Protein AF-A0A2E3HZZ7-F1 (afdb_monomer_lite)

pLDDT: mean 94.86, std 5.04, range [42.5, 98.88]

Foldseek 3Di:
DDDQQWDDPDVQWTWHDALWTWIWGAAQAWIEIEFQACLPCVVRCVVRIDPHAYEYEYQAFQCRRHNSQVVVVVVVYAYEYAPLRQCLAAPVVVVVVPDDPPPDQFQAVSVSGDPHHRPHRYYDYAQDWDADRNWTKGWHQQQALFNRGIKIWTQDPNFTEIEHEQLAQWQQHGPDQSNLRGGHQDRQSLLLSLLSLVRVVVSVGQWYHYRHHDIDRPSNRSSVSNNVSSCVVCVVRPPPVVSNDAADLQQWDDPDPQKIWGNFQQWIWMWGADPVRAIEIAFAFAGNNNHDFRPDDDSSRDDHDDTNQSNCCVPPVDRAHAEYEYFFAARRRHVCQVVRCNNHVHAYEYALQQLCCQQPVLFDDAPRGDDDRHDHNYHDYAQDWDDDPNKTWHWHQFFFQASGGIWIWIADPNFIEIEPEQQWDWDDPVLADPPPRTAIAGNHDLRRDHAQLRLVVVLVVCVVSVGQWYHYGRGDIDGDDPVNSVRSVVNNVVVNVCQVVVDQPDLAGQALHSSRFQKEWTSQEAEAQFFDKAKTKMKGWGSGQAKKKKWKWKDFPPQKDWDIDIDIDGGGDIDMDMTTIGDDHPDADWQGKIFMWMDIRNRTPGGRYIGGYGYNDDDD

Radius of gyration: 27.33 Å; chains: 1; bounding box: 54×89×65 Å

Sequence (620 aa):
MGLSNWQKVCDGVFLFQDSCCVYAIQGPEGTVLINAGTGLVTDHLDEVAQNGSLTVLLTHHFRDHTDGAIRLRNAGAKILGPYWEQEYLIDPDQHFRERQIWNSYDNRWDRFAPVRPIPVSDWMMDYEKREIAGLEWTVIPTPGCTNGASSYVVNLNGLHLAFVGELICGPGRTSRLAPLQYNYNDFTGAVNLWRSCYRLMETKLDMLLPSLGQPIDCPEQAIQLLRENLKLIGGISPGFVEQLDDPDDDDIEEILPHLYRSKYSSAETTFVISDSGKVMAIDYGYNVSAYQSPGKQHLSNRRPFLHGIKGLRKKLGINQIDTVLVSHFHDDHVNGIPMLQRVFGTEVWAGEHFSDVLENPTRYDRPCLWHEPISVSRRLPNEDVTYWENIPIQLYPMSGHTRFSTLICFEVDGKRVVHTGDQIFFSTSSGLPFDKDAKSFTNHVYKNGLDLGCYKQTLKFLRAFQPDWVLTGHTKPYQTSSEWYQVIEKGANAFDEVHLRLMSLGDDDVHFGAESQGGKLKPYRLHLLTEEEVEFEGWILNPFSVPKKAVIKLIGPDDWKSQVSEIELKAREQKEIRISIMPPNDTCCRRQPIGLDLTVGGRPFGQVAEALVSIGVPKF

Secondary structure (DSSP, 8-state):
-PPPSEEEEETTEEEEESSSEEEEEEETTEEEEE--TTSGGGGGGGGTPPSSEEEEE-SS--HHHHTTHHHHHHTTPEEEEEGGGHHHHH-HHHHHHHS--SS--B--GGGGS-SS---EEEEEPTT-EEEETTEEEEEEE--SSSSS-EEEEEEETTEEEEEEETS-SBTTB-S-SGGG--BTT--HHHHHHHHHHHHHHTT--SEEEESSS--BS-HHHHHHHHHHHHGGGGGTSTTSGGG--PPPS--EEEEETTEEEESSBSS--EEEEPTTS-EEEE----BTTT----SS--GGG------SHHHHHHHH------EEE-SB-BHHHHTTHHHHHHHH--EEEEETTTHHHHH-GGG---TTB-SS----SEEEPSSSEEEETTEEEEEEEE-SS-SSEEEEEEEETTEEEEE-TTS-EEE-SSS-TT-TT-EEE----GGG---TTHHHHHHHHHHHH--SEEE-SSS--EE--HHHHHHHHHHHHHHHHHHHHHS--STTS---TTTT--EEEESSEEEESS---EEEEEEEE--SSS-EEEEEEEE--TTSEE--EEEEE-TT-EEEEEEEEEPPTT--EEEEEEEEEEEETTEEEEEEEEEEEEESS---

Structure (mmCIF, N/CA/C/O backbone):
data_AF-A0A2E3HZZ7-F1
#
_entry.id   AF-A0A2E3HZZ7-F1
#
loop_
_atom_site.group_PDB
_atom_site.id
_atom_site.type_symbol
_atom_site.label_atom_id
_atom_site.label_alt_id
_atom_site.label_comp_id
_atom_site.label_asym_id
_atom_site.label_entity_id
_atom_site.label_seq_id
_atom_site.pdbx_PDB_ins_code
_atom_site.Cartn_x
_atom_site.Cartn_y
_atom_site.Cartn_z
_atom_site.occupancy
_atom_site.B_iso_or_equiv
_atom_site.auth_seq_id
_atom_site.auth_comp_id
_atom_site.auth_asym_id
_atom_site.auth_atom_id
_atom_site.pdbx_PDB_model_num
ATOM 1 N N . MET A 1 1 ? -6.128 -54.031 9.648 1.00 42.50 1 MET A N 1
ATOM 2 C CA . MET A 1 1 ? -6.514 -52.607 9.654 1.00 42.50 1 MET A CA 1
ATOM 3 C C . MET A 1 1 ? -5.275 -51.846 10.073 1.00 42.50 1 MET A C 1
ATOM 5 O O . MET A 1 1 ? -4.823 -52.059 11.191 1.00 42.50 1 MET A O 1
ATOM 9 N N . GLY A 1 2 ? -4.635 -51.134 9.143 1.00 51.59 2 GLY A N 1
ATOM 10 C CA . GLY A 1 2 ? -3.479 -50.299 9.478 1.00 51.59 2 GLY A CA 1
ATOM 11 C C . GLY A 1 2 ? -3.907 -49.175 10.418 1.00 51.59 2 GLY A C 1
ATOM 12 O O . GLY A 1 2 ? -5.065 -48.761 10.383 1.00 51.59 2 GLY A O 1
ATOM 13 N N . LEU A 1 3 ? -3.003 -48.728 11.284 1.00 65.12 3 LEU A N 1
ATOM 14 C CA . LEU A 1 3 ? -3.200 -47.490 12.036 1.00 65.12 3 LEU A CA 1
ATOM 15 C C . LEU A 1 3 ? -3.288 -46.346 11.013 1.00 65.12 3 LEU A C 1
ATOM 17 O O . LEU A 1 3 ? -2.418 -46.255 10.149 1.00 65.12 3 LEU A O 1
ATOM 21 N N . SER A 1 4 ? -4.349 -45.536 11.072 1.00 80.12 4 SER A N 1
ATOM 22 C CA . SER A 1 4 ? -4.455 -44.328 10.243 1.00 80.12 4 SER A CA 1
ATOM 23 C C . SER 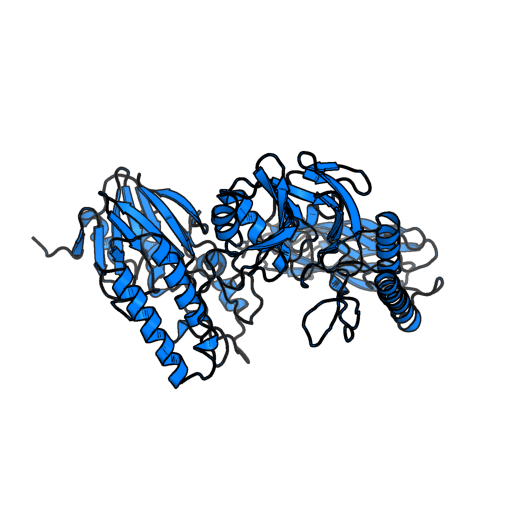A 1 4 ? -3.334 -43.362 10.624 1.00 80.12 4 SER A C 1
ATOM 25 O O . SER A 1 4 ? -3.028 -43.212 11.810 1.00 80.12 4 SER A O 1
ATOM 27 N N . ASN A 1 5 ? -2.718 -42.719 9.631 1.00 91.69 5 ASN A N 1
ATOM 28 C CA . ASN A 1 5 ? -1.702 -41.687 9.879 1.00 91.69 5 ASN A CA 1
ATOM 29 C C . ASN A 1 5 ? -2.334 -40.348 10.294 1.00 91.69 5 ASN A C 1
ATOM 31 O O . ASN A 1 5 ? -1.628 -39.425 10.701 1.00 91.69 5 ASN A O 1
ATOM 35 N N . TRP A 1 6 ? -3.663 -40.259 10.218 1.00 96.75 6 TRP A N 1
ATOM 36 C CA . TRP A 1 6 ? -4.446 -39.122 10.661 1.00 96.75 6 TRP A CA 1
ATOM 37 C C . TRP A 1 6 ? -4.943 -39.319 12.090 1.00 96.75 6 TRP A C 1
ATOM 39 O O . TRP A 1 6 ? -5.660 -40.268 12.414 1.00 96.75 6 TRP A O 1
ATOM 49 N N . GLN A 1 7 ? -4.620 -38.363 12.950 1.00 96.81 7 GLN A N 1
ATOM 50 C CA . GLN A 1 7 ? -5.195 -38.252 14.279 1.00 96.81 7 GLN A CA 1
ATOM 51 C C . GLN A 1 7 ? -6.469 -37.411 14.210 1.00 96.81 7 GLN A C 1
ATOM 53 O O . GLN A 1 7 ? -6.435 -36.247 13.816 1.00 96.81 7 GLN A O 1
ATOM 58 N N . LYS A 1 8 ? -7.604 -37.966 14.639 1.00 96.88 8 LYS A N 1
ATOM 59 C CA . LYS A 1 8 ? -8.829 -37.176 14.807 1.00 96.88 8 LYS A CA 1
ATOM 60 C C . LYS A 1 8 ? -8.639 -36.163 15.942 1.00 96.88 8 LYS A C 1
ATOM 62 O O . LYS A 1 8 ? -8.292 -36.560 17.054 1.00 96.88 8 LYS A O 1
ATOM 67 N N . VAL A 1 9 ? -8.878 -34.883 15.659 1.00 97.31 9 VAL A N 1
ATOM 68 C CA . VAL A 1 9 ? -8.823 -33.789 16.645 1.00 97.31 9 VAL A CA 1
ATOM 69 C C . VAL A 1 9 ? -10.216 -33.546 17.221 1.00 97.31 9 VAL A C 1
ATOM 71 O O . VAL A 1 9 ? -10.422 -33.642 18.426 1.00 97.31 9 VAL A O 1
ATOM 74 N N . CYS A 1 10 ? -11.193 -33.322 16.345 1.00 96.06 10 CYS A N 1
ATOM 75 C CA . CYS A 1 10 ? -12.616 -33.265 16.668 1.00 96.06 10 CYS A CA 1
ATOM 76 C C . CYS A 1 10 ? -13.435 -33.752 15.458 1.00 96.06 10 CYS A C 1
ATOM 78 O O . CYS A 1 10 ? -12.879 -34.248 14.474 1.00 96.06 10 CYS A O 1
ATOM 80 N N . ASP A 1 11 ? -14.763 -33.702 15.533 1.00 95.31 11 ASP A N 1
ATOM 81 C CA . ASP A 1 11 ? -15.616 -34.150 14.430 1.00 95.31 11 ASP A CA 1
ATOM 82 C C . ASP A 1 11 ? -15.393 -33.299 13.170 1.00 95.31 11 ASP A C 1
ATOM 84 O O . ASP A 1 11 ? -15.629 -32.093 13.172 1.00 95.31 11 ASP A O 1
ATOM 88 N N . GLY A 1 12 ? -14.938 -33.951 12.094 1.00 96.12 12 GLY A N 1
ATOM 89 C CA . GLY A 1 12 ? -14.624 -33.311 10.814 1.00 96.12 12 GLY A CA 1
ATOM 90 C C . GLY A 1 12 ? -13.219 -32.708 10.717 1.00 96.12 12 GLY A C 1
ATOM 91 O O . GLY A 1 12 ? -12.890 -32.174 9.661 1.00 96.12 12 GLY A O 1
ATOM 92 N N . VAL A 1 13 ? -12.384 -32.812 11.762 1.00 98.19 13 VAL A N 1
ATOM 93 C CA . VAL A 1 13 ? -11.014 -32.267 11.775 1.00 98.19 13 VAL A CA 1
ATOM 94 C C . VAL A 1 13 ? -9.990 -33.339 12.119 1.00 98.19 13 VAL A C 1
ATOM 96 O O . VAL A 1 13 ? -10.062 -33.998 13.161 1.00 98.19 13 VAL A O 1
ATOM 99 N N . PHE A 1 14 ? -8.988 -33.466 11.257 1.00 98.38 14 PHE A N 1
ATOM 100 C CA . PHE A 1 14 ? -7.932 -34.464 11.355 1.00 98.38 14 PHE A CA 1
ATOM 101 C C . PHE A 1 14 ? -6.563 -33.795 11.271 1.00 98.38 14 PHE A C 1
ATOM 103 O O . PHE A 1 14 ? -6.393 -32.810 10.561 1.00 98.38 14 PHE A O 1
ATOM 110 N N . LEU A 1 15 ? -5.587 -34.340 11.986 1.00 98.31 15 LEU A N 1
ATOM 111 C CA . LEU A 1 15 ? -4.205 -33.881 12.037 1.00 98.31 15 LEU A CA 1
ATOM 112 C C . LEU A 1 15 ? -3.284 -34.952 11.451 1.00 98.31 15 LEU A C 1
ATOM 114 O O . LEU A 1 15 ? -3.323 -36.104 11.876 1.00 98.31 15 LEU A O 1
ATOM 118 N N . PHE A 1 16 ? -2.424 -34.547 10.526 1.00 98.19 16 PHE A N 1
ATOM 119 C CA . PHE A 1 16 ? -1.317 -35.332 10.002 1.00 98.19 16 PHE A CA 1
ATOM 120 C C . PHE A 1 16 ? 0.006 -34.695 10.440 1.00 98.19 16 PHE A C 1
ATOM 122 O O . PHE A 1 16 ? 0.233 -33.499 10.230 1.00 98.19 16 PHE A O 1
ATOM 129 N N . GLN A 1 17 ? 0.886 -35.488 11.052 1.00 97.00 17 GLN A N 1
ATOM 130 C CA . GLN A 1 17 ? 2.201 -35.025 11.490 1.00 97.00 17 GLN A CA 1
ATOM 131 C C . GLN A 1 17 ? 3.230 -35.192 10.361 1.00 97.00 17 GLN A C 1
ATOM 133 O O . GLN A 1 17 ? 3.634 -36.307 10.043 1.00 97.00 17 GLN A O 1
ATOM 138 N N . ASP A 1 18 ? 3.679 -34.075 9.791 1.00 97.06 18 ASP A N 1
ATOM 139 C CA . ASP A 1 18 ? 4.752 -33.987 8.789 1.00 97.06 18 ASP A CA 1
ATOM 140 C C . ASP A 1 18 ? 5.869 -33.058 9.333 1.00 97.06 18 ASP A C 1
ATOM 142 O O . ASP A 1 18 ? 5.996 -32.877 10.552 1.00 97.06 18 ASP A O 1
ATOM 146 N N . SER A 1 19 ? 6.661 -32.422 8.460 1.00 97.69 19 SER A N 1
ATOM 147 C CA . SER A 1 19 ? 7.554 -31.297 8.791 1.00 97.69 19 SER A CA 1
ATOM 148 C C . SER A 1 19 ? 6.839 -30.156 9.520 1.00 97.69 19 SER A C 1
ATOM 150 O O . SER A 1 19 ? 7.467 -29.419 10.279 1.00 97.69 19 SER A O 1
ATOM 152 N N . CYS A 1 20 ? 5.526 -30.046 9.320 1.00 98.19 20 CYS A N 1
ATOM 153 C CA . CYS A 1 20 ? 4.598 -29.273 10.128 1.00 98.19 20 CYS A CA 1
ATOM 154 C C . CYS A 1 20 ? 3.301 -30.076 10.350 1.00 98.19 20 CYS A C 1
ATOM 156 O O . CYS A 1 20 ? 3.095 -31.143 9.768 1.00 98.19 20 CYS A O 1
ATOM 158 N N . CYS A 1 21 ? 2.424 -29.574 11.212 1.00 98.44 21 CYS A N 1
ATOM 159 C CA . CYS A 1 21 ? 1.065 -30.075 11.367 1.00 98.44 21 CYS A CA 1
ATOM 160 C C . CYS A 1 21 ? 0.248 -29.682 10.132 1.00 98.44 21 CYS A C 1
ATOM 162 O O . CYS A 1 21 ? 0.054 -28.489 9.868 1.00 98.44 21 CYS A O 1
ATOM 164 N N . VAL A 1 22 ? -0.241 -30.686 9.405 1.00 98.69 22 VAL A N 1
ATOM 165 C CA . VAL A 1 22 ? -1.200 -30.513 8.313 1.00 98.69 22 VAL A CA 1
ATOM 166 C C . VAL A 1 22 ? -2.571 -30.922 8.826 1.00 98.69 22 VAL A C 1
ATOM 168 O O . VAL A 1 22 ? -2.754 -32.049 9.282 1.00 98.69 22 VAL A O 1
ATOM 171 N N . TYR A 1 23 ? -3.537 -30.012 8.765 1.00 98.81 23 TYR A N 1
ATOM 172 C CA . TYR A 1 23 ? -4.907 -30.307 9.186 1.00 98.81 23 TYR A CA 1
ATOM 173 C C . TYR A 1 23 ? -5.788 -30.571 7.978 1.00 98.81 23 TYR A C 1
ATOM 175 O O . TYR A 1 23 ? -5.671 -29.839 7.005 1.00 98.81 23 TYR A O 1
ATOM 183 N N . ALA A 1 24 ? -6.687 -31.549 8.055 1.00 98.56 24 ALA A N 1
ATOM 184 C CA . ALA A 1 24 ? -7.772 -31.751 7.102 1.00 98.56 24 ALA A CA 1
ATOM 185 C C . ALA A 1 24 ? -9.112 -31.420 7.757 1.00 98.56 24 ALA A C 1
ATOM 187 O O . ALA A 1 24 ? -9.418 -31.918 8.840 1.00 98.56 24 ALA A O 1
ATOM 188 N N . ILE A 1 25 ? -9.899 -30.587 7.082 1.00 98.44 25 ILE A N 1
ATOM 189 C CA . ILE A 1 25 ? -11.205 -30.108 7.514 1.00 98.44 25 ILE A CA 1
ATOM 190 C C . ILE A 1 25 ? -12.223 -30.551 6.475 1.00 98.44 25 ILE A C 1
ATOM 192 O O . ILE A 1 25 ? -12.147 -30.157 5.310 1.00 98.44 25 ILE A O 1
ATOM 196 N N . GLN A 1 26 ? -13.168 -31.377 6.899 1.00 97.88 26 GLN A N 1
ATOM 197 C CA . GLN A 1 26 ? -14.233 -31.891 6.050 1.00 97.88 26 GLN A CA 1
ATOM 198 C C . GLN A 1 26 ? -15.415 -30.921 6.047 1.00 97.88 26 GLN A C 1
ATOM 200 O O . GLN A 1 26 ? -16.053 -30.708 7.078 1.00 97.88 26 GLN A O 1
ATOM 205 N N . GLY A 1 27 ? -15.688 -30.333 4.885 1.00 96.31 27 GLY A N 1
ATOM 206 C CA . GLY A 1 27 ? -16.847 -29.483 4.644 1.00 96.31 27 GLY A CA 1
ATOM 207 C C . GLY A 1 27 ? -17.888 -30.183 3.761 1.00 96.31 27 GLY A C 1
ATOM 208 O O . GLY A 1 27 ? -17.582 -31.198 3.137 1.00 96.31 27 GLY A O 1
ATOM 209 N N . PRO A 1 28 ? -19.118 -29.652 3.666 1.00 95.56 28 PRO A N 1
ATOM 210 C CA . PRO A 1 28 ? -20.186 -30.267 2.874 1.00 95.56 28 PRO A CA 1
ATOM 211 C C . PRO A 1 28 ? -19.863 -30.446 1.381 1.00 95.56 28 PRO A C 1
ATOM 213 O O . PRO A 1 28 ? -20.431 -31.325 0.737 1.00 95.56 28 PRO A O 1
ATOM 216 N N . GLU A 1 29 ? -18.970 -29.619 0.829 1.00 96.69 29 GLU A N 1
ATOM 217 C CA . GLU A 1 29 ? -18.644 -29.593 -0.607 1.00 96.69 29 GLU A CA 1
ATOM 218 C C . GLU A 1 29 ? -17.188 -29.987 -0.914 1.00 96.69 29 GLU A C 1
ATOM 220 O O . GLU A 1 29 ? -16.677 -29.767 -2.023 1.00 96.69 29 GLU A O 1
ATOM 225 N N . GLY A 1 30 ? -16.474 -30.542 0.068 1.00 97.44 30 GLY A N 1
ATOM 226 C CA . GLY A 1 30 ? -15.099 -30.986 -0.123 1.00 97.44 30 GLY A CA 1
ATOM 227 C C . GLY A 1 30 ? -14.250 -30.984 1.141 1.00 97.44 30 GLY A C 1
ATOM 228 O O . GLY A 1 30 ? -14.728 -31.110 2.264 1.00 97.44 30 GLY A O 1
ATOM 229 N N . THR A 1 31 ? -12.941 -30.869 0.961 1.00 98.44 31 THR A N 1
ATOM 230 C CA . THR A 1 31 ? -11.956 -30.904 2.042 1.00 98.44 31 THR A CA 1
ATOM 231 C C . THR A 1 31 ? -10.978 -29.746 1.913 1.00 98.44 31 THR A C 1
ATOM 233 O O . THR A 1 31 ? -10.444 -29.466 0.837 1.00 98.44 31 THR A O 1
ATOM 236 N N . VAL A 1 32 ? -10.726 -29.081 3.037 1.00 98.69 32 VAL A N 1
ATOM 237 C CA . VAL A 1 32 ? -9.705 -28.043 3.159 1.00 98.69 32 VAL A CA 1
ATOM 238 C C . VAL A 1 32 ? -8.525 -28.606 3.938 1.00 98.69 32 VAL A C 1
ATOM 240 O O . VAL A 1 32 ? -8.702 -29.133 5.031 1.00 98.69 32 VAL A O 1
ATOM 243 N N . LEU A 1 33 ? -7.323 -28.492 3.385 1.00 98.81 33 LEU A N 1
ATOM 244 C CA . LEU A 1 33 ? -6.075 -28.747 4.084 1.00 98.81 33 LEU A CA 1
ATOM 245 C C . LEU A 1 33 ? -5.460 -27.430 4.554 1.00 98.81 33 LEU A C 1
ATOM 247 O O . LEU A 1 33 ? -5.482 -26.447 3.816 1.00 98.81 33 LEU A O 1
ATOM 251 N N . ILE A 1 34 ? -4.861 -27.410 5.742 1.00 98.81 34 ILE A N 1
ATOM 252 C CA . ILE A 1 34 ? -4.084 -26.262 6.223 1.00 98.81 34 ILE A CA 1
ATOM 253 C C . ILE A 1 34 ? -2.603 -26.613 6.230 1.00 98.81 34 ILE A C 1
ATOM 255 O O . ILE A 1 34 ? -2.188 -27.540 6.924 1.00 98.81 34 ILE A O 1
ATOM 259 N N . ASN A 1 35 ? -1.821 -25.814 5.500 1.00 98.69 35 ASN A N 1
ATOM 260 C CA . ASN A 1 35 ? -0.436 -26.075 5.108 1.00 98.69 35 ASN A CA 1
ATOM 261 C C . ASN A 1 35 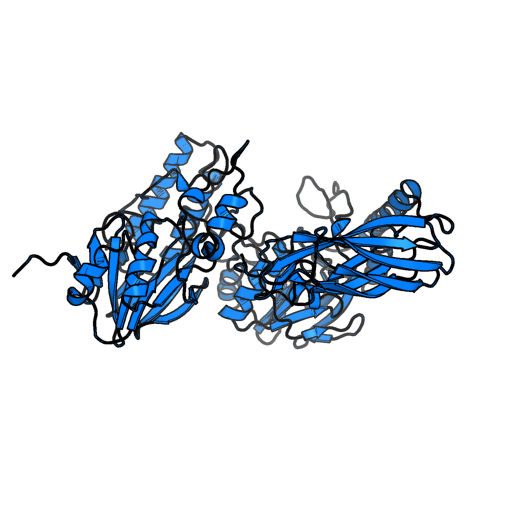? -0.284 -27.368 4.285 1.00 98.69 35 ASN A C 1
ATOM 263 O O . ASN A 1 35 ? -1.249 -28.075 4.002 1.00 98.69 35 ASN A O 1
ATOM 267 N N . ALA A 1 36 ? 0.940 -27.646 3.845 1.00 98.31 36 ALA A N 1
ATOM 268 C CA . ALA A 1 36 ? 1.250 -28.769 2.966 1.00 98.31 36 ALA A CA 1
ATOM 269 C C . ALA A 1 36 ? 2.376 -29.681 3.479 1.00 98.31 36 ALA A C 1
ATOM 271 O O . ALA A 1 36 ? 2.540 -30.779 2.948 1.00 98.31 36 ALA A O 1
ATOM 272 N N . GLY A 1 37 ? 3.151 -29.241 4.477 1.00 97.94 37 GLY A N 1
ATOM 273 C CA . GLY A 1 37 ? 4.312 -29.984 4.972 1.00 97.94 37 GLY A CA 1
ATOM 274 C C . GLY A 1 37 ? 5.304 -30.306 3.849 1.00 97.94 37 GLY A C 1
ATOM 275 O O . GLY A 1 37 ? 5.520 -29.492 2.946 1.00 97.94 37 GLY A O 1
ATOM 276 N N . THR A 1 38 ? 5.847 -31.525 3.860 1.00 97.31 38 THR A N 1
ATOM 277 C CA . THR A 1 38 ? 6.655 -32.071 2.754 1.00 97.31 38 THR A CA 1
ATOM 278 C C . THR A 1 38 ? 5.797 -32.624 1.611 1.00 97.31 38 THR A C 1
ATOM 280 O O . THR A 1 38 ? 6.308 -32.974 0.547 1.00 97.31 38 THR A O 1
ATOM 283 N N . GLY A 1 39 ? 4.478 -32.706 1.806 1.00 97.06 39 GLY A N 1
ATOM 284 C CA . GLY A 1 39 ? 3.533 -33.299 0.864 1.00 97.06 39 GLY A CA 1
ATOM 285 C C . GLY A 1 39 ? 3.339 -34.799 1.062 1.00 97.06 39 GLY A C 1
ATOM 286 O O . GLY A 1 39 ? 2.674 -35.423 0.228 1.00 97.06 39 GLY A O 1
ATOM 287 N N . LEU A 1 40 ? 3.873 -35.389 2.140 1.00 97.06 40 LEU A N 1
ATOM 288 C CA . LEU A 1 40 ? 3.647 -36.796 2.501 1.00 97.06 40 LEU A CA 1
ATOM 289 C C . LEU A 1 40 ? 2.152 -37.103 2.652 1.00 97.06 40 LEU A C 1
ATOM 291 O O . LEU A 1 40 ? 1.686 -38.161 2.245 1.00 97.06 40 LEU A O 1
ATOM 295 N N . VAL A 1 41 ? 1.388 -36.118 3.125 1.00 96.62 41 VAL A N 1
ATOM 296 C CA . VAL A 1 41 ? -0.074 -36.160 3.243 1.00 96.62 41 VAL A CA 1
ATOM 297 C C . VAL A 1 41 ? -0.792 -36.607 1.957 1.00 96.62 41 VAL A C 1
ATOM 299 O O . VAL A 1 41 ? -1.862 -37.205 2.030 1.00 96.62 41 VAL A O 1
ATOM 302 N N . THR A 1 42 ? -0.192 -36.376 0.781 1.00 97.00 42 THR A N 1
ATOM 303 C CA . THR A 1 42 ? -0.758 -36.775 -0.521 1.00 97.00 42 THR A CA 1
ATOM 304 C C . THR A 1 42 ? -0.976 -38.290 -0.616 1.00 97.00 42 THR A C 1
ATOM 306 O O . THR A 1 42 ? -1.930 -38.726 -1.251 1.00 97.00 42 THR A O 1
ATOM 309 N N . ASP A 1 43 ? -0.133 -39.090 0.045 1.00 96.38 43 ASP A N 1
ATOM 310 C CA . ASP A 1 43 ? -0.226 -40.560 0.057 1.00 96.38 43 ASP A CA 1
ATOM 311 C C . ASP A 1 43 ? -1.356 -41.090 0.955 1.00 96.38 43 ASP A C 1
ATOM 313 O O . ASP A 1 43 ? -1.667 -42.279 0.935 1.00 96.38 43 ASP A O 1
ATOM 317 N N . HIS A 1 44 ? -1.971 -40.202 1.738 1.00 96.38 44 HIS A N 1
ATOM 318 C CA . HIS A 1 44 ? -2.961 -40.523 2.763 1.00 96.38 44 HIS A CA 1
ATOM 319 C C . HIS A 1 44 ? -4.261 -39.727 2.592 1.00 96.38 44 HIS A C 1
ATOM 321 O O . HIS A 1 44 ? -5.064 -39.660 3.524 1.00 96.38 44 HIS A O 1
ATOM 327 N N . LEU A 1 45 ? -4.483 -39.102 1.428 1.00 95.31 45 LEU A N 1
ATOM 328 C CA . LEU A 1 45 ? -5.682 -38.291 1.185 1.00 95.31 45 LEU A CA 1
ATOM 329 C C . LEU A 1 45 ? -6.958 -39.127 1.233 1.00 95.31 45 LEU A C 1
ATOM 331 O O . LEU A 1 45 ? -7.931 -38.670 1.819 1.00 95.31 45 LEU A O 1
ATOM 335 N N . ASP A 1 46 ? -6.941 -40.355 0.712 1.00 93.81 46 ASP A N 1
ATOM 336 C CA . ASP A 1 46 ? -8.112 -41.247 0.688 1.00 93.81 46 ASP A CA 1
ATOM 337 C C . ASP A 1 46 ? -8.666 -41.569 2.092 1.00 93.81 46 ASP A C 1
ATOM 339 O O . ASP A 1 46 ? -9.801 -42.023 2.224 1.00 93.81 46 ASP A O 1
ATOM 343 N N . GLU A 1 47 ? -7.885 -41.333 3.153 1.00 94.12 47 GLU A N 1
ATOM 344 C CA . GLU A 1 47 ? -8.311 -41.538 4.541 1.00 94.12 47 GLU A CA 1
ATOM 345 C C . GLU A 1 47 ? -9.223 -40.410 5.065 1.00 94.12 47 GLU A C 1
ATOM 347 O O . GLU A 1 47 ? -10.011 -40.646 5.983 1.00 94.12 47 GLU A O 1
ATOM 352 N N . VAL A 1 48 ? -9.125 -39.192 4.513 1.00 93.81 48 VAL A N 1
ATOM 353 C CA . VAL A 1 48 ? -9.817 -37.992 5.037 1.00 93.81 48 VAL A CA 1
ATOM 354 C C . VAL A 1 48 ? -10.491 -37.124 3.976 1.00 93.81 48 VAL A C 1
ATOM 356 O O . VAL A 1 48 ? -11.375 -36.340 4.319 1.00 93.81 48 VAL A O 1
ATOM 359 N N . ALA A 1 49 ? -10.101 -37.224 2.710 1.00 89.94 49 ALA A N 1
ATOM 360 C CA . ALA A 1 49 ? -10.683 -36.437 1.638 1.00 89.94 49 ALA A CA 1
ATOM 361 C C . ALA A 1 49 ? -12.102 -36.934 1.343 1.00 89.94 49 ALA A C 1
ATOM 363 O O . ALA A 1 49 ? -12.338 -38.120 1.115 1.00 89.94 49 ALA A O 1
ATOM 364 N N . GLN A 1 50 ? -13.058 -36.011 1.349 1.00 87.50 50 GLN A N 1
ATOM 365 C CA . GLN A 1 50 ? -14.419 -36.282 0.900 1.00 87.50 50 GLN A CA 1
ATOM 366 C C . GLN A 1 50 ? -14.548 -36.023 -0.605 1.00 87.50 50 GLN A C 1
ATOM 368 O O . GLN A 1 50 ? -13.751 -35.295 -1.197 1.00 87.50 50 GLN A O 1
ATOM 373 N N . ASN A 1 51 ? -15.579 -36.601 -1.228 1.00 85.75 51 ASN A N 1
ATOM 374 C CA . ASN A 1 51 ? -15.926 -36.266 -2.609 1.00 85.75 51 ASN A CA 1
ATOM 375 C C . ASN A 1 51 ? -16.178 -34.756 -2.728 1.00 85.75 51 ASN A C 1
ATOM 377 O O . ASN A 1 51 ? -16.922 -34.196 -1.927 1.00 85.75 51 ASN A O 1
ATOM 381 N N . GLY A 1 52 ? -15.609 -34.118 -3.750 1.00 92.62 52 GLY A N 1
ATOM 382 C CA . GLY A 1 52 ? -15.793 -32.691 -3.996 1.00 92.62 52 GLY A CA 1
ATOM 383 C C . GLY A 1 52 ? -14.473 -31.962 -4.198 1.00 92.62 52 GLY A C 1
ATOM 384 O O . GLY A 1 52 ? -13.530 -32.498 -4.782 1.00 92.62 52 GLY A O 1
ATOM 385 N N . SER A 1 53 ? -14.434 -30.709 -3.755 1.00 96.31 53 SER A N 1
ATOM 386 C CA . SER A 1 53 ? -13.255 -29.856 -3.888 1.00 96.31 53 SER A CA 1
ATOM 387 C C . SER A 1 53 ? -12.142 -30.251 -2.911 1.00 96.31 53 SER A C 1
ATOM 389 O O . SER A 1 53 ? -12.403 -30.617 -1.771 1.00 96.31 53 SER A O 1
ATOM 391 N N . LEU A 1 54 ? -10.884 -30.131 -3.339 1.00 98.19 54 LEU A N 1
ATOM 392 C CA . LEU A 1 54 ? -9.721 -30.187 -2.453 1.00 98.19 54 LEU A CA 1
ATOM 393 C C . LEU A 1 54 ? -9.023 -28.829 -2.503 1.00 98.19 54 LEU A C 1
ATOM 395 O O . LEU A 1 54 ? -8.594 -28.391 -3.571 1.00 98.19 54 LEU A O 1
ATOM 399 N N . THR A 1 55 ? -8.919 -28.151 -1.366 1.00 98.69 55 THR A N 1
ATOM 400 C CA . THR A 1 55 ? -8.271 -26.833 -1.268 1.00 98.69 55 THR A CA 1
ATOM 401 C C . THR A 1 55 ? -7.196 -26.861 -0.194 1.00 98.69 55 THR A C 1
ATOM 403 O O . THR A 1 55 ? -7.405 -27.449 0.854 1.00 98.69 55 THR A O 1
ATOM 406 N N . VAL A 1 56 ? -6.052 -26.223 -0.426 1.00 98.81 56 VAL A N 1
ATOM 407 C CA . VAL A 1 56 ? -4.985 -26.041 0.567 1.00 98.81 56 VAL A CA 1
ATOM 408 C C . VAL A 1 56 ? -4.911 -24.563 0.923 1.00 98.81 56 VAL A C 1
ATOM 410 O O . VAL A 1 56 ? -4.753 -23.744 0.022 1.00 98.81 56 VAL A O 1
ATOM 413 N N . LEU A 1 57 ? -4.977 -24.217 2.208 1.00 98.81 57 LEU A N 1
ATOM 414 C CA . LEU A 1 57 ? -4.685 -22.872 2.708 1.00 98.81 57 LEU A CA 1
ATOM 415 C C . LEU A 1 57 ? -3.296 -22.860 3.340 1.00 98.81 57 LEU A C 1
ATOM 417 O O . LEU A 1 57 ? -3.044 -23.546 4.331 1.00 98.81 57 LEU A O 1
ATOM 421 N N . LEU A 1 58 ? -2.382 -22.071 2.787 1.00 98.81 58 LEU A N 1
ATOM 422 C CA . LEU A 1 58 ? -1.064 -21.851 3.379 1.00 98.81 58 LEU A CA 1
ATOM 423 C C . LEU A 1 58 ? -1.157 -20.740 4.423 1.00 98.81 58 LEU A C 1
ATOM 425 O O . LEU A 1 58 ? -1.829 -19.740 4.198 1.00 98.81 58 LEU A O 1
ATOM 429 N N . THR A 1 59 ? -0.493 -20.888 5.566 1.00 98.50 59 THR A N 1
ATOM 430 C CA . THR A 1 59 ? -0.519 -19.858 6.627 1.00 98.50 59 THR A CA 1
ATOM 431 C C . THR A 1 59 ? 0.566 -18.791 6.466 1.00 98.50 59 THR A C 1
ATOM 433 O O . THR A 1 59 ? 0.371 -17.650 6.875 1.00 98.50 59 THR A O 1
ATOM 436 N N . HIS A 1 60 ? 1.705 -19.158 5.877 1.00 98.12 60 HIS A N 1
ATOM 437 C CA . HIS A 1 60 ? 2.873 -18.302 5.644 1.00 98.12 60 HIS A CA 1
ATOM 438 C C . HIS A 1 60 ? 3.822 -18.965 4.622 1.00 98.12 60 HIS A C 1
ATOM 440 O O . HIS A 1 60 ? 3.556 -20.080 4.167 1.00 98.12 60 HIS A O 1
ATOM 446 N N . HIS A 1 61 ? 4.919 -18.299 4.243 1.00 97.56 61 HIS A N 1
ATOM 447 C CA . HIS A 1 61 ? 5.793 -18.763 3.152 1.00 97.56 61 HIS A CA 1
ATOM 448 C C . HIS A 1 61 ? 6.825 -19.839 3.520 1.00 97.56 61 HIS A C 1
ATOM 450 O O . HIS A 1 61 ? 7.526 -20.318 2.632 1.00 97.56 61 HIS A O 1
ATOM 456 N N . PHE A 1 62 ? 6.998 -20.209 4.789 1.00 98.12 62 PHE A N 1
ATOM 457 C CA . PHE A 1 62 ? 8.090 -21.111 5.164 1.00 98.12 62 PHE A CA 1
ATOM 458 C C . PHE A 1 62 ? 8.030 -22.439 4.398 1.00 98.12 62 PHE A C 1
ATOM 460 O O . PHE A 1 62 ? 6.985 -23.083 4.293 1.00 98.12 62 PHE A O 1
ATOM 467 N N . ARG A 1 63 ? 9.160 -22.849 3.813 1.00 97.31 63 ARG A N 1
ATOM 468 C CA . ARG A 1 63 ? 9.214 -23.994 2.893 1.00 97.31 63 ARG A CA 1
ATOM 469 C C . ARG A 1 63 ? 8.864 -25.325 3.552 1.00 97.31 63 ARG A C 1
ATOM 471 O O . ARG A 1 63 ? 8.282 -26.180 2.906 1.00 97.31 63 ARG A O 1
ATOM 478 N N . ASP A 1 64 ? 9.143 -25.490 4.841 1.00 96.88 64 ASP A N 1
ATOM 479 C CA . ASP A 1 64 ? 8.730 -26.670 5.614 1.00 96.88 64 ASP A CA 1
ATOM 480 C C . ASP A 1 64 ? 7.210 -26.745 5.849 1.00 96.88 64 ASP A C 1
ATOM 482 O O . ASP A 1 64 ? 6.718 -27.775 6.303 1.00 96.88 64 ASP A O 1
ATOM 486 N N . HIS A 1 65 ? 6.469 -25.685 5.518 1.00 98.06 65 HIS A N 1
ATOM 487 C CA . HIS A 1 65 ? 5.010 -25.655 5.502 1.00 98.06 65 HIS A CA 1
ATOM 488 C C . HIS A 1 65 ? 4.424 -25.720 4.090 1.00 98.06 65 HIS A C 1
ATOM 490 O O . HIS A 1 65 ? 3.245 -26.050 3.952 1.00 98.06 65 HIS A O 1
ATOM 496 N N . THR A 1 66 ? 5.200 -25.388 3.055 1.00 98.06 66 THR A N 1
ATOM 497 C CA . THR A 1 66 ? 4.681 -25.110 1.706 1.00 98.06 66 THR A CA 1
ATOM 498 C C . THR A 1 66 ? 5.231 -26.022 0.605 1.00 98.06 66 THR A C 1
ATOM 500 O O . THR A 1 66 ? 4.581 -26.124 -0.432 1.00 98.06 66 THR A O 1
ATOM 503 N N . ASP A 1 67 ? 6.352 -26.730 0.800 1.00 96.06 67 ASP A N 1
ATOM 504 C CA . ASP A 1 67 ? 7.003 -27.552 -0.246 1.00 96.06 67 ASP A CA 1
ATOM 505 C C . ASP A 1 67 ? 6.060 -28.632 -0.815 1.00 96.06 67 ASP A C 1
ATOM 507 O O . ASP A 1 67 ? 5.983 -28.845 -2.028 1.00 96.06 67 ASP A O 1
ATOM 511 N N . GLY A 1 68 ? 5.226 -29.229 0.042 1.00 97.88 68 GLY A N 1
ATOM 512 C CA . GLY A 1 68 ? 4.208 -30.202 -0.355 1.00 97.88 68 GLY A CA 1
ATOM 513 C C . GLY A 1 68 ? 3.102 -29.671 -1.275 1.00 97.88 68 GLY A C 1
ATOM 514 O O . GLY A 1 68 ? 2.380 -30.465 -1.884 1.00 97.88 68 GLY A O 1
ATOM 515 N N . ALA A 1 69 ? 2.949 -28.349 -1.416 1.00 98.00 69 ALA A N 1
ATOM 516 C CA . ALA A 1 69 ? 1.850 -27.741 -2.167 1.00 98.00 69 ALA A CA 1
ATOM 517 C C . ALA A 1 69 ? 1.902 -28.085 -3.663 1.00 98.00 69 ALA A C 1
ATOM 519 O O . ALA A 1 69 ? 0.857 -28.228 -4.295 1.00 98.00 69 ALA A O 1
ATOM 520 N N . ILE A 1 70 ? 3.098 -28.289 -4.228 1.00 97.19 70 ILE A N 1
ATOM 521 C CA . ILE A 1 70 ? 3.267 -28.736 -5.621 1.00 97.19 70 ILE A CA 1
ATOM 522 C C . ILE A 1 70 ? 2.662 -30.133 -5.807 1.00 97.19 70 ILE A C 1
ATOM 524 O O . ILE A 1 70 ? 1.940 -30.389 -6.771 1.00 97.19 70 ILE A O 1
ATOM 528 N N . ARG A 1 71 ? 2.926 -31.043 -4.864 1.00 97.50 71 ARG A N 1
ATOM 529 C CA . ARG A 1 71 ? 2.436 -32.422 -4.920 1.00 97.50 71 ARG A CA 1
ATOM 530 C C . ARG A 1 71 ? 0.917 -32.478 -4.747 1.00 97.50 71 ARG A C 1
ATOM 532 O O . ARG A 1 71 ? 0.245 -33.150 -5.523 1.00 97.50 71 ARG A O 1
ATOM 539 N N . LEU A 1 72 ? 0.383 -31.690 -3.815 1.00 98.06 72 LEU A N 1
ATOM 540 C CA . LEU A 1 72 ? -1.058 -31.534 -3.609 1.00 98.06 72 LEU A CA 1
ATOM 541 C C . LEU A 1 72 ? -1.755 -30.913 -4.824 1.00 98.06 72 LEU A C 1
ATOM 543 O O . LEU A 1 72 ? -2.831 -31.364 -5.211 1.00 98.06 72 LEU A O 1
ATOM 547 N N . ARG A 1 73 ? -1.128 -29.934 -5.487 1.00 97.81 73 ARG A N 1
ATOM 548 C CA . ARG A 1 73 ? -1.644 -29.377 -6.743 1.00 97.81 73 ARG A CA 1
ATOM 549 C C . ARG A 1 73 ? -1.736 -30.440 -7.836 1.00 97.81 73 ARG A C 1
ATOM 551 O O . ARG A 1 73 ? -2.757 -30.515 -8.514 1.00 97.81 73 ARG A O 1
ATOM 558 N N . ASN A 1 74 ? -0.710 -31.279 -7.980 1.00 97.00 74 ASN A N 1
ATOM 559 C CA . ASN A 1 74 ? -0.714 -32.393 -8.935 1.00 97.00 74 ASN A CA 1
ATOM 560 C C . ASN A 1 74 ? -1.772 -33.457 -8.597 1.00 97.00 74 ASN A C 1
ATOM 562 O O . ASN A 1 74 ? -2.265 -34.128 -9.500 1.00 97.00 74 ASN A O 1
ATOM 566 N N . ALA A 1 75 ? -2.156 -33.573 -7.324 1.00 95.62 75 ALA A N 1
ATOM 567 C CA . ALA A 1 75 ? -3.274 -34.394 -6.863 1.00 95.62 75 ALA A CA 1
ATOM 568 C C . ALA A 1 75 ? -4.652 -33.712 -7.019 1.00 95.62 75 ALA A C 1
ATOM 570 O O . ALA A 1 75 ? -5.657 -34.243 -6.559 1.00 95.62 75 ALA A O 1
ATOM 571 N N . GLY A 1 76 ? -4.721 -32.545 -7.672 1.00 95.75 76 GLY A N 1
ATOM 572 C CA . GLY A 1 76 ? -5.970 -31.845 -7.984 1.00 95.75 76 GLY A CA 1
ATOM 573 C C . GLY A 1 76 ? -6.359 -30.732 -7.009 1.00 95.75 76 GLY A C 1
ATOM 574 O O . GLY A 1 76 ? -7.397 -30.101 -7.209 1.00 95.75 76 GLY A O 1
ATOM 575 N N . ALA A 1 77 ? -5.547 -30.434 -5.989 1.00 98.00 77 ALA A N 1
ATOM 576 C CA . ALA A 1 77 ? -5.875 -29.383 -5.030 1.00 98.00 77 ALA A CA 1
ATOM 577 C C . ALA A 1 77 ? -5.804 -27.970 -5.644 1.00 98.00 77 ALA A C 1
ATOM 579 O O . ALA A 1 77 ? -4.924 -27.664 -6.457 1.00 98.00 77 ALA A O 1
ATOM 580 N N . LYS A 1 78 ? -6.685 -27.062 -5.215 1.00 98.38 78 LYS A N 1
ATOM 581 C CA . LYS A 1 78 ? -6.511 -25.608 -5.380 1.00 98.38 78 LYS A CA 1
ATOM 582 C C . LYS A 1 78 ? -5.628 -25.096 -4.240 1.00 98.38 78 LYS A C 1
ATOM 584 O O . LYS A 1 78 ? -5.922 -25.374 -3.085 1.00 98.38 78 LYS A O 1
ATOM 589 N N . ILE A 1 79 ? -4.562 -24.355 -4.537 1.00 98.62 79 ILE A N 1
ATOM 590 C CA . ILE A 1 79 ? -3.666 -23.816 -3.499 1.00 98.62 79 ILE A CA 1
ATOM 591 C C . ILE A 1 79 ? -3.991 -22.343 -3.280 1.00 98.62 79 ILE A C 1
ATOM 593 O O . ILE A 1 79 ? -3.917 -21.566 -4.228 1.00 98.62 79 ILE A O 1
ATOM 597 N N . LEU A 1 80 ? -4.332 -21.955 -2.056 1.00 98.69 80 LEU A N 1
ATOM 598 C CA . LEU A 1 80 ? -4.530 -20.565 -1.656 1.00 98.69 80 LEU A CA 1
ATOM 599 C C . LEU A 1 80 ? -3.419 -20.148 -0.693 1.00 98.69 80 LEU A C 1
ATOM 601 O O . LEU A 1 80 ? -3.092 -20.875 0.247 1.00 98.69 80 LEU A O 1
ATOM 605 N N . GLY A 1 81 ? -2.828 -18.982 -0.935 1.00 97.88 81 GLY A N 1
ATOM 606 C CA . GLY A 1 81 ? -1.788 -18.403 -0.084 1.00 97.88 81 GLY A CA 1
ATOM 607 C C . GLY A 1 81 ? -2.238 -17.078 0.526 1.00 97.88 81 GLY A C 1
ATOM 608 O O . GLY A 1 81 ? -3.131 -16.435 -0.022 1.00 97.88 81 GLY A O 1
ATOM 609 N N . PRO A 1 82 ? -1.627 -16.626 1.627 1.00 97.50 82 PRO A N 1
ATOM 610 C CA . PRO A 1 82 ? -1.897 -15.300 2.164 1.00 97.50 82 PRO A CA 1
ATOM 611 C C . PRO A 1 82 ? -1.295 -14.244 1.224 1.00 97.50 82 PRO A C 1
ATOM 613 O O . PRO A 1 82 ? -0.138 -14.351 0.811 1.00 97.50 82 PRO A O 1
ATOM 616 N N . TYR A 1 83 ? -2.077 -13.221 0.874 1.00 95.69 83 TYR A N 1
ATOM 617 C CA . TYR A 1 83 ? -1.704 -12.211 -0.128 1.00 95.69 83 TYR A CA 1
ATOM 618 C C . TYR A 1 83 ? -0.359 -11.528 0.163 1.00 95.69 83 TYR A C 1
ATOM 620 O O . TYR A 1 83 ? 0.455 -11.298 -0.732 1.00 95.69 83 TYR A O 1
ATOM 628 N N . TRP A 1 84 ? -0.082 -11.257 1.439 1.00 95.06 84 TRP A N 1
ATOM 629 C CA . TRP A 1 84 ? 1.138 -10.579 1.883 1.00 95.06 84 TRP A CA 1
ATOM 630 C C . TRP A 1 84 ? 2.400 -11.453 1.864 1.00 95.06 84 TRP A C 1
ATOM 632 O O . TRP A 1 84 ? 3.477 -10.969 2.201 1.00 95.06 84 TRP A O 1
ATOM 642 N N . GLU A 1 85 ? 2.290 -12.715 1.440 1.00 95.44 85 GLU A N 1
ATOM 643 C CA . GLU A 1 85 ? 3.428 -13.609 1.183 1.00 95.44 85 GLU A CA 1
ATOM 644 C C . GLU A 1 85 ? 3.679 -13.837 -0.313 1.00 95.44 85 GLU A C 1
ATOM 646 O O . GLU A 1 85 ? 4.525 -14.658 -0.671 1.00 95.44 85 GLU A O 1
ATOM 651 N N . GLN A 1 86 ? 2.942 -13.147 -1.193 1.00 93.75 86 GLN A N 1
ATOM 652 C CA . GLN A 1 86 ? 2.911 -13.468 -2.619 1.00 93.75 86 GLN A CA 1
ATOM 653 C C . GLN A 1 86 ? 4.296 -13.522 -3.259 1.00 93.75 86 GLN A C 1
ATOM 655 O O . GLN A 1 86 ? 4.630 -14.523 -3.881 1.00 93.75 86 GLN A O 1
ATOM 660 N N . GLU A 1 87 ? 5.133 -12.514 -3.023 1.00 90.31 87 GLU A N 1
ATOM 661 C CA . GLU A 1 87 ? 6.487 -12.426 -3.576 1.00 90.31 87 GLU A CA 1
ATOM 662 C C . GLU A 1 87 ? 7.311 -13.693 -3.304 1.00 90.31 87 GLU A C 1
ATOM 664 O O . GLU A 1 87 ? 7.911 -14.252 -4.219 1.00 90.31 87 GLU A O 1
ATOM 669 N N . TYR A 1 88 ? 7.278 -14.194 -2.067 1.00 94.62 88 TYR A N 1
ATOM 670 C CA . TYR A 1 88 ? 8.030 -15.385 -1.677 1.00 94.62 88 TYR A CA 1
ATOM 671 C C . TYR A 1 88 ? 7.454 -16.665 -2.286 1.00 94.62 88 TYR A C 1
ATOM 673 O O . TYR A 1 88 ? 8.190 -17.620 -2.527 1.00 94.62 88 TYR A O 1
ATOM 681 N N . LEU A 1 89 ? 6.138 -16.709 -2.505 1.00 95.69 89 LEU A N 1
ATOM 682 C CA . LEU A 1 89 ? 5.445 -17.899 -2.985 1.00 95.69 89 LEU A CA 1
ATOM 683 C C . LEU A 1 89 ? 5.520 -18.049 -4.508 1.00 95.69 89 LEU A C 1
ATOM 685 O O . LEU A 1 89 ? 5.728 -19.167 -4.973 1.00 95.69 89 LEU A O 1
ATOM 689 N N . ILE A 1 90 ? 5.353 -16.976 -5.289 1.00 93.62 90 ILE A N 1
ATOM 690 C CA . ILE A 1 90 ? 5.236 -17.079 -6.758 1.00 93.62 90 ILE A CA 1
ATOM 691 C C . ILE A 1 90 ? 6.511 -16.732 -7.524 1.00 93.62 90 ILE A C 1
ATOM 693 O O . ILE A 1 90 ? 6.662 -17.216 -8.645 1.00 93.62 90 ILE A O 1
ATOM 697 N N . ASP A 1 91 ? 7.432 -15.954 -6.947 1.00 91.56 91 ASP A N 1
ATOM 698 C CA . ASP A 1 91 ? 8.715 -15.638 -7.589 1.00 91.56 91 ASP A CA 1
ATOM 699 C C . ASP A 1 91 ? 9.900 -15.681 -6.600 1.00 91.56 91 ASP A C 1
ATOM 701 O O . ASP A 1 91 ? 10.579 -14.677 -6.353 1.00 91.56 91 ASP A O 1
ATOM 705 N N . PRO A 1 92 ? 10.186 -16.860 -6.011 1.00 93.25 92 PRO A N 1
ATOM 706 C CA . PRO A 1 92 ? 11.324 -17.005 -5.114 1.00 93.25 92 PRO A CA 1
ATOM 707 C C . PRO A 1 92 ? 12.665 -16.731 -5.806 1.00 93.25 92 PRO A C 1
ATOM 709 O O . PRO A 1 92 ? 13.598 -16.261 -5.157 1.00 93.25 92 PRO A O 1
ATOM 712 N N . ASP A 1 93 ? 12.774 -16.969 -7.115 1.00 91.38 93 ASP A N 1
ATOM 713 C CA . ASP A 1 93 ? 13.986 -16.660 -7.878 1.00 91.38 93 ASP A CA 1
ATOM 714 C C . ASP A 1 93 ? 14.277 -15.157 -7.854 1.00 91.38 93 ASP A C 1
ATOM 716 O O . ASP A 1 93 ? 15.419 -14.745 -7.616 1.00 91.38 93 ASP A O 1
ATOM 720 N N . GLN A 1 94 ? 13.251 -14.325 -8.056 1.00 89.50 94 GLN A N 1
ATOM 721 C CA . GLN A 1 94 ? 13.389 -12.881 -7.937 1.00 89.50 94 GLN A CA 1
ATOM 722 C C . GLN A 1 94 ? 13.666 -12.455 -6.496 1.00 89.50 94 GLN A C 1
ATOM 724 O O . GLN A 1 94 ? 14.564 -11.637 -6.282 1.00 89.50 94 GLN A O 1
ATOM 729 N N . HIS A 1 95 ? 12.989 -13.056 -5.513 1.00 92.19 95 HIS A N 1
ATOM 730 C CA . HIS A 1 95 ? 13.280 -12.812 -4.102 1.00 92.19 95 HIS A CA 1
ATOM 731 C C . HIS A 1 95 ? 14.772 -13.034 -3.786 1.00 92.19 95 HIS A C 1
ATOM 733 O O . HIS A 1 95 ? 15.446 -12.139 -3.268 1.00 92.19 95 HIS A O 1
ATOM 739 N N . PHE A 1 96 ? 15.326 -14.199 -4.142 1.00 93.25 96 PHE A N 1
ATOM 740 C CA . PHE A 1 96 ? 16.734 -14.518 -3.889 1.00 93.25 96 PHE A CA 1
ATOM 741 C C . PHE A 1 96 ? 17.698 -13.646 -4.703 1.00 93.25 96 PHE A C 1
ATOM 743 O O . PHE A 1 96 ? 18.801 -13.373 -4.228 1.00 93.25 96 PHE A O 1
ATOM 750 N N . ARG A 1 97 ? 17.293 -13.165 -5.886 1.00 90.94 97 ARG A N 1
ATOM 751 C CA . ARG A 1 97 ? 18.080 -12.225 -6.700 1.00 90.94 97 ARG A CA 1
ATOM 752 C C . ARG A 1 97 ? 18.183 -10.838 -6.062 1.00 90.94 97 ARG A C 1
ATOM 754 O O . ARG A 1 97 ? 19.249 -10.232 -6.113 1.00 90.94 97 ARG A O 1
ATOM 761 N N . GLU A 1 98 ? 17.101 -10.331 -5.474 1.00 89.81 98 GLU A N 1
ATOM 762 C CA . GLU A 1 98 ? 17.067 -9.017 -4.809 1.00 89.81 98 GLU A CA 1
ATOM 763 C C . GLU A 1 98 ? 17.583 -9.050 -3.371 1.00 89.81 98 GLU A C 1
ATOM 765 O O . GLU A 1 98 ? 17.915 -8.015 -2.779 1.00 89.81 98 GLU A O 1
ATOM 770 N N . ARG A 1 99 ? 17.630 -10.236 -2.763 1.00 91.06 99 ARG A N 1
ATOM 771 C CA . ARG A 1 99 ? 18.021 -10.386 -1.369 1.00 91.06 99 ARG A CA 1
ATOM 772 C C . ARG A 1 99 ? 19.480 -9.982 -1.174 1.00 91.06 99 ARG A C 1
ATOM 774 O O . ARG A 1 99 ? 20.398 -10.727 -1.495 1.00 91.06 99 ARG A O 1
ATOM 781 N N . GLN A 1 100 ? 19.694 -8.838 -0.521 1.00 90.50 100 GLN A N 1
ATOM 782 C CA . GLN A 1 100 ? 21.028 -8.402 -0.104 1.00 90.50 100 GLN A CA 1
ATOM 783 C C . GLN A 1 100 ? 21.707 -9.487 0.747 1.00 90.50 100 GLN A C 1
ATOM 785 O O . GLN A 1 100 ? 21.220 -9.831 1.829 1.00 90.50 100 GLN A O 1
ATOM 790 N N . ILE A 1 101 ? 22.830 -10.023 0.266 1.00 88.50 101 ILE A N 1
ATOM 791 C CA . ILE A 1 101 ? 23.616 -11.052 0.968 1.00 88.50 101 ILE A CA 1
ATOM 792 C C . ILE A 1 101 ? 24.887 -10.498 1.619 1.00 88.50 101 ILE A C 1
ATOM 794 O O . ILE A 1 101 ? 25.318 -11.023 2.643 1.00 88.50 101 ILE A O 1
ATOM 798 N N . TRP A 1 102 ? 25.448 -9.414 1.080 1.00 89.81 102 TRP A N 1
ATOM 799 C CA . TRP A 1 102 ? 26.634 -8.744 1.618 1.00 89.81 102 TRP A CA 1
ATOM 800 C C . TRP A 1 102 ? 26.224 -7.582 2.524 1.00 89.81 102 TRP A C 1
ATOM 802 O O . TRP A 1 102 ? 25.372 -6.792 2.136 1.00 89.81 102 TRP A O 1
ATOM 812 N N . ASN A 1 103 ? 26.824 -7.447 3.711 1.00 90.94 103 ASN A N 1
ATOM 813 C CA . ASN A 1 103 ? 26.503 -6.373 4.666 1.00 90.94 103 ASN A CA 1
ATOM 814 C C . ASN A 1 103 ? 24.985 -6.231 4.937 1.00 90.94 103 ASN A C 1
ATOM 816 O O . ASN A 1 103 ? 24.369 -5.215 4.615 1.00 90.94 103 ASN A O 1
ATOM 820 N N . SER A 1 104 ? 24.361 -7.291 5.461 1.00 89.56 104 SER A N 1
ATOM 821 C CA . SER A 1 104 ? 22.914 -7.343 5.697 1.00 89.56 104 SER A CA 1
ATOM 822 C C . SER A 1 104 ? 22.583 -7.189 7.183 1.00 89.56 104 SER A C 1
ATOM 824 O O . SER A 1 104 ? 23.083 -7.949 8.005 1.00 89.56 104 SER A O 1
ATOM 826 N N . TYR A 1 105 ? 21.703 -6.234 7.495 1.00 92.38 105 TYR A N 1
ATOM 827 C CA . TYR A 1 105 ? 21.102 -6.011 8.823 1.00 92.38 105 TYR A CA 1
ATOM 828 C C . TYR A 1 105 ? 19.635 -6.477 8.875 1.00 92.38 105 TYR A C 1
ATOM 830 O O . TYR A 1 105 ? 18.881 -6.117 9.775 1.00 92.38 105 TYR A O 1
ATOM 838 N N . ASP A 1 106 ? 19.223 -7.239 7.865 1.00 92.62 106 ASP A N 1
ATOM 839 C CA . ASP A 1 106 ? 17.879 -7.770 7.694 1.00 92.62 106 ASP A CA 1
ATOM 840 C C . ASP A 1 106 ? 17.885 -9.239 8.129 1.00 92.62 106 ASP A C 1
ATOM 842 O O . ASP A 1 106 ? 18.413 -10.097 7.412 1.00 92.62 106 ASP A O 1
ATOM 846 N N . ASN A 1 107 ? 17.343 -9.500 9.320 1.00 94.00 107 ASN A N 1
ATOM 847 C CA . ASN A 1 107 ? 17.361 -10.804 9.991 1.00 94.00 107 ASN A CA 1
ATOM 848 C C . ASN A 1 107 ? 16.085 -11.618 9.762 1.00 94.00 107 ASN A C 1
ATOM 850 O O . ASN A 1 107 ? 15.991 -12.750 10.242 1.00 94.00 107 ASN A O 1
ATOM 854 N N . ARG A 1 108 ? 15.127 -11.070 9.002 1.00 93.75 108 ARG A N 1
ATOM 855 C CA . ARG A 1 108 ? 13.900 -11.776 8.633 1.00 93.75 108 ARG A CA 1
ATOM 856 C C . ARG A 1 108 ? 14.240 -13.140 8.043 1.00 93.75 108 ARG A C 1
ATOM 858 O O . ARG A 1 108 ? 15.168 -13.283 7.245 1.00 93.75 108 ARG A O 1
ATOM 865 N N . TRP A 1 109 ? 13.429 -14.134 8.379 1.00 94.31 109 TRP A N 1
ATOM 866 C CA . TRP A 1 109 ? 13.549 -15.495 7.851 1.00 94.31 109 TRP A CA 1
ATOM 867 C C . TRP A 1 109 ? 12.985 -15.636 6.428 1.00 94.31 109 TRP A C 1
ATOM 869 O O . TRP A 1 109 ? 12.484 -16.688 6.050 1.00 94.31 109 TRP A O 1
ATOM 879 N N . ASP A 1 110 ? 13.126 -14.597 5.604 1.00 93.00 110 ASP A N 1
ATOM 880 C CA . ASP A 1 110 ? 12.679 -14.585 4.207 1.00 93.00 110 ASP A CA 1
ATOM 881 C C . ASP A 1 110 ? 13.442 -15.595 3.331 1.00 93.00 110 ASP A C 1
ATOM 883 O O . ASP A 1 110 ? 12.889 -16.182 2.411 1.00 93.00 110 ASP A O 1
ATOM 887 N N . ARG A 1 111 ? 14.676 -15.946 3.710 1.00 92.75 111 ARG A N 1
ATOM 888 C CA . ARG A 1 111 ? 15.439 -17.060 3.107 1.00 92.75 111 ARG A CA 1
ATOM 889 C C . ARG A 1 111 ? 14.872 -18.448 3.420 1.00 92.75 111 ARG A C 1
ATOM 891 O O . ARG A 1 111 ? 15.386 -19.458 2.928 1.00 92.75 111 ARG A O 1
ATOM 898 N N . PHE A 1 112 ? 13.867 -18.523 4.287 1.00 95.56 112 PHE A N 1
ATOM 899 C CA . PHE A 1 112 ? 13.115 -19.742 4.535 1.00 95.56 112 PHE A CA 1
ATOM 900 C C . PHE A 1 112 ? 11.930 -19.912 3.570 1.00 95.56 112 PHE A C 1
ATOM 902 O O . PHE A 1 112 ? 11.228 -20.917 3.657 1.00 95.56 112 PHE A O 1
ATOM 909 N N . ALA A 1 113 ? 11.770 -18.995 2.607 1.00 96.31 113 ALA A N 1
ATOM 910 C CA . ALA A 1 113 ? 10.900 -19.129 1.442 1.00 96.31 113 ALA A CA 1
ATOM 911 C C . ALA A 1 113 ? 11.163 -20.407 0.621 1.00 96.31 113 ALA A C 1
ATOM 913 O O . ALA A 1 113 ? 12.237 -21.024 0.732 1.00 96.31 113 ALA A O 1
ATOM 914 N N . PRO A 1 114 ? 10.188 -20.822 -0.212 1.00 96.44 114 PRO A N 1
ATOM 915 C CA . PRO A 1 114 ? 10.386 -21.857 -1.216 1.00 96.44 114 PRO A CA 1
ATOM 916 C C . PRO A 1 114 ? 11.546 -21.485 -2.141 1.00 96.44 114 PRO A C 1
ATOM 918 O O . PRO A 1 114 ? 11.818 -20.315 -2.371 1.00 96.44 114 PRO A O 1
ATOM 921 N N . VAL A 1 115 ? 12.224 -22.482 -2.702 1.00 95.12 115 VAL A N 1
ATOM 922 C CA . VAL A 1 115 ? 13.286 -22.273 -3.713 1.00 95.12 115 VAL A CA 1
ATOM 923 C C . VAL A 1 115 ? 12.787 -22.515 -5.140 1.00 95.12 115 VAL A C 1
ATOM 925 O O . VAL A 1 115 ? 13.575 -22.605 -6.072 1.00 95.12 115 VAL A O 1
ATOM 928 N N . ARG A 1 116 ? 11.473 -22.707 -5.292 1.00 93.88 116 ARG A N 1
ATOM 929 C CA . ARG A 1 116 ? 10.750 -22.916 -6.549 1.00 93.88 116 ARG A CA 1
ATOM 930 C C . ARG A 1 116 ? 9.349 -22.315 -6.399 1.00 93.88 116 ARG A C 1
ATOM 932 O O . ARG A 1 116 ? 8.806 -22.412 -5.297 1.00 93.88 116 ARG A O 1
ATOM 939 N N . PRO A 1 117 ? 8.760 -21.734 -7.458 1.00 95.25 117 PRO A N 1
ATOM 940 C CA . PRO A 1 117 ? 7.410 -21.187 -7.396 1.00 95.25 117 PRO A CA 1
ATOM 941 C C . PRO A 1 117 ? 6.380 -22.204 -6.888 1.00 95.25 117 PRO A C 1
ATOM 943 O O . PRO A 1 117 ? 6.324 -23.346 -7.352 1.00 95.25 117 PRO A O 1
ATOM 946 N N . ILE A 1 118 ? 5.540 -21.770 -5.953 1.00 96.88 118 ILE A N 1
ATOM 947 C CA . ILE A 1 118 ? 4.371 -22.501 -5.472 1.00 96.88 118 ILE A CA 1
ATOM 948 C C . ILE A 1 118 ? 3.190 -22.183 -6.399 1.00 96.88 118 ILE A C 1
ATOM 950 O O . ILE A 1 118 ? 2.963 -21.011 -6.706 1.00 96.88 118 ILE A O 1
ATOM 954 N N . PRO A 1 119 ? 2.401 -23.184 -6.839 1.00 94.81 119 PRO A N 1
ATOM 955 C CA . PRO A 1 119 ? 1.292 -22.985 -7.772 1.00 94.81 119 PRO A CA 1
ATOM 956 C C . PRO A 1 119 ? 0.052 -22.395 -7.075 1.00 94.81 119 PRO A C 1
ATOM 958 O O . PRO A 1 119 ? -1.019 -23.009 -7.042 1.00 94.81 119 PRO A O 1
ATOM 961 N N . VAL A 1 120 ? 0.206 -21.204 -6.493 1.00 97.12 120 VAL A N 1
ATOM 962 C CA . VAL A 1 120 ? -0.875 -20.456 -5.851 1.00 97.12 120 VAL A CA 1
ATOM 963 C C . VAL A 1 120 ? -1.918 -20.105 -6.904 1.00 97.12 120 VAL A C 1
ATOM 965 O O . VAL A 1 120 ? -1.629 -19.492 -7.927 1.00 97.12 120 VAL A O 1
ATOM 968 N N . SER A 1 121 ? -3.140 -20.558 -6.662 1.00 96.88 121 SER A N 1
ATOM 969 C CA . SER A 1 121 ? -4.274 -20.407 -7.566 1.00 96.88 121 SER A CA 1
ATOM 970 C C . SER A 1 121 ? -5.052 -19.119 -7.310 1.00 96.88 121 SER A C 1
ATOM 972 O O . SER A 1 121 ? -5.694 -18.628 -8.231 1.00 96.88 121 SER A O 1
ATOM 974 N N . ASP A 1 122 ? -5.054 -18.626 -6.069 1.00 97.19 122 ASP A N 1
ATOM 975 C CA . ASP A 1 122 ? -5.775 -17.427 -5.625 1.00 97.19 122 ASP A CA 1
ATOM 976 C C .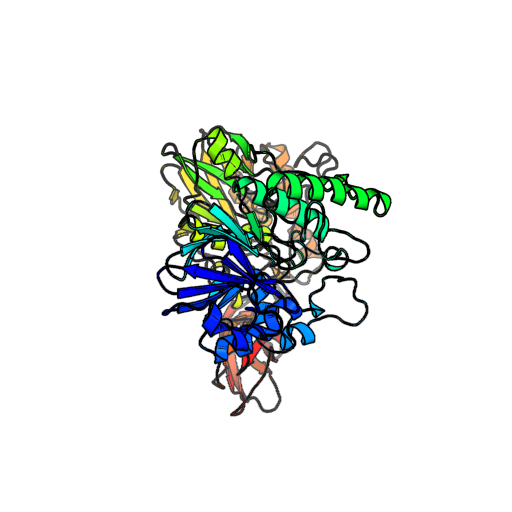 ASP A 1 122 ? -5.279 -17.017 -4.211 1.00 97.19 122 ASP A C 1
ATOM 978 O O . ASP A 1 122 ? -4.587 -17.795 -3.545 1.00 97.19 122 ASP A O 1
ATOM 982 N N . TRP A 1 123 ? -5.588 -15.801 -3.759 1.00 97.00 123 TRP A N 1
ATOM 983 C CA . TRP A 1 123 ? -5.035 -15.194 -2.541 1.00 97.00 123 TRP A CA 1
ATOM 984 C C . TRP A 1 123 ? -6.072 -15.050 -1.437 1.00 97.00 123 TRP A C 1
ATOM 986 O O . TRP A 1 123 ? -7.186 -14.615 -1.712 1.00 97.00 123 TRP A O 1
ATOM 996 N N . MET A 1 124 ? -5.679 -15.340 -0.198 1.00 97.94 124 MET A N 1
ATOM 997 C CA . MET A 1 124 ? -6.435 -15.007 1.005 1.00 97.94 124 MET A CA 1
ATOM 998 C C . MET A 1 124 ? -6.055 -13.587 1.464 1.00 97.94 124 MET A C 1
ATOM 1000 O O . MET A 1 124 ? -4.890 -13.323 1.781 1.00 97.94 124 MET A O 1
ATOM 1004 N N . MET A 1 125 ? -7.020 -12.673 1.459 1.00 97.19 125 MET A N 1
ATOM 1005 C CA . MET A 1 125 ? -6.893 -11.251 1.778 1.00 97.19 125 MET A CA 1
ATOM 1006 C C . MET A 1 125 ? -7.242 -10.986 3.244 1.00 97.19 125 MET A C 1
ATOM 1008 O O . MET A 1 125 ? -8.205 -11.534 3.771 1.00 97.19 125 MET A O 1
ATOM 1012 N N . ASP A 1 126 ? -6.505 -10.093 3.900 1.00 96.62 126 ASP A N 1
ATOM 1013 C CA . ASP A 1 126 ? -6.771 -9.732 5.297 1.00 96.62 126 ASP A CA 1
ATOM 1014 C C . ASP A 1 126 ? -8.215 -9.260 5.515 1.00 96.62 126 ASP A C 1
ATOM 1016 O O . ASP A 1 126 ? -8.737 -8.469 4.727 1.00 96.62 126 ASP A O 1
ATOM 1020 N N . TYR A 1 127 ? -8.821 -9.715 6.618 1.00 96.25 127 TYR A N 1
ATOM 1021 C CA . TYR A 1 127 ? -10.189 -9.403 7.051 1.00 96.25 127 TYR A CA 1
ATOM 1022 C C . TYR A 1 127 ? -11.310 -9.915 6.145 1.00 96.25 127 TYR A C 1
ATOM 1024 O O . TYR A 1 127 ? -12.481 -9.684 6.452 1.00 96.25 127 TYR A O 1
ATOM 1032 N N . GLU A 1 128 ? -10.996 -10.608 5.051 1.00 95.31 128 GLU A N 1
ATOM 1033 C CA . GLU A 1 128 ? -12.042 -11.143 4.193 1.00 95.31 128 GLU A CA 1
ATOM 1034 C C . GLU A 1 128 ? -12.783 -12.307 4.858 1.00 95.31 128 GLU A C 1
ATOM 1036 O O . GLU A 1 128 ? -12.245 -13.035 5.703 1.00 95.31 128 GLU A O 1
ATOM 1041 N N . LYS A 1 129 ? -14.010 -12.513 4.382 1.00 95.94 129 LYS A N 1
ATOM 1042 C CA . LYS A 1 129 ? -14.757 -13.752 4.554 1.00 95.94 129 LYS A CA 1
ATOM 1043 C C . LYS A 1 129 ? -14.862 -14.455 3.210 1.00 95.94 129 LYS A C 1
ATOM 1045 O O . LYS A 1 129 ? -15.256 -13.829 2.228 1.00 95.94 129 LYS A O 1
ATOM 1050 N N . ARG A 1 130 ? -14.524 -15.742 3.163 1.00 96.19 130 ARG A N 1
ATOM 1051 C CA . ARG A 1 130 ? -14.555 -16.541 1.935 1.00 96.19 130 ARG A CA 1
ATOM 1052 C C . ARG A 1 130 ? -15.153 -17.913 2.194 1.00 96.19 130 ARG A C 1
ATOM 1054 O O . ARG A 1 130 ? -14.768 -18.595 3.138 1.00 96.19 130 ARG A O 1
ATOM 1061 N N . GLU A 1 131 ? -16.063 -18.327 1.323 1.00 97.62 131 GLU A N 1
ATOM 1062 C CA . GLU A 1 131 ? -16.626 -19.672 1.356 1.00 97.62 131 GLU A CA 1
ATOM 1063 C C . GLU A 1 131 ? -15.708 -20.661 0.626 1.00 97.62 131 GLU A C 1
ATOM 1065 O O . GLU A 1 131 ? -15.300 -20.425 -0.514 1.00 97.62 131 GLU A O 1
ATOM 1070 N N . ILE A 1 132 ? -15.346 -21.760 1.293 1.00 97.88 132 ILE A N 1
ATOM 1071 C CA . ILE A 1 132 ? -14.493 -22.823 0.748 1.00 97.88 132 ILE A CA 1
ATOM 1072 C C . ILE A 1 132 ? -15.008 -24.166 1.258 1.00 97.88 132 ILE A C 1
ATOM 1074 O O . ILE A 1 132 ? -15.127 -24.362 2.468 1.00 97.88 132 ILE A O 1
ATOM 1078 N N . ALA A 1 133 ? -15.281 -25.098 0.339 1.00 96.88 133 ALA A N 1
ATOM 1079 C CA . ALA A 1 133 ? -15.843 -26.419 0.638 1.00 96.88 133 ALA A CA 1
ATOM 1080 C C . ALA A 1 133 ? -17.161 -26.366 1.449 1.00 96.88 133 ALA A C 1
ATOM 1082 O O . ALA A 1 133 ? -17.413 -27.242 2.275 1.00 96.88 133 ALA A O 1
ATOM 1083 N N . GLY A 1 134 ? -17.993 -25.340 1.226 1.00 96.25 134 GLY A N 1
ATOM 1084 C CA . GLY A 1 134 ? -19.236 -25.103 1.972 1.00 96.25 134 GLY A CA 1
ATOM 1085 C C . GLY A 1 134 ? -19.038 -24.592 3.407 1.00 96.25 134 GLY A C 1
ATOM 1086 O O . GLY A 1 134 ? -19.949 -24.699 4.225 1.00 96.25 134 GLY A O 1
ATOM 1087 N N . LEU A 1 135 ? -17.845 -24.088 3.745 1.00 97.31 135 LEU A N 1
ATOM 1088 C CA . LEU A 1 135 ? -17.512 -23.510 5.052 1.00 97.31 135 LEU A CA 1
ATOM 1089 C C . LEU A 1 135 ? -17.142 -22.029 4.894 1.00 97.31 135 LEU A C 1
ATOM 1091 O O . LEU A 1 135 ? -16.387 -21.684 3.986 1.00 97.31 135 LEU A O 1
ATOM 1095 N N . GLU A 1 136 ? -17.627 -21.158 5.786 1.00 97.31 136 GLU A N 1
ATOM 1096 C CA . GLU A 1 136 ? -17.226 -19.741 5.831 1.00 97.31 136 GLU A CA 1
ATOM 1097 C C . GLU A 1 136 ? -15.914 -19.586 6.613 1.00 97.31 136 GLU A C 1
ATOM 1099 O O . GLU A 1 136 ? -15.853 -19.853 7.816 1.00 97.31 136 GLU A O 1
ATOM 1104 N N . TRP A 1 137 ? -14.873 -19.111 5.934 1.00 98.12 137 TRP A N 1
ATOM 1105 C CA . TRP A 1 137 ? -13.562 -18.833 6.510 1.00 98.12 137 TRP A CA 1
ATOM 1106 C C . TRP A 1 137 ? -13.362 -17.334 6.686 1.00 98.12 137 TRP A C 1
ATOM 1108 O O . TRP A 1 137 ? -13.639 -16.561 5.773 1.00 98.12 137 TRP A O 1
ATOM 1118 N N . THR A 1 138 ? -12.824 -16.924 7.832 1.00 98.06 138 THR A N 1
ATOM 1119 C CA . THR A 1 138 ? -12.385 -15.547 8.093 1.00 98.06 138 THR A CA 1
ATOM 1120 C C . THR A 1 138 ? -10.861 -15.489 8.164 1.00 98.06 138 THR A C 1
ATOM 1122 O O . THR A 1 138 ? -10.239 -16.278 8.881 1.00 98.06 138 THR A O 1
ATOM 1125 N N . VAL A 1 139 ? -10.255 -14.539 7.451 1.00 98.25 139 VAL A N 1
ATOM 1126 C CA . VAL A 1 139 ? -8.801 -14.316 7.462 1.00 98.25 139 VAL A CA 1
ATOM 1127 C C . VAL A 1 139 ? -8.437 -13.303 8.540 1.00 98.25 139 VAL A C 1
ATOM 1129 O O . VAL A 1 139 ? -8.850 -12.144 8.492 1.00 98.25 139 VAL A O 1
ATOM 1132 N N . ILE A 1 140 ? -7.617 -13.723 9.501 1.00 98.00 140 ILE A N 1
ATOM 1133 C CA . ILE A 1 140 ? -7.115 -12.863 10.572 1.00 98.00 140 ILE A CA 1
ATOM 1134 C C . ILE A 1 140 ? -5.624 -12.597 10.333 1.00 98.00 140 ILE A C 1
ATOM 1136 O O . ILE A 1 140 ? -4.826 -13.537 10.410 1.00 98.00 140 ILE A O 1
ATOM 1140 N N . PRO A 1 141 ? -5.204 -11.343 10.077 1.00 97.50 141 PRO A N 1
ATOM 1141 C CA . PRO A 1 141 ? -3.792 -11.031 9.903 1.00 97.50 141 PRO A CA 1
ATOM 1142 C C . PRO A 1 141 ? -3.018 -11.249 11.205 1.00 97.50 141 PRO A C 1
ATOM 1144 O O . PRO A 1 141 ? -3.290 -10.617 12.236 1.00 97.50 141 PRO A O 1
ATOM 1147 N N . THR A 1 142 ? -2.013 -12.122 11.158 1.00 97.56 142 THR A N 1
ATOM 1148 C CA . THR A 1 142 ? -1.222 -12.534 12.324 1.00 97.56 142 THR A CA 1
ATOM 1149 C C . THR A 1 142 ? 0.291 -12.481 12.066 1.00 97.56 142 THR A C 1
ATOM 1151 O O . THR A 1 142 ? 0.986 -13.477 12.273 1.00 97.56 142 THR A O 1
ATOM 1154 N N . PRO A 1 143 ? 0.848 -11.318 11.650 1.00 97.19 143 PRO A N 1
ATOM 1155 C CA . PRO A 1 143 ? 2.293 -11.138 11.551 1.00 97.19 143 PRO A CA 1
ATOM 1156 C C . PRO A 1 143 ? 3.003 -11.524 12.854 1.00 97.19 143 PRO A C 1
ATOM 1158 O O . PRO A 1 143 ? 2.520 -11.259 13.959 1.00 97.19 143 PRO A O 1
ATOM 1161 N N . GLY A 1 144 ? 4.179 -12.118 12.713 1.00 95.81 144 GLY A N 1
ATOM 1162 C CA . GLY A 1 144 ? 4.991 -12.588 13.829 1.00 95.81 144 GLY A CA 1
ATOM 1163 C C . GLY A 1 144 ? 6.238 -13.291 13.318 1.00 95.81 144 GLY A C 1
ATOM 1164 O O . GLY A 1 144 ? 7.281 -12.668 13.177 1.00 95.81 144 GLY A O 1
ATOM 1165 N N . CYS A 1 145 ? 6.131 -14.587 13.010 1.00 95.25 145 CYS A N 1
ATOM 1166 C CA . CYS A 1 145 ? 7.237 -15.341 12.406 1.00 95.25 145 CYS A CA 1
ATOM 1167 C C . CYS A 1 145 ? 7.575 -14.860 10.983 1.00 95.25 145 CYS A C 1
ATOM 1169 O O . CYS A 1 145 ? 8.734 -14.880 10.573 1.00 95.25 145 CYS A O 1
ATOM 1171 N N . THR A 1 146 ? 6.567 -14.389 10.252 1.00 96.19 146 THR A N 1
ATOM 1172 C CA . THR A 1 146 ? 6.702 -13.668 8.987 1.00 96.19 146 THR A CA 1
ATOM 1173 C C . THR A 1 146 ? 5.809 -12.427 9.014 1.00 96.19 146 THR A C 1
ATOM 1175 O O . THR A 1 146 ? 4.885 -12.313 9.825 1.00 96.19 146 THR A O 1
ATOM 1178 N N . ASN A 1 147 ? 6.057 -11.484 8.103 1.00 95.31 147 ASN A N 1
ATOM 1179 C CA . ASN A 1 147 ? 5.222 -10.288 7.962 1.00 95.31 147 ASN A CA 1
ATOM 1180 C C . ASN A 1 147 ? 3.846 -10.588 7.362 1.00 95.31 147 ASN A C 1
ATOM 1182 O O . ASN A 1 147 ? 2.869 -9.930 7.719 1.00 95.31 147 ASN A O 1
ATOM 1186 N N . GLY A 1 148 ? 3.776 -11.561 6.450 1.00 96.00 148 GLY A N 1
ATOM 1187 C CA . GLY A 1 148 ? 2.564 -11.917 5.718 1.00 96.00 148 GLY A CA 1
ATOM 1188 C C . GLY A 1 148 ? 1.727 -13.027 6.361 1.00 96.00 148 GLY A C 1
ATOM 1189 O O . GLY A 1 148 ? 0.650 -13.330 5.848 1.00 96.00 148 GLY A O 1
ATOM 1190 N N . ALA A 1 149 ? 2.174 -13.601 7.487 1.00 97.44 149 ALA A N 1
ATOM 1191 C CA . ALA A 1 149 ? 1.474 -14.683 8.176 1.00 97.44 149 ALA A CA 1
ATOM 1192 C C . ALA A 1 149 ? 0.009 -14.336 8.467 1.00 97.44 149 ALA A C 1
ATOM 1194 O O . ALA A 1 149 ? -0.324 -13.207 8.853 1.00 97.44 149 ALA A O 1
ATOM 1195 N N . SER A 1 150 ? -0.860 -15.320 8.262 1.00 98.25 150 SER A N 1
ATOM 1196 C CA . SER A 1 150 ? -2.297 -15.192 8.478 1.00 98.25 150 SER A CA 1
ATOM 1197 C C . SER A 1 150 ? -2.851 -16.434 9.162 1.00 98.25 150 SER A C 1
ATOM 1199 O O . SER A 1 150 ? -2.424 -17.559 8.891 1.00 98.25 150 SER A O 1
ATOM 1201 N N . SER A 1 151 ? -3.821 -16.208 10.041 1.00 98.62 151 SER A N 1
ATOM 1202 C CA . SER A 1 151 ? -4.605 -17.250 10.690 1.00 98.62 151 SER A CA 1
ATOM 1203 C C . SER A 1 151 ? -5.962 -17.367 10.009 1.00 98.62 151 SER A C 1
ATOM 1205 O O . SER A 1 151 ? -6.530 -16.367 9.567 1.00 98.62 151 SER A O 1
ATOM 1207 N N . TYR A 1 152 ? -6.508 -18.577 9.973 1.00 98.75 152 TYR A N 1
ATOM 1208 C CA . TYR A 1 152 ? -7.810 -18.851 9.369 1.00 98.75 152 TYR A CA 1
ATOM 1209 C C . TYR A 1 152 ? -8.788 -19.326 10.434 1.00 98.75 152 TYR A C 1
ATOM 1211 O O . TYR A 1 152 ? -8.505 -20.299 11.133 1.00 98.75 152 TYR A O 1
ATOM 1219 N N . VAL A 1 153 ? -9.919 -18.636 10.564 1.00 98.62 153 VAL A N 1
ATOM 1220 C CA . VAL A 1 153 ? -10.982 -18.974 11.518 1.00 98.62 153 VAL A CA 1
ATOM 1221 C C . VAL A 1 153 ? -12.178 -19.539 10.763 1.00 98.62 153 VAL A C 1
ATOM 1223 O O . VAL A 1 153 ? -12.587 -18.967 9.756 1.00 98.62 153 VAL A O 1
ATOM 1226 N N . VAL A 1 154 ? -12.745 -20.638 11.254 1.00 98.19 154 VAL A N 1
ATOM 1227 C CA . VAL A 1 154 ? -13.929 -21.291 10.680 1.00 98.19 154 VAL A CA 1
ATOM 1228 C C . VAL A 1 154 ? -14.871 -21.733 11.796 1.00 98.19 154 VAL A C 1
ATOM 1230 O O . VAL A 1 154 ? -14.421 -22.174 12.856 1.00 98.19 154 VAL A O 1
ATOM 1233 N N . ASN A 1 155 ? -16.179 -21.622 11.560 1.00 95.88 155 ASN A N 1
ATOM 1234 C CA . ASN A 1 155 ? -17.178 -22.262 12.410 1.00 95.88 155 ASN A CA 1
ATOM 1235 C C . ASN A 1 155 ? -17.506 -23.643 11.837 1.00 95.88 155 ASN A C 1
ATOM 1237 O O . ASN A 1 155 ? -18.014 -23.751 10.720 1.00 95.88 155 ASN A O 1
ATOM 1241 N N . LEU A 1 156 ? -17.212 -24.694 12.598 1.00 95.69 156 LEU A N 1
ATOM 1242 C CA . LEU A 1 156 ? -17.498 -26.072 12.225 1.00 95.69 156 LEU A CA 1
ATOM 1243 C C . LEU A 1 156 ? -18.227 -26.765 13.372 1.00 95.69 156 LEU A C 1
ATOM 1245 O O . LEU A 1 156 ? -17.705 -26.858 14.480 1.00 95.69 156 LEU A O 1
ATOM 1249 N N . ASN A 1 157 ? -19.432 -27.273 13.105 1.00 93.25 157 ASN A N 1
ATOM 1250 C CA . ASN A 1 157 ? -20.256 -27.973 14.099 1.00 93.25 157 ASN A CA 1
ATOM 1251 C C . ASN A 1 157 ? -20.493 -27.158 15.390 1.00 93.25 157 ASN A C 1
ATOM 1253 O O . ASN A 1 157 ? -20.610 -27.724 16.474 1.00 93.25 157 ASN A O 1
ATOM 1257 N N . GLY A 1 158 ? -20.563 -25.826 15.275 1.00 92.19 158 GLY A N 1
ATOM 1258 C CA . GLY A 1 158 ? -20.742 -24.917 16.407 1.00 92.19 158 GLY A CA 1
ATOM 1259 C C . GLY A 1 158 ? -19.456 -24.568 17.161 1.00 92.19 158 GLY A C 1
ATOM 1260 O O . GLY A 1 158 ? -19.543 -23.818 18.126 1.00 92.19 158 GLY A O 1
ATOM 1261 N N . LEU A 1 159 ? -18.294 -25.074 16.729 1.00 95.94 159 LEU A N 1
ATOM 1262 C CA . LEU A 1 159 ? -16.984 -24.731 17.282 1.00 95.94 159 LEU A CA 1
ATOM 1263 C C . LEU A 1 159 ? -16.290 -23.676 16.418 1.00 95.94 159 LEU A C 1
ATOM 1265 O O . LEU A 1 159 ? -16.174 -23.833 15.201 1.00 95.94 159 LEU A O 1
ATOM 1269 N N . HIS A 1 160 ? -15.776 -22.627 17.051 1.00 96.56 160 HIS A N 1
ATOM 1270 C CA . HIS A 1 160 ? -14.900 -21.628 16.451 1.00 96.56 160 HIS A CA 1
ATOM 1271 C C . HIS A 1 160 ? -13.448 -22.102 16.512 1.00 96.56 160 HIS A C 1
ATOM 1273 O O . HIS A 1 160 ? -12.765 -21.989 17.535 1.00 96.56 160 HIS A O 1
ATOM 1279 N N . LEU A 1 161 ? -12.973 -22.632 15.390 1.00 98.56 161 LEU A N 1
ATOM 1280 C CA . LEU A 1 161 ? -11.630 -23.180 15.247 1.00 98.56 161 LEU A CA 1
ATOM 1281 C C . LEU A 1 161 ? -10.725 -22.155 14.567 1.00 98.56 161 LEU A C 1
ATOM 1283 O O . LEU A 1 161 ? -11.111 -21.581 13.548 1.00 98.56 161 LEU A O 1
ATOM 1287 N N . ALA A 1 162 ? -9.510 -21.959 15.083 1.00 98.50 162 ALA A N 1
ATOM 1288 C CA . ALA A 1 162 ? -8.506 -21.123 14.431 1.00 98.50 162 ALA A CA 1
ATOM 1289 C C . ALA A 1 162 ? -7.239 -21.905 14.098 1.00 98.50 162 ALA A C 1
ATOM 1291 O O . ALA A 1 162 ? -6.569 -22.440 14.982 1.00 98.50 162 ALA A O 1
ATOM 1292 N N . PHE A 1 163 ? -6.856 -21.881 12.827 1.00 98.75 163 PHE A N 1
ATOM 1293 C CA . PHE A 1 163 ? -5.585 -22.404 12.350 1.00 98.75 163 PHE A CA 1
ATOM 1294 C C . PHE A 1 163 ? -4.563 -21.279 12.307 1.00 98.75 163 PHE A C 1
ATOM 1296 O O . PHE A 1 163 ? -4.695 -20.346 11.516 1.00 98.75 163 PHE A O 1
ATOM 1303 N N . VAL A 1 164 ? -3.567 -21.342 13.189 1.00 98.44 164 VAL A N 1
ATOM 1304 C CA . VAL A 1 164 ? -2.784 -20.156 13.586 1.00 98.44 164 VAL A CA 1
ATOM 1305 C C . VAL A 1 164 ? -1.328 -20.161 13.133 1.00 98.44 164 VAL A C 1
ATOM 1307 O O . VAL A 1 164 ? -0.543 -19.322 13.572 1.00 98.44 164 VAL A O 1
ATOM 1310 N N . GLY A 1 165 ? -0.951 -21.103 12.267 1.00 97.56 165 GLY A N 1
ATOM 1311 C CA . GLY A 1 165 ? 0.435 -21.234 11.819 1.00 97.56 165 GLY A CA 1
ATOM 1312 C C . GLY A 1 165 ? 1.395 -21.345 13.010 1.00 97.56 165 GLY A C 1
ATOM 1313 O O . GLY A 1 165 ? 1.116 -22.056 13.977 1.00 97.56 165 GLY A O 1
ATOM 1314 N N . GLU A 1 166 ? 2.497 -20.597 12.957 1.00 96.38 166 GLU A N 1
ATOM 1315 C CA . GLU A 1 166 ? 3.520 -20.552 14.011 1.00 96.38 166 GLU A CA 1
ATOM 1316 C C . GLU A 1 166 ? 3.272 -19.468 15.092 1.00 96.38 166 GLU A C 1
ATOM 1318 O O . GLU A 1 166 ? 4.176 -19.154 15.869 1.00 96.38 166 GLU A O 1
ATOM 1323 N N . LEU A 1 167 ? 2.063 -18.887 15.185 1.00 96.75 167 LEU A N 1
ATOM 1324 C CA . LEU A 1 167 ? 1.727 -17.895 16.226 1.00 96.75 167 LEU A CA 1
ATOM 1325 C C . LEU A 1 167 ? 2.008 -18.445 17.641 1.00 96.75 167 LEU A C 1
ATOM 1327 O O . LEU A 1 167 ? 2.616 -17.790 18.484 1.00 96.75 167 LEU A O 1
ATOM 1331 N N . ILE A 1 168 ? 1.570 -19.674 17.888 1.00 97.69 168 ILE A N 1
ATOM 1332 C CA . ILE A 1 168 ? 1.686 -20.402 19.153 1.00 97.69 168 ILE A CA 1
ATOM 1333 C C . ILE A 1 168 ? 1.890 -21.881 18.811 1.00 97.69 168 ILE A C 1
ATOM 1335 O O . ILE A 1 168 ? 1.420 -22.319 17.772 1.00 97.69 168 ILE A O 1
ATOM 1339 N N . CYS A 1 169 ? 2.594 -22.651 19.640 1.00 96.94 169 CYS A N 1
ATOM 1340 C CA . CYS A 1 169 ? 2.799 -24.098 19.447 1.00 96.94 169 CYS A CA 1
ATOM 1341 C C . CYS A 1 169 ? 2.317 -24.953 20.634 1.00 96.94 169 CYS A C 1
ATOM 1343 O O . CYS A 1 169 ? 2.398 -26.179 20.644 1.00 96.94 169 CYS A O 1
ATOM 1345 N N . GLY A 1 170 ? 1.831 -24.297 21.678 1.00 95.31 170 GLY A N 1
ATOM 1346 C CA . GLY A 1 170 ? 1.311 -24.894 22.898 1.00 95.31 170 GLY A CA 1
ATOM 1347 C C . GLY A 1 170 ? 1.087 -23.797 23.936 1.00 95.31 170 GLY A C 1
ATOM 1348 O O . GLY A 1 170 ? 1.500 -22.656 23.706 1.00 95.31 170 GLY A O 1
ATOM 1349 N N . PRO A 1 171 ? 0.483 -24.108 25.094 1.00 96.31 171 PRO A N 1
ATOM 1350 C CA . PRO A 1 171 ? 0.218 -23.104 26.119 1.00 96.31 171 PRO A CA 1
ATOM 1351 C C . PRO A 1 171 ? 1.485 -22.317 26.469 1.00 96.31 171 PRO A C 1
ATOM 1353 O O . PRO A 1 171 ? 2.492 -22.901 26.881 1.00 96.31 171 PRO A O 1
ATOM 1356 N N . GLY A 1 172 ? 1.450 -21.000 26.253 1.00 96.56 172 GLY A N 1
ATOM 1357 C CA . GLY A 1 172 ? 2.548 -20.109 26.608 1.00 96.56 172 GLY A CA 1
ATOM 1358 C C . GLY A 1 172 ? 3.766 -20.084 25.688 1.00 96.56 172 GLY A C 1
ATOM 1359 O O . GLY A 1 172 ? 4.760 -19.462 26.062 1.00 96.56 172 GLY A O 1
ATOM 1360 N N . ARG A 1 173 ? 3.765 -20.786 24.548 1.00 95.56 173 ARG A N 1
ATOM 1361 C CA . ARG A 1 173 ? 4.991 -21.027 23.765 1.00 95.56 173 ARG A CA 1
ATOM 1362 C C . ARG A 1 173 ? 4.813 -20.718 22.284 1.00 95.56 173 ARG A C 1
ATOM 1364 O O . ARG A 1 173 ? 3.843 -21.155 21.679 1.00 95.56 173 ARG A O 1
ATOM 1371 N N . THR A 1 174 ? 5.788 -20.031 21.696 1.00 93.94 174 THR A N 1
ATOM 1372 C CA . THR A 1 174 ? 5.984 -19.991 20.238 1.00 93.94 174 THR A CA 1
ATOM 1373 C C . THR A 1 174 ? 6.963 -21.092 19.819 1.00 93.94 174 THR A C 1
ATOM 1375 O O . THR A 1 174 ? 7.777 -21.554 20.622 1.00 93.94 174 THR A O 1
ATOM 1378 N N . SER A 1 175 ? 6.876 -21.541 18.572 1.00 91.31 175 SER A N 1
ATOM 1379 C CA . SER A 1 175 ? 7.743 -22.569 17.988 1.00 91.31 175 SER A CA 1
ATOM 1380 C C . SER A 1 175 ? 9.199 -22.123 17.867 1.00 91.31 175 SER A C 1
ATOM 1382 O O . SER A 1 175 ? 10.106 -22.933 18.063 1.00 91.31 175 SER A O 1
ATOM 1384 N N . ARG A 1 176 ? 9.438 -20.856 17.506 1.00 94.56 176 ARG A N 1
ATOM 1385 C CA . ARG A 1 176 ? 10.762 -20.331 17.145 1.00 94.56 176 ARG A CA 1
ATOM 1386 C C . ARG A 1 176 ? 10.876 -18.864 17.561 1.00 94.56 176 ARG A C 1
ATOM 1388 O O . ARG A 1 176 ? 10.005 -18.064 17.249 1.00 94.56 176 ARG A O 1
ATOM 1395 N N . LEU A 1 177 ? 11.986 -18.492 18.205 1.00 94.75 177 LEU A N 1
ATOM 1396 C CA . LEU A 1 177 ? 12.275 -17.087 18.543 1.00 94.75 177 LEU A CA 1
ATOM 1397 C C . LEU A 1 177 ? 13.049 -16.350 17.447 1.00 94.75 177 LEU A C 1
ATOM 1399 O O . LEU A 1 177 ? 12.839 -15.161 17.247 1.00 94.75 177 LEU A O 1
ATOM 1403 N N . ALA A 1 178 ? 13.933 -17.042 16.725 1.00 95.81 178 ALA A N 1
ATOM 1404 C CA . ALA A 1 178 ? 14.790 -16.416 15.718 1.00 95.81 178 ALA A CA 1
ATOM 1405 C C . ALA A 1 178 ? 14.023 -15.680 14.592 1.00 95.81 178 ALA A C 1
ATOM 1407 O O . ALA A 1 178 ? 14.448 -14.581 14.245 1.00 95.81 178 ALA A O 1
ATOM 1408 N N . PRO A 1 179 ? 12.883 -16.184 14.068 1.00 96.38 179 PRO A N 1
ATOM 1409 C CA . PRO A 1 179 ? 12.080 -15.446 13.088 1.00 96.38 179 PRO A CA 1
ATOM 1410 C C . PRO A 1 179 ? 11.476 -14.137 13.612 1.00 96.38 179 PRO A C 1
ATOM 1412 O O . PRO A 1 179 ? 11.064 -13.297 12.818 1.00 96.38 179 PRO A O 1
ATOM 1415 N N . LEU A 1 180 ? 11.412 -13.954 14.936 1.00 96.81 180 LEU A N 1
ATOM 1416 C CA . LEU A 1 180 ? 10.872 -12.744 15.557 1.00 96.81 180 LEU A CA 1
ATOM 1417 C C . LEU A 1 180 ? 11.875 -11.576 15.552 1.00 96.81 180 LEU A C 1
ATOM 1419 O O . LEU A 1 180 ? 11.504 -10.461 15.923 1.00 96.81 180 LEU A O 1
ATOM 1423 N N . GLN A 1 181 ? 13.123 -11.813 15.134 1.00 95.94 181 GLN A N 1
ATOM 1424 C CA . GLN A 1 181 ? 14.092 -10.754 14.859 1.00 95.94 181 GLN A CA 1
ATOM 1425 C C . GLN A 1 181 ? 13.958 -10.318 13.402 1.00 95.94 181 GLN A C 1
ATOM 1427 O O . GLN A 1 181 ? 14.259 -11.074 12.478 1.00 95.94 181 GLN A O 1
ATOM 1432 N N . TYR A 1 182 ? 13.494 -9.095 13.181 1.00 95.56 182 TYR A N 1
ATOM 1433 C CA . TYR A 1 182 ? 13.322 -8.555 11.834 1.00 95.56 182 TYR A CA 1
ATOM 1434 C C . TYR A 1 182 ? 14.551 -7.764 11.404 1.00 95.56 182 TYR A C 1
ATOM 1436 O O . TYR A 1 182 ? 15.011 -7.894 10.268 1.00 95.56 182 TYR A O 1
ATOM 1444 N N . ASN A 1 183 ? 15.108 -6.975 12.317 1.00 94.12 183 ASN A N 1
ATOM 1445 C CA . ASN A 1 183 ? 16.306 -6.183 12.102 1.00 94.12 183 ASN A CA 1
ATOM 1446 C C . ASN A 1 183 ? 17.475 -6.745 12.924 1.00 94.12 183 ASN A C 1
ATOM 1448 O O . ASN A 1 183 ? 17.359 -7.700 13.698 1.00 94.12 183 ASN A O 1
ATOM 1452 N N . TYR A 1 184 ? 18.648 -6.152 12.738 1.00 92.94 184 TYR A N 1
ATOM 1453 C CA . TYR A 1 184 ? 19.820 -6.497 13.524 1.00 92.94 184 TYR A CA 1
ATOM 1454 C C . TYR A 1 184 ? 19.619 -6.136 14.998 1.00 92.94 184 TYR A C 1
ATOM 1456 O O . TYR A 1 184 ? 19.455 -4.964 15.332 1.00 92.94 184 TYR A O 1
ATOM 1464 N N . ASN A 1 185 ? 19.699 -7.147 15.867 1.00 92.06 185 ASN A N 1
ATOM 1465 C CA . ASN A 1 185 ? 19.590 -7.001 17.319 1.00 92.06 185 ASN A CA 1
ATOM 1466 C C . ASN A 1 185 ? 18.249 -6.393 17.791 1.00 92.06 185 ASN A C 1
ATOM 1468 O O . ASN A 1 185 ? 18.241 -5.469 18.602 1.00 92.06 185 ASN A O 1
ATOM 1472 N N . ASP A 1 186 ? 17.123 -6.909 17.285 1.00 94.06 186 ASP A N 1
ATOM 1473 C CA . ASP A 1 186 ? 15.774 -6.509 17.706 1.00 94.06 186 ASP A CA 1
ATOM 1474 C C . ASP A 1 186 ? 14.862 -7.706 18.036 1.00 94.06 186 ASP A C 1
ATOM 1476 O O . ASP A 1 186 ? 15.284 -8.861 17.973 1.00 94.06 186 ASP A O 1
ATOM 1480 N N . PHE A 1 187 ? 13.605 -7.409 18.387 1.00 96.62 187 PHE A N 1
ATOM 1481 C CA . PHE A 1 187 ? 12.506 -8.373 18.515 1.00 96.62 187 PHE A CA 1
ATOM 1482 C C . PHE A 1 187 ? 11.182 -7.795 17.976 1.00 96.62 187 PHE A C 1
ATOM 1484 O O . PHE A 1 187 ? 10.107 -8.033 18.527 1.00 96.62 187 PHE A O 1
ATOM 1491 N N . THR A 1 188 ? 11.229 -7.018 16.887 1.00 95.81 188 THR A N 1
ATOM 1492 C CA . THR A 1 188 ? 10.030 -6.398 16.291 1.00 95.81 188 THR A CA 1
ATOM 1493 C C . THR A 1 188 ? 8.962 -7.429 15.896 1.00 95.81 188 THR A C 1
ATOM 1495 O O . THR A 1 188 ? 7.766 -7.180 16.055 1.00 95.81 188 THR A O 1
ATOM 1498 N N . GLY A 1 189 ? 9.355 -8.626 15.453 1.00 96.75 189 GLY A N 1
ATOM 1499 C CA . GLY A 1 189 ? 8.417 -9.719 15.191 1.00 96.75 189 GLY A CA 1
ATOM 1500 C C . GLY A 1 189 ? 7.691 -10.203 16.450 1.00 96.75 189 GLY A C 1
ATOM 1501 O O . GLY A 1 189 ? 6.528 -10.586 16.367 1.00 96.75 189 GLY A O 1
ATOM 1502 N N . ALA A 1 190 ? 8.308 -10.113 17.633 1.00 97.50 190 ALA A N 1
ATOM 1503 C CA . ALA A 1 190 ? 7.663 -10.464 18.899 1.00 97.50 190 ALA A CA 1
ATOM 1504 C C . ALA A 1 190 ? 6.640 -9.402 19.344 1.00 97.50 190 ALA A C 1
ATOM 1506 O O . ALA A 1 190 ? 5.592 -9.756 19.884 1.00 97.50 190 ALA A O 1
ATOM 1507 N N . VAL A 1 191 ? 6.892 -8.119 19.054 1.00 97.12 191 VAL A N 1
ATOM 1508 C CA . VAL A 1 191 ? 5.894 -7.042 19.223 1.00 97.12 191 VAL A CA 1
ATOM 1509 C C . VAL A 1 191 ? 4.688 -7.292 18.312 1.00 97.12 191 VAL A C 1
ATOM 1511 O O . VAL A 1 191 ? 3.538 -7.226 18.744 1.00 97.12 191 VAL A O 1
ATOM 1514 N N . ASN A 1 192 ? 4.931 -7.672 17.055 1.00 97.19 192 ASN A N 1
ATOM 1515 C CA . ASN A 1 192 ? 3.860 -8.063 16.138 1.00 97.19 192 ASN A CA 1
ATOM 1516 C C . ASN A 1 192 ? 3.112 -9.313 16.615 1.00 97.19 192 ASN A C 1
ATOM 1518 O O . ASN A 1 192 ? 1.886 -9.341 16.554 1.00 97.19 192 ASN A O 1
ATOM 1522 N N . LEU A 1 193 ? 3.820 -10.308 17.155 1.00 97.44 193 LEU A N 1
ATOM 1523 C CA . LEU A 1 193 ? 3.223 -11.512 17.728 1.00 97.44 193 LEU A CA 1
ATOM 1524 C C . LEU A 1 193 ? 2.290 -11.182 18.906 1.00 97.44 193 LEU A C 1
ATOM 1526 O O . LEU A 1 193 ? 1.183 -11.717 18.974 1.00 97.44 193 LEU A O 1
ATOM 1530 N N . TRP A 1 194 ? 2.691 -10.265 19.791 1.00 97.50 194 TRP A N 1
ATOM 1531 C CA . TRP A 1 194 ? 1.850 -9.750 20.879 1.00 97.50 194 TRP A CA 1
ATOM 1532 C C . TRP A 1 194 ? 0.550 -9.121 20.352 1.00 97.50 194 TRP A C 1
ATOM 1534 O O . TRP A 1 194 ? -0.545 -9.458 20.812 1.00 97.50 194 TRP A O 1
ATOM 1544 N N . ARG A 1 195 ? 0.651 -8.268 19.327 1.00 96.19 195 ARG A N 1
ATOM 1545 C CA . ARG A 1 195 ? -0.500 -7.606 18.682 1.00 96.19 195 ARG A CA 1
ATOM 1546 C C . ARG A 1 195 ? -1.394 -8.596 17.928 1.00 96.19 195 ARG A C 1
ATOM 1548 O O . ARG A 1 195 ? -2.616 -8.467 17.932 1.00 96.19 195 ARG A O 1
ATOM 1555 N N . SER A 1 196 ? -0.808 -9.625 17.323 1.00 97.25 196 SER A N 1
ATOM 1556 C CA . SER A 1 196 ? -1.531 -10.736 16.695 1.00 97.25 196 SER A CA 1
ATOM 1557 C C . SER A 1 196 ? -2.313 -11.560 17.718 1.00 97.25 196 SER A C 1
ATOM 1559 O O . SER A 1 196 ? -3.469 -11.896 17.471 1.00 97.25 196 SER A O 1
ATOM 1561 N N . CYS A 1 197 ? -1.728 -11.813 18.893 1.00 96.75 197 CYS A N 1
ATOM 1562 C CA . CYS A 1 197 ? -2.416 -12.444 20.018 1.00 96.75 197 CYS A CA 1
ATOM 1563 C C . CYS A 1 197 ? -3.617 -11.612 20.485 1.00 96.75 197 CYS A C 1
ATOM 1565 O O . CYS A 1 197 ? -4.693 -12.170 20.681 1.00 96.75 197 CYS A O 1
ATOM 1567 N N . TYR A 1 198 ? -3.452 -10.289 20.621 1.00 93.62 198 TYR A N 1
ATOM 1568 C CA . TYR A 1 198 ? -4.549 -9.372 20.954 1.00 93.62 198 TYR A CA 1
ATOM 1569 C C . TYR A 1 198 ? -5.726 -9.509 19.978 1.00 93.62 198 TYR A C 1
ATOM 1571 O O . TYR A 1 198 ? -6.836 -9.815 20.405 1.00 93.62 198 TYR A O 1
ATOM 1579 N N . ARG A 1 199 ? -5.474 -9.375 18.666 1.00 93.62 199 ARG A N 1
ATOM 1580 C CA . ARG A 1 199 ? -6.518 -9.488 17.629 1.00 93.62 199 ARG A CA 1
ATOM 1581 C C . ARG A 1 199 ? -7.234 -10.835 17.655 1.00 93.62 199 ARG A C 1
ATOM 1583 O O . ARG A 1 199 ? -8.445 -10.894 17.473 1.00 93.62 199 ARG A O 1
ATOM 1590 N N . LEU A 1 200 ? -6.493 -11.923 17.865 1.00 93.94 200 LEU A N 1
ATOM 1591 C CA . LEU A 1 200 ? -7.073 -13.260 17.841 1.00 93.94 200 LEU A CA 1
ATOM 1592 C C . LEU A 1 200 ? -8.011 -13.506 19.035 1.00 93.94 200 LEU A C 1
ATOM 1594 O O . LEU A 1 200 ? -9.052 -14.137 18.863 1.00 93.94 200 LEU A O 1
ATOM 1598 N N . MET A 1 201 ? -7.702 -12.968 20.220 1.00 91.31 201 MET A N 1
ATOM 1599 C CA . MET A 1 201 ? -8.574 -13.092 21.400 1.00 91.31 201 MET A CA 1
ATOM 1600 C C . MET A 1 201 ? -9.962 -12.463 21.189 1.00 91.31 201 MET A C 1
ATOM 1602 O O . MET A 1 201 ? -10.937 -12.937 21.769 1.00 91.31 201 MET A O 1
ATOM 1606 N N . GLU A 1 202 ? -10.096 -11.471 20.303 1.00 89.94 202 GLU A N 1
ATOM 1607 C CA . GLU A 1 202 ? -11.389 -10.837 19.995 1.00 89.94 202 GLU A CA 1
ATOM 1608 C C . GLU A 1 202 ? -12.375 -11.776 19.280 1.00 89.94 202 GLU A C 1
ATOM 1610 O O . GLU A 1 202 ? -13.579 -11.518 19.256 1.00 89.94 202 GLU A O 1
ATOM 1615 N N . THR A 1 203 ? -11.883 -12.883 18.714 1.00 90.88 203 THR A N 1
ATOM 1616 C CA . THR A 1 203 ? -12.686 -13.814 17.905 1.00 90.88 203 THR A CA 1
ATOM 1617 C C . THR A 1 203 ? -13.427 -14.885 18.717 1.00 90.88 203 THR A C 1
ATOM 1619 O O . THR A 1 203 ? -14.261 -15.587 18.147 1.00 90.88 203 THR A O 1
ATOM 1622 N N . LYS A 1 204 ? -13.190 -14.973 20.040 1.00 90.94 204 LYS A N 1
ATOM 1623 C CA . LYS A 1 204 ? -13.813 -15.947 20.967 1.00 90.94 204 LYS A CA 1
ATOM 1624 C C . LYS A 1 204 ? -13.733 -17.387 20.443 1.00 90.94 204 LYS A C 1
ATOM 1626 O O . LYS A 1 204 ? -14.722 -17.957 19.994 1.00 90.94 204 LYS A O 1
ATOM 1631 N N . LEU A 1 205 ? -12.522 -17.932 20.465 1.00 96.75 205 LEU A N 1
ATOM 1632 C CA . LEU A 1 205 ? -12.206 -19.243 19.903 1.00 96.75 205 LEU A CA 1
ATOM 1633 C C . LEU A 1 205 ? -12.426 -20.366 20.909 1.00 96.75 205 LEU A C 1
ATOM 1635 O O . LEU A 1 205 ? -12.096 -20.210 22.085 1.00 96.75 205 LEU A O 1
ATOM 1639 N N . ASP A 1 206 ? -12.863 -21.516 20.404 1.00 97.62 206 ASP A N 1
ATOM 1640 C CA . ASP A 1 206 ? -12.968 -22.757 21.172 1.00 97.62 206 ASP A CA 1
ATOM 1641 C C . ASP A 1 206 ? -11.676 -23.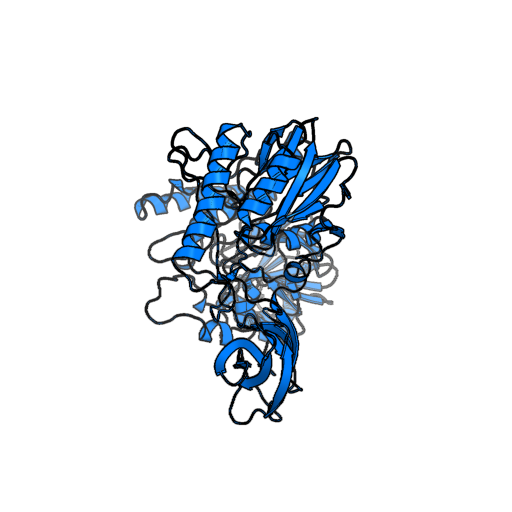581 21.096 1.00 97.62 206 ASP A C 1
ATOM 1643 O O . ASP A 1 206 ? -11.333 -24.283 22.043 1.00 97.62 206 ASP A O 1
ATOM 1647 N N . MET A 1 207 ? -10.921 -23.486 19.992 1.00 98.00 207 MET A N 1
ATOM 1648 C CA . MET A 1 207 ? -9.682 -24.250 19.811 1.00 98.00 207 MET A CA 1
ATOM 1649 C C . MET A 1 207 ? -8.660 -23.530 18.922 1.00 98.00 207 MET A C 1
ATOM 1651 O O . MET A 1 207 ? -9.011 -22.937 17.898 1.00 98.00 207 MET A O 1
ATOM 1655 N N . LEU A 1 208 ? -7.375 -23.635 19.282 1.00 98.31 208 LEU A N 1
ATOM 1656 C CA . LEU A 1 208 ? -6.246 -23.231 18.432 1.00 98.31 208 LEU A CA 1
ATOM 1657 C C . LEU A 1 208 ? -5.569 -24.460 17.830 1.00 98.31 208 LEU A C 1
ATOM 1659 O O . LEU A 1 208 ? -5.256 -25.423 18.531 1.00 98.31 208 LEU A O 1
ATOM 1663 N N . LEU A 1 209 ? -5.290 -24.382 16.535 1.00 98.69 209 LEU A N 1
ATOM 1664 C CA . LEU A 1 209 ? -4.711 -25.445 15.721 1.00 98.69 209 LEU A CA 1
ATOM 1665 C C . LEU A 1 209 ? -3.390 -24.928 15.130 1.00 98.69 209 LEU A C 1
ATOM 1667 O O . LEU A 1 209 ? -3.377 -24.306 14.061 1.00 98.69 209 LEU A O 1
ATOM 1671 N N . PRO A 1 210 ? -2.269 -25.085 15.857 1.00 98.44 210 PRO A N 1
ATOM 1672 C CA . PRO A 1 210 ? -0.982 -24.548 15.436 1.00 98.44 210 PRO A CA 1
ATOM 1673 C C . PRO A 1 210 ? -0.325 -25.423 14.369 1.00 98.44 210 PRO A C 1
ATOM 1675 O O . PRO A 1 210 ? -0.554 -26.631 14.321 1.00 98.44 210 PRO A O 1
ATOM 1678 N N . SER A 1 211 ? 0.537 -24.843 13.533 1.00 97.94 211 SER A N 1
ATOM 1679 C CA . SER A 1 211 ? 1.289 -25.611 12.531 1.00 97.94 211 SER A CA 1
ATOM 1680 C C . SER A 1 211 ? 2.485 -26.363 13.116 1.00 97.94 211 SER A C 1
ATOM 1682 O O . SER A 1 211 ? 3.067 -27.209 12.448 1.00 97.94 211 SER A O 1
ATOM 1684 N N . LEU A 1 212 ? 2.845 -26.109 14.372 1.00 97.25 212 LEU A N 1
ATOM 1685 C CA . LEU A 1 212 ? 3.837 -26.870 15.125 1.00 97.25 212 LEU A CA 1
ATOM 1686 C C . LEU A 1 212 ? 3.304 -27.096 16.540 1.00 97.25 212 LEU A C 1
ATOM 1688 O O . LEU A 1 212 ? 2.748 -26.178 17.133 1.00 97.25 212 LEU A O 1
ATOM 1692 N N . GLY A 1 213 ? 3.505 -28.287 17.102 1.00 95.31 213 GLY A N 1
ATOM 1693 C CA . GLY A 1 213 ? 3.044 -28.616 18.451 1.00 95.31 213 GLY A CA 1
ATOM 1694 C C . GLY A 1 213 ? 1.739 -29.405 18.465 1.00 95.31 213 GLY A C 1
ATOM 1695 O O . GLY A 1 213 ? 1.638 -30.396 17.752 1.00 95.31 213 GLY A O 1
ATOM 1696 N N . GLN A 1 214 ? 0.794 -29.049 19.338 1.00 94.00 214 GLN A N 1
ATOM 1697 C CA . GLN A 1 214 ? -0.452 -29.805 19.550 1.00 94.00 214 GLN A CA 1
ATOM 1698 C C . GLN A 1 214 ? -1.673 -28.868 19.580 1.00 94.00 214 GLN A C 1
ATOM 1700 O O . GLN A 1 214 ? -1.509 -27.712 19.984 1.00 94.00 214 GLN A O 1
ATOM 1705 N N . PRO A 1 215 ? -2.878 -29.348 19.205 1.00 97.50 215 PRO A N 1
ATOM 1706 C CA . PRO A 1 215 ? -4.135 -28.622 19.400 1.00 97.50 215 PRO A CA 1
ATOM 1707 C C . PRO A 1 215 ? -4.319 -28.114 20.838 1.00 97.50 215 PRO A C 1
ATOM 1709 O O . PRO A 1 215 ? -3.859 -28.746 21.793 1.00 97.50 215 PRO A O 1
ATOM 1712 N N . ILE A 1 216 ? -4.974 -26.961 20.992 1.00 98.25 216 ILE A N 1
ATOM 1713 C CA . ILE A 1 216 ? -5.135 -26.268 22.277 1.00 98.25 216 ILE A CA 1
ATOM 1714 C C . ILE A 1 216 ? -6.616 -25.959 22.527 1.00 98.25 216 ILE A C 1
ATOM 1716 O O . ILE A 1 216 ? -7.177 -25.093 21.857 1.00 98.25 216 ILE A O 1
ATOM 1720 N N . ASP A 1 217 ? -7.195 -26.594 23.548 1.00 96.94 217 ASP A N 1
ATOM 1721 C CA . ASP A 1 217 ? -8.621 -26.479 23.918 1.00 96.94 217 ASP A CA 1
ATOM 1722 C C . ASP A 1 217 ? -8.941 -25.291 24.844 1.00 96.94 217 ASP A C 1
ATOM 1724 O O . ASP A 1 217 ? -10.101 -24.983 25.099 1.00 96.94 217 ASP A O 1
ATOM 1728 N N . CYS A 1 218 ? -7.914 -24.602 25.359 1.00 96.94 218 CYS A N 1
ATOM 1729 C CA . CYS A 1 218 ? -8.065 -23.392 26.179 1.00 96.94 218 CYS A CA 1
ATOM 1730 C C . CYS A 1 218 ? -7.373 -22.181 25.516 1.00 96.94 218 CYS A C 1
ATOM 1732 O O . CYS A 1 218 ? -6.327 -21.742 26.014 1.00 96.94 218 CYS A O 1
ATOM 1734 N N . PRO A 1 219 ? -7.905 -21.635 24.400 1.00 97.31 219 PRO A N 1
ATOM 1735 C CA . PRO A 1 219 ? -7.237 -20.595 23.615 1.00 97.31 219 PRO A CA 1
ATOM 1736 C C . PRO A 1 219 ? -6.853 -19.349 24.411 1.00 97.31 219 PRO A C 1
ATOM 1738 O O . PRO A 1 219 ? -5.698 -18.931 24.376 1.00 97.31 219 PRO A O 1
ATOM 1741 N N . GLU A 1 220 ? -7.800 -18.781 25.161 1.00 96.69 220 GLU A N 1
ATOM 1742 C CA . GLU A 1 220 ? -7.599 -17.537 25.912 1.00 96.69 220 GLU A CA 1
ATOM 1743 C C . GLU A 1 220 ? -6.473 -17.682 26.944 1.00 96.69 220 GLU A C 1
ATOM 1745 O O . GLU A 1 220 ? -5.526 -16.898 26.948 1.00 96.69 220 GLU A O 1
ATOM 1750 N N . GLN A 1 221 ? -6.502 -18.755 27.742 1.00 97.69 221 GLN A N 1
ATOM 1751 C CA . GLN A 1 221 ? -5.467 -19.035 28.742 1.00 97.69 221 GLN A CA 1
ATOM 1752 C C . GLN A 1 221 ? -4.094 -19.261 28.096 1.00 97.69 221 GLN A C 1
ATOM 1754 O O . GLN A 1 221 ? -3.078 -18.767 28.590 1.00 97.69 221 GLN A O 1
ATOM 1759 N N . ALA A 1 222 ? -4.046 -19.997 26.983 1.00 98.25 222 ALA A N 1
ATOM 1760 C CA . ALA A 1 222 ? -2.805 -20.286 26.275 1.00 98.25 222 ALA A CA 1
ATOM 1761 C C . ALA A 1 222 ? -2.171 -19.028 25.664 1.00 98.25 222 ALA A C 1
ATOM 1763 O O . ALA A 1 222 ? -0.951 -18.857 25.760 1.00 98.25 222 ALA A O 1
ATOM 1764 N N . ILE A 1 223 ? -2.988 -18.151 25.072 1.00 97.88 223 ILE A N 1
ATOM 1765 C CA . ILE A 1 223 ? -2.553 -16.875 24.495 1.00 97.88 223 ILE A CA 1
ATOM 1766 C C . ILE A 1 223 ? -2.129 -15.901 25.597 1.00 97.88 223 ILE A C 1
ATOM 1768 O O . ILE A 1 223 ? -1.082 -15.264 25.476 1.00 97.88 223 ILE A O 1
ATOM 1772 N N . GLN A 1 224 ? -2.887 -15.805 26.689 1.00 97.50 224 GLN A N 1
ATOM 1773 C CA . GLN A 1 224 ? -2.540 -14.935 27.809 1.00 97.50 224 GLN A CA 1
ATOM 1774 C C . GLN A 1 224 ? -1.209 -15.358 28.442 1.00 97.50 224 GLN A C 1
ATOM 1776 O O . GLN A 1 224 ? -0.341 -14.517 28.671 1.00 97.50 224 GLN A O 1
ATOM 1781 N N . LEU A 1 225 ? -0.987 -16.666 28.617 1.00 98.38 225 LEU A N 1
ATOM 1782 C CA . LEU A 1 225 ? 0.301 -17.187 29.072 1.00 98.38 225 LEU A CA 1
ATOM 1783 C C . LEU A 1 225 ? 1.433 -16.887 28.077 1.00 98.38 225 LEU A C 1
ATOM 1785 O O . LEU A 1 225 ? 2.553 -16.610 28.498 1.00 98.38 225 LEU A O 1
ATOM 1789 N N . LEU A 1 226 ? 1.166 -16.927 26.765 1.00 98.12 226 LEU A N 1
ATOM 1790 C CA . LEU A 1 226 ? 2.178 -16.608 25.751 1.00 98.12 226 LEU A CA 1
ATOM 1791 C C . LEU A 1 226 ? 2.585 -15.141 25.860 1.00 98.12 226 LEU A C 1
ATOM 1793 O O . LEU A 1 226 ? 3.774 -14.840 25.880 1.00 98.12 226 LEU A O 1
ATOM 1797 N N . ARG A 1 227 ? 1.609 -14.243 25.996 1.00 97.50 227 ARG A N 1
ATOM 1798 C CA . ARG A 1 227 ? 1.849 -12.815 26.201 1.00 97.50 227 ARG A CA 1
ATOM 1799 C C . ARG A 1 227 ? 2.676 -12.564 27.461 1.00 97.50 227 ARG A C 1
ATOM 1801 O O . ARG A 1 227 ? 3.694 -11.884 27.381 1.00 97.50 227 ARG A O 1
ATOM 1808 N N . GLU A 1 228 ? 2.331 -13.177 28.591 1.00 97.88 228 GLU A N 1
ATOM 1809 C CA . GLU A 1 228 ? 3.152 -13.066 29.805 1.00 97.88 228 GLU A CA 1
ATOM 1810 C C . GLU A 1 228 ? 4.584 -13.578 29.594 1.00 97.88 228 GLU A C 1
ATOM 1812 O O . GLU A 1 228 ? 5.543 -12.897 29.958 1.00 97.88 228 GLU A O 1
ATOM 1817 N N . ASN A 1 229 ? 4.758 -14.720 28.925 1.00 98.12 229 ASN A N 1
ATOM 1818 C CA . ASN A 1 229 ? 6.085 -15.267 28.641 1.00 98.12 229 ASN A CA 1
ATOM 1819 C C . ASN A 1 229 ? 6.902 -14.403 27.666 1.00 98.12 229 ASN A C 1
ATOM 1821 O O . ASN A 1 229 ? 8.124 -14.353 27.799 1.00 98.12 229 ASN A O 1
ATOM 1825 N N . LEU A 1 230 ? 6.276 -13.689 26.721 1.00 97.56 230 LEU A N 1
ATOM 1826 C CA . LEU A 1 230 ? 6.989 -12.772 25.821 1.00 97.56 230 LEU A CA 1
ATOM 1827 C C . LEU A 1 230 ? 7.707 -11.658 26.589 1.00 97.56 230 LEU A C 1
ATOM 1829 O O . LEU A 1 230 ? 8.793 -11.250 26.180 1.00 97.56 230 LEU A O 1
ATOM 1833 N N . LYS A 1 231 ? 7.186 -11.223 27.743 1.00 97.62 231 LYS A N 1
ATOM 1834 C CA . LYS A 1 231 ? 7.843 -10.208 28.586 1.00 97.62 231 LYS A CA 1
ATOM 1835 C C . LYS A 1 231 ? 9.224 -10.651 29.086 1.00 97.62 231 LYS A C 1
ATOM 1837 O O . LYS A 1 231 ? 10.063 -9.796 29.361 1.00 97.62 231 LYS A O 1
ATOM 1842 N N . LEU A 1 232 ? 9.507 -11.960 29.140 1.00 97.31 232 LEU A N 1
ATOM 1843 C CA . LEU A 1 232 ? 10.830 -12.486 29.508 1.00 97.31 232 LEU A CA 1
ATOM 1844 C C . LEU A 1 232 ? 11.937 -12.036 28.543 1.00 97.31 232 LEU A C 1
ATOM 1846 O O . LEU A 1 232 ? 13.095 -11.954 28.954 1.00 97.31 232 LEU A O 1
ATOM 1850 N N . ILE A 1 233 ? 11.599 -11.678 27.297 1.00 97.12 233 ILE A N 1
ATOM 1851 C CA . ILE A 1 233 ? 12.544 -11.088 26.336 1.00 97.12 233 ILE A CA 1
ATOM 1852 C C . ILE A 1 233 ? 13.167 -9.800 26.900 1.00 97.12 233 ILE A C 1
ATOM 1854 O O . ILE A 1 233 ? 14.343 -9.540 26.654 1.00 97.12 233 ILE A O 1
ATOM 1858 N N . GLY A 1 234 ? 12.448 -9.043 27.737 1.00 96.75 234 GLY A N 1
ATOM 1859 C CA . GLY A 1 234 ? 12.976 -7.849 28.406 1.00 96.75 234 GLY A CA 1
ATOM 1860 C C . GLY A 1 234 ? 14.220 -8.110 29.265 1.00 96.75 234 GLY A C 1
ATOM 1861 O O . GLY A 1 234 ? 15.053 -7.222 29.419 1.00 96.75 234 GLY A O 1
ATOM 1862 N N . GLY A 1 235 ? 14.401 -9.341 29.761 1.00 96.62 235 GLY A N 1
ATOM 1863 C CA . GLY A 1 235 ? 15.596 -9.741 30.510 1.00 96.62 235 GLY A CA 1
ATOM 1864 C C . GLY A 1 235 ? 16.868 -9.843 29.659 1.00 96.62 235 GLY A C 1
ATOM 1865 O O . GLY A 1 235 ? 17.967 -9.800 30.208 1.00 96.62 235 GLY A O 1
ATOM 1866 N N . ILE A 1 236 ? 16.734 -9.960 28.334 1.00 94.81 236 ILE A N 1
ATOM 1867 C CA . ILE A 1 236 ? 17.853 -10.031 27.376 1.00 94.81 236 ILE A CA 1
ATOM 1868 C C . ILE A 1 236 ? 17.842 -8.889 26.346 1.00 94.81 236 ILE A C 1
ATOM 1870 O O . ILE A 1 236 ? 18.804 -8.734 25.601 1.00 94.81 236 ILE A O 1
ATOM 1874 N N . SER A 1 237 ? 16.776 -8.085 26.311 1.00 94.75 237 SER A N 1
ATOM 1875 C CA . SER A 1 237 ? 16.585 -6.953 25.403 1.00 94.75 237 SER A CA 1
ATOM 1876 C C . SER A 1 237 ? 15.938 -5.782 26.159 1.00 94.75 237 SER A C 1
ATOM 1878 O O . SER A 1 237 ? 14.710 -5.649 26.149 1.00 94.75 237 SER A O 1
ATOM 1880 N N . PRO A 1 238 ? 16.733 -4.930 26.834 1.00 93.75 238 PRO A N 1
ATOM 1881 C CA . PRO A 1 238 ? 16.219 -3.753 27.536 1.00 93.75 238 PRO A CA 1
ATOM 1882 C C . PRO A 1 238 ? 15.395 -2.846 26.610 1.00 93.75 238 PRO A C 1
ATOM 1884 O O . PRO A 1 238 ? 15.776 -2.639 25.459 1.00 93.75 238 PRO A O 1
ATOM 1887 N N . GLY A 1 239 ? 14.276 -2.300 27.096 1.00 93.19 239 GLY A N 1
ATOM 1888 C CA . GLY A 1 239 ? 13.367 -1.479 26.285 1.00 93.19 239 GLY A CA 1
ATOM 1889 C C . GLY A 1 239 ? 12.332 -2.276 25.476 1.00 93.19 239 GLY A C 1
ATOM 1890 O O . GLY A 1 239 ? 11.551 -1.685 24.731 1.00 93.19 239 GLY A O 1
ATOM 1891 N N . PHE A 1 240 ? 12.344 -3.615 25.540 1.00 96.12 240 PHE A N 1
ATOM 1892 C CA . PHE A 1 240 ? 11.385 -4.449 24.808 1.00 96.12 240 PHE A CA 1
ATOM 1893 C C . PHE A 1 240 ? 9.975 -4.400 25.403 1.00 96.12 240 PHE A C 1
ATOM 1895 O O . PHE A 1 240 ? 9.003 -4.320 24.660 1.00 96.12 240 PHE A O 1
ATOM 1902 N N . VAL A 1 241 ? 9.849 -4.464 26.732 1.00 96.62 241 VAL A N 1
ATOM 1903 C CA . VAL A 1 241 ? 8.537 -4.549 27.397 1.00 96.62 241 VAL A CA 1
ATOM 1904 C C . VAL A 1 241 ? 7.739 -3.263 27.189 1.00 96.62 241 VAL A C 1
ATOM 1906 O O . VAL A 1 241 ? 6.527 -3.314 27.031 1.00 96.62 241 VAL A O 1
ATOM 1909 N N . GLU A 1 242 ? 8.427 -2.130 27.099 1.00 95.00 242 GLU A N 1
ATOM 1910 C CA . GLU A 1 242 ? 7.879 -0.801 26.830 1.00 95.00 242 GLU A CA 1
ATOM 1911 C C . GLU A 1 242 ? 7.310 -0.647 25.410 1.00 95.00 242 GLU A C 1
ATOM 1913 O O . GLU A 1 242 ? 6.691 0.366 25.120 1.00 95.00 242 GLU A O 1
ATOM 1918 N N . GLN A 1 243 ? 7.527 -1.623 24.520 1.00 94.00 243 GLN A N 1
ATOM 1919 C CA . GLN A 1 243 ? 6.927 -1.660 23.179 1.00 94.00 243 GLN A CA 1
ATOM 1920 C C . GLN A 1 243 ? 5.634 -2.497 23.133 1.00 94.00 243 GLN A C 1
ATOM 1922 O O . GLN A 1 243 ? 4.967 -2.552 22.095 1.00 94.00 243 GLN A O 1
ATOM 1927 N N . LEU A 1 244 ? 5.307 -3.212 24.218 1.00 94.50 244 LEU A N 1
ATOM 1928 C CA . LEU A 1 244 ? 4.175 -4.134 24.297 1.00 94.50 244 LEU A CA 1
ATOM 1929 C C . LEU A 1 244 ? 2.912 -3.413 24.770 1.00 94.50 244 LEU A C 1
ATOM 1931 O O . LEU A 1 244 ? 2.473 -3.583 25.906 1.00 94.50 244 LEU A O 1
ATOM 1935 N N . ASP A 1 245 ? 2.308 -2.653 23.866 1.00 88.50 245 ASP A N 1
ATOM 1936 C CA . ASP A 1 245 ? 1.060 -1.942 24.131 1.00 88.50 245 ASP A CA 1
ATOM 1937 C C . ASP A 1 245 ? -0.117 -2.586 23.397 1.00 88.50 245 ASP A C 1
ATOM 1939 O O . ASP A 1 245 ? -0.000 -3.026 22.247 1.00 88.50 245 ASP A O 1
ATOM 1943 N N . ASP A 1 246 ? -1.267 -2.622 24.069 1.00 87.75 246 ASP A N 1
ATOM 1944 C CA . ASP A 1 246 ? -2.544 -2.931 23.435 1.00 87.75 246 ASP A CA 1
ATOM 1945 C C . ASP A 1 246 ? -3.221 -1.629 22.986 1.00 87.75 246 ASP A C 1
ATOM 1947 O O . ASP A 1 246 ? -3.154 -0.628 23.702 1.00 87.75 246 ASP A O 1
ATOM 1951 N N . PRO A 1 247 ? -3.884 -1.616 21.819 1.00 82.94 247 PRO A N 1
ATOM 1952 C CA . PRO A 1 247 ? -4.660 -0.459 21.402 1.00 82.94 247 PRO A CA 1
ATOM 1953 C C . PRO A 1 247 ? -5.892 -0.261 22.298 1.00 82.94 247 PRO A C 1
ATOM 1955 O O . PRO A 1 247 ? -6.523 -1.227 22.731 1.00 82.94 247 PRO A O 1
ATOM 1958 N N . ASP A 1 248 ? -6.269 0.998 22.513 1.00 85.81 248 ASP A N 1
ATOM 1959 C CA . ASP A 1 248 ? -7.520 1.382 23.160 1.00 85.81 248 ASP A CA 1
ATOM 1960 C C . ASP A 1 248 ? -8.725 0.885 22.340 1.00 85.81 248 ASP A C 1
ATOM 1962 O O . ASP A 1 248 ? -8.750 1.004 21.114 1.00 85.81 248 ASP A O 1
ATOM 1966 N N . ASP A 1 249 ? -9.794 0.450 23.014 1.00 84.12 249 ASP A N 1
ATOM 1967 C CA . ASP A 1 249 ? -11.098 0.231 22.358 1.00 84.12 249 ASP A CA 1
ATOM 1968 C C . ASP A 1 249 ? -11.693 1.533 21.794 1.00 84.12 249 ASP A C 1
ATOM 1970 O O . ASP A 1 249 ? -12.542 1.517 20.906 1.00 84.12 249 ASP A O 1
ATOM 1974 N N . ASP A 1 250 ? -11.301 2.666 22.378 1.00 90.75 250 ASP A N 1
ATOM 1975 C CA . ASP A 1 250 ? -11.595 3.996 21.864 1.00 90.75 250 ASP A CA 1
ATOM 1976 C C . ASP A 1 250 ? -10.368 4.528 21.115 1.00 90.75 250 ASP A C 1
ATOM 1978 O O . ASP A 1 250 ? -9.554 5.255 21.685 1.00 90.75 250 ASP A O 1
ATOM 1982 N N . ASP A 1 251 ? -10.224 4.150 19.847 1.00 93.75 251 ASP A N 1
ATOM 1983 C CA . ASP A 1 251 ? -9.079 4.510 19.008 1.00 93.75 251 ASP A CA 1
ATOM 1984 C C . ASP A 1 251 ? -9.283 5.793 18.180 1.00 93.75 251 ASP A C 1
ATOM 1986 O O . ASP A 1 251 ? -8.527 6.038 17.236 1.00 93.75 251 ASP A O 1
ATOM 1990 N N . ILE A 1 252 ? -10.246 6.648 18.562 1.00 96.69 252 ILE A N 1
ATOM 1991 C CA . ILE A 1 252 ? -10.480 7.958 17.932 1.00 96.69 252 ILE A CA 1
ATOM 1992 C C . ILE A 1 252 ? -10.486 9.117 18.937 1.00 96.69 252 ILE A C 1
ATOM 1994 O O . ILE A 1 252 ? -10.914 8.998 20.088 1.00 96.69 252 ILE A O 1
ATOM 1998 N N . GLU A 1 253 ? -10.048 10.283 18.483 1.00 96.38 253 GLU A N 1
ATOM 1999 C CA . GLU A 1 253 ? -10.025 11.537 19.240 1.00 96.38 253 GLU A CA 1
ATOM 2000 C C . GLU A 1 253 ? -10.919 12.573 18.546 1.00 96.38 253 GLU A C 1
ATOM 2002 O O . GLU A 1 253 ? -10.859 12.725 17.328 1.00 96.38 253 GLU A O 1
ATOM 2007 N N . GLU A 1 254 ? -11.777 13.249 19.312 1.00 97.44 254 GLU A N 1
ATOM 2008 C CA . GLU A 1 254 ? -12.678 14.286 18.792 1.00 97.44 254 GLU A CA 1
ATOM 2009 C C . GLU A 1 254 ? -11.922 15.602 18.578 1.00 97.44 254 GLU A C 1
ATOM 2011 O O . GLU A 1 254 ? -11.177 16.038 19.456 1.00 97.44 254 GLU A O 1
ATOM 2016 N N . ILE A 1 255 ? -12.128 16.232 17.420 1.00 97.31 255 ILE A N 1
ATOM 2017 C CA . ILE A 1 255 ? -11.600 17.561 17.070 1.00 97.31 255 ILE A CA 1
ATOM 2018 C C . ILE A 1 255 ? -12.746 18.579 17.086 1.00 97.31 255 ILE A C 1
ATOM 2020 O O . ILE A 1 255 ? -12.643 19.636 17.708 1.00 97.31 255 ILE A O 1
ATOM 2024 N N . LEU A 1 256 ? -13.840 18.239 16.402 1.00 97.94 256 LEU A N 1
ATOM 2025 C CA . LEU A 1 256 ? -15.127 18.937 16.390 1.00 97.94 256 LEU A CA 1
ATOM 2026 C C . LEU A 1 256 ? -16.246 17.882 16.498 1.00 97.94 256 LEU A C 1
ATOM 2028 O O . LEU A 1 256 ? -15.969 16.707 16.250 1.00 97.94 256 LEU A O 1
ATOM 2032 N N . PRO A 1 257 ? -17.496 18.262 16.815 1.00 97.06 257 PRO A N 1
ATOM 2033 C CA . PRO A 1 257 ? -18.607 17.313 16.940 1.00 97.06 257 PRO A CA 1
ATOM 2034 C C . PRO A 1 257 ? -18.766 16.323 15.772 1.00 97.06 257 PRO A C 1
ATOM 2036 O O . PRO A 1 257 ? -19.116 15.168 15.999 1.00 97.06 257 PRO A O 1
ATOM 2039 N N . HIS A 1 258 ? -18.469 16.741 14.538 1.00 97.88 258 HIS A N 1
ATOM 2040 C CA . HIS A 1 258 ? -18.522 15.898 13.339 1.00 97.88 258 HIS A CA 1
ATOM 2041 C C . HIS A 1 258 ? -17.142 15.628 12.715 1.00 97.88 258 HIS A C 1
ATOM 2043 O O . HIS A 1 258 ? -17.054 15.204 11.561 1.00 97.88 258 HIS A O 1
ATOM 2049 N N . LEU A 1 259 ? -16.053 15.860 13.455 1.00 98.56 259 LEU A N 1
ATOM 2050 C CA . LEU A 1 259 ? -14.685 15.664 12.978 1.00 98.56 259 LEU A CA 1
ATOM 2051 C C . LEU A 1 259 ? -13.831 14.952 14.029 1.00 98.56 259 LEU A C 1
ATOM 2053 O O . LEU A 1 259 ? -13.551 15.493 15.098 1.00 98.56 259 LEU A O 1
ATOM 2057 N N . TYR A 1 260 ? -13.339 13.770 13.678 1.00 98.38 260 TYR A N 1
ATOM 2058 C CA . TYR A 1 260 ? -12.495 12.935 14.531 1.00 98.38 260 TYR A CA 1
ATOM 2059 C C . TYR A 1 260 ? -11.157 12.634 13.853 1.00 98.38 260 TYR A C 1
ATOM 2061 O O . TYR A 1 260 ? -11.028 12.752 12.637 1.00 98.38 260 TYR A O 1
ATOM 2069 N N . ARG A 1 261 ? -10.161 12.191 14.620 1.00 96.81 261 ARG A N 1
ATOM 2070 C CA . ARG A 1 261 ? -8.923 11.591 14.096 1.00 96.81 261 ARG A CA 1
ATOM 2071 C C . ARG A 1 261 ? -8.667 10.212 14.678 1.00 96.81 261 ARG A C 1
ATOM 2073 O O . ARG A 1 261 ? -9.051 9.939 15.815 1.00 96.81 261 ARG A O 1
ATOM 2080 N N . SER A 1 262 ? -7.984 9.370 13.915 1.00 96.06 262 SER A N 1
ATOM 2081 C CA . SER A 1 262 ? -7.436 8.105 14.401 1.00 96.06 262 SER A CA 1
ATOM 2082 C C . SER A 1 262 ? -6.269 8.362 15.358 1.00 96.06 262 SER A C 1
ATOM 2084 O O . SER A 1 262 ? -5.421 9.216 15.107 1.00 96.06 262 SER A O 1
ATOM 2086 N N . LYS A 1 263 ? -6.200 7.622 16.470 1.00 94.06 263 LYS A N 1
ATOM 2087 C CA . LYS A 1 263 ? -5.083 7.725 17.429 1.00 94.06 263 LYS A CA 1
ATOM 2088 C C . LYS A 1 263 ? -3.819 6.995 16.974 1.00 94.06 263 LYS A C 1
ATOM 2090 O O . LYS A 1 263 ? -2.736 7.300 17.466 1.00 94.06 263 LYS A O 1
ATOM 2095 N N . TYR A 1 264 ? -3.964 6.002 16.096 1.00 92.12 264 TYR A N 1
ATOM 2096 C CA . TYR A 1 264 ? -2.904 5.042 15.765 1.00 92.12 264 TYR A CA 1
ATOM 2097 C C . TYR A 1 264 ? -2.522 5.043 14.285 1.00 92.12 264 TYR A C 1
ATOM 2099 O O . TYR A 1 264 ? -1.885 4.103 13.813 1.00 92.12 264 TYR A O 1
ATOM 2107 N N . SER A 1 265 ? -2.908 6.069 13.537 1.00 92.38 265 SER A N 1
ATOM 2108 C CA . SER A 1 265 ? -2.510 6.218 12.142 1.00 92.38 265 SER A CA 1
ATOM 2109 C C . SER A 1 265 ? -1.095 6.813 12.043 1.00 92.38 265 SER A C 1
ATOM 2111 O O . SER A 1 265 ? -0.781 7.764 12.753 1.00 92.38 265 SER A O 1
ATOM 2113 N N . SER A 1 266 ? -0.228 6.251 11.191 1.00 91.69 266 SER A N 1
ATOM 2114 C CA . SER A 1 266 ? 1.145 6.755 10.971 1.00 91.69 266 SER A CA 1
ATOM 2115 C C . SER A 1 266 ? 1.151 8.129 10.300 1.00 91.69 266 SER A C 1
ATOM 2117 O O . SER A 1 266 ? 1.816 9.053 10.767 1.00 91.69 266 SER A O 1
ATOM 2119 N N . ALA A 1 267 ? 0.415 8.233 9.196 1.00 93.38 267 ALA A N 1
ATOM 2120 C CA . ALA A 1 267 ? -0.067 9.496 8.674 1.00 93.38 267 ALA A CA 1
ATOM 2121 C C . ALA A 1 267 ? -1.478 9.715 9.228 1.00 93.38 267 ALA A C 1
ATOM 2123 O O . ALA A 1 267 ? -2.258 8.765 9.309 1.00 93.38 267 ALA A O 1
ATOM 2124 N N . GLU A 1 268 ? -1.794 10.928 9.655 1.00 94.25 268 GLU A N 1
ATOM 2125 C CA . GLU A 1 268 ? -3.066 11.312 10.255 1.00 94.25 268 GLU A CA 1
ATOM 2126 C C . GLU A 1 268 ? -4.231 10.938 9.337 1.00 94.25 268 GLU A C 1
ATOM 2128 O O . GLU A 1 268 ? -4.345 11.395 8.205 1.00 94.25 268 GLU A O 1
ATOM 2133 N N . THR A 1 269 ? -5.120 10.097 9.853 1.00 97.56 269 THR A N 1
ATOM 2134 C CA . THR A 1 269 ? -6.407 9.803 9.228 1.00 97.56 269 THR A CA 1
ATOM 2135 C C . THR A 1 269 ? -7.494 10.511 10.012 1.00 97.56 269 THR A C 1
ATOM 2137 O O . THR A 1 269 ? -7.619 10.315 11.225 1.00 97.56 269 THR A O 1
ATOM 2140 N N . THR A 1 270 ? -8.293 11.320 9.323 1.00 98.12 270 THR A N 1
ATOM 2141 C CA . THR A 1 270 ? -9.412 12.050 9.934 1.00 98.12 270 THR A CA 1
ATOM 2142 C C . THR A 1 270 ? -10.744 11.542 9.409 1.00 98.12 270 THR A C 1
ATOM 2144 O O . THR A 1 270 ? -10.832 11.108 8.268 1.00 98.12 270 THR A O 1
ATOM 2147 N N . PHE A 1 271 ? -11.776 11.565 10.247 1.00 98.56 271 PHE A N 1
ATOM 2148 C CA . PHE A 1 271 ? -13.118 11.090 9.936 1.00 98.56 271 PHE A CA 1
ATOM 2149 C C . PHE A 1 271 ? -14.098 12.254 10.033 1.00 98.56 271 PHE A C 1
ATOM 2151 O O . PHE A 1 271 ? -14.271 12.832 11.107 1.00 98.56 271 PHE A O 1
ATOM 2158 N N . VAL A 1 272 ? -14.743 12.579 8.916 1.00 98.62 272 VAL A N 1
ATOM 2159 C CA . VAL A 1 272 ? -15.847 13.535 8.831 1.00 98.62 272 VAL A CA 1
ATOM 2160 C C . VAL A 1 272 ? -17.156 12.755 8.891 1.00 98.62 272 VAL A C 1
ATOM 2162 O O . VAL A 1 272 ? -17.374 11.836 8.096 1.00 98.62 272 VAL A O 1
ATOM 2165 N N . ILE A 1 273 ? -18.020 13.105 9.839 1.00 98.12 273 ILE A N 1
ATOM 2166 C CA . ILE A 1 273 ? -19.298 12.429 10.078 1.00 98.12 273 ILE A CA 1
ATOM 2167 C C . ILE A 1 273 ? -20.420 13.301 9.516 1.00 98.12 273 ILE A C 1
ATOM 2169 O O . ILE A 1 273 ? -20.548 14.463 9.882 1.00 98.12 273 ILE A O 1
ATOM 2173 N N . SER A 1 274 ? -21.236 12.759 8.616 1.00 97.12 274 SER A N 1
ATOM 2174 C CA . SER A 1 274 ? -22.428 13.469 8.129 1.00 97.12 274 SER A CA 1
ATOM 2175 C C . SER A 1 274 ? -23.593 13.358 9.119 1.00 97.12 274 SER A C 1
ATOM 2177 O O . SER A 1 274 ? -23.666 12.398 9.888 1.00 97.12 274 SER A O 1
ATOM 2179 N N . ASP A 1 275 ? -24.585 14.247 9.005 1.00 94.19 275 ASP A N 1
ATOM 2180 C CA . ASP A 1 275 ? -25.838 14.173 9.780 1.00 94.19 275 ASP A CA 1
ATOM 2181 C C . ASP A 1 275 ? -26.599 12.847 9.570 1.00 94.19 275 ASP A C 1
ATOM 2183 O O . ASP A 1 275 ? -27.402 12.429 10.404 1.00 94.19 275 ASP A O 1
ATOM 2187 N N . SER A 1 276 ? -26.357 12.172 8.440 1.00 94.75 276 SER A N 1
ATOM 2188 C CA . SER A 1 276 ? -26.956 10.873 8.111 1.00 94.75 276 SER A CA 1
ATOM 2189 C C . SER A 1 276 ? -26.265 9.680 8.785 1.00 94.75 276 SER A C 1
ATOM 2191 O O . SER A 1 276 ? -26.752 8.554 8.684 1.00 94.75 276 SER A O 1
ATOM 2193 N N . GLY A 1 277 ? -25.130 9.904 9.456 1.00 95.25 277 GLY A N 1
ATOM 2194 C CA . GLY A 1 277 ? -24.311 8.863 10.080 1.00 95.25 277 GLY A CA 1
ATOM 2195 C C . GLY A 1 277 ? -23.292 8.199 9.148 1.00 95.25 277 GLY A C 1
ATOM 2196 O O . GLY A 1 277 ? -22.582 7.298 9.589 1.00 95.25 277 GLY A O 1
ATOM 2197 N N . LYS A 1 278 ? -23.188 8.632 7.883 1.00 98.12 278 LYS A N 1
ATOM 2198 C CA . LYS A 1 278 ? -22.098 8.210 6.985 1.00 98.12 278 LYS A CA 1
ATOM 2199 C C . LYS A 1 278 ? -20.769 8.846 7.366 1.00 98.12 278 LYS A C 1
ATOM 2201 O O . LYS A 1 278 ? -20.753 9.962 7.893 1.00 98.12 278 LYS A O 1
ATOM 2206 N N . VAL A 1 279 ? -19.677 8.172 7.013 1.00 98.56 279 VAL A N 1
ATOM 2207 C CA . VAL A 1 279 ? -18.301 8.574 7.324 1.00 98.56 279 VAL A CA 1
ATOM 2208 C C . VAL A 1 279 ? -17.466 8.743 6.064 1.00 98.56 279 VAL A C 1
ATOM 2210 O O . VAL A 1 279 ? -17.338 7.818 5.259 1.00 98.56 279 VAL A O 1
ATOM 2213 N N . MET A 1 280 ? -16.828 9.906 5.950 1.00 98.75 280 MET A N 1
ATOM 2214 C CA . MET A 1 280 ? -15.735 10.143 5.017 1.00 98.75 280 MET A CA 1
ATOM 2215 C C . MET A 1 280 ? -14.421 10.161 5.789 1.00 98.75 280 MET A C 1
ATOM 2217 O O . MET A 1 280 ? -14.223 11.015 6.652 1.00 98.75 280 MET A O 1
ATOM 2221 N N . ALA A 1 281 ? -13.514 9.244 5.475 1.00 98.75 281 ALA A N 1
ATOM 2222 C CA . ALA A 1 281 ? -12.127 9.366 5.894 1.00 98.75 281 ALA A CA 1
ATOM 2223 C C . ALA A 1 281 ? -11.381 10.329 4.953 1.00 98.75 281 ALA A C 1
ATOM 2225 O O . ALA A 1 281 ? -11.622 10.319 3.745 1.00 98.75 281 ALA A O 1
ATOM 2226 N N . ILE A 1 282 ? -10.473 11.146 5.480 1.00 98.69 282 ILE A N 1
ATOM 2227 C CA . ILE A 1 282 ? -9.466 11.856 4.685 1.00 98.69 282 ILE A CA 1
ATOM 2228 C C . ILE A 1 282 ? -8.145 11.129 4.893 1.00 98.69 282 ILE A C 1
ATOM 2230 O O . ILE A 1 282 ? -7.650 11.084 6.023 1.00 98.69 282 ILE A O 1
ATOM 2234 N N . ASP A 1 283 ? -7.632 10.564 3.798 1.00 98.56 283 ASP A N 1
ATOM 2235 C CA . ASP A 1 283 ? -6.568 9.554 3.767 1.00 98.56 283 ASP A CA 1
ATOM 2236 C C . ASP A 1 283 ? -6.886 8.296 4.604 1.00 98.56 283 ASP A C 1
ATOM 2238 O O . ASP A 1 283 ? -7.788 8.273 5.441 1.00 98.56 283 ASP A O 1
ATOM 2242 N N . TYR A 1 284 ? -6.191 7.188 4.342 1.00 98.25 284 TYR A N 1
ATOM 2243 C CA . TYR A 1 284 ? -6.280 5.985 5.166 1.00 98.25 284 TYR A CA 1
ATOM 2244 C C . TYR A 1 284 ? -4.998 5.137 5.096 1.00 98.25 284 TYR A C 1
ATOM 2246 O O . TYR A 1 284 ? -4.795 4.301 4.205 1.00 98.25 284 TYR A O 1
ATOM 2254 N N . GLY A 1 285 ? -4.139 5.378 6.086 1.00 96.62 285 GLY A N 1
ATOM 2255 C CA . GLY A 1 285 ? -2.757 4.914 6.153 1.00 96.62 285 GLY A CA 1
ATOM 2256 C C . GLY A 1 285 ? -2.467 3.706 7.046 1.00 96.62 285 GLY A C 1
ATOM 2257 O O . GLY A 1 285 ? -3.365 2.975 7.466 1.00 96.62 285 GLY A O 1
ATOM 2258 N N . TYR A 1 286 ? -1.183 3.529 7.389 1.00 95.62 286 TYR A N 1
ATOM 2259 C CA . TYR A 1 286 ? -0.719 2.451 8.278 1.00 95.62 286 TYR A CA 1
ATOM 2260 C C . TYR A 1 286 ? -1.247 2.615 9.712 1.00 95.62 286 TYR A C 1
ATOM 2262 O O . TYR A 1 286 ? -1.209 3.715 10.260 1.00 95.62 286 TYR A O 1
ATOM 2270 N N . ASN A 1 287 ? -1.621 1.504 10.359 1.00 94.88 287 ASN A N 1
ATOM 2271 C CA . ASN A 1 287 ? -1.899 1.454 11.798 1.00 94.88 287 ASN A CA 1
ATOM 2272 C C . ASN A 1 287 ? -0.631 1.059 12.584 1.00 94.88 287 ASN A C 1
ATOM 2274 O O . ASN A 1 287 ? -0.218 -0.106 12.567 1.00 94.88 287 ASN A O 1
ATOM 2278 N N . VAL A 1 288 ? -0.050 2.006 13.326 1.00 91.38 288 VAL A N 1
ATOM 2279 C CA . VAL A 1 288 ? 1.196 1.805 14.087 1.00 91.38 288 VAL A CA 1
ATOM 2280 C C . VAL A 1 288 ? 1.021 0.992 15.372 1.00 91.38 288 VAL A C 1
ATOM 2282 O O . VAL A 1 288 ? 2.013 0.480 15.898 1.00 91.38 288 VAL A O 1
ATOM 2285 N N . SER A 1 289 ? -0.208 0.822 15.872 1.00 91.31 289 SER A N 1
ATOM 2286 C CA . SER A 1 289 ? -0.502 -0.033 17.034 1.00 91.31 289 SER A CA 1
ATOM 2287 C C . SER A 1 289 ? -0.802 -1.480 16.642 1.00 91.31 289 SER A C 1
ATOM 2289 O O . SER A 1 289 ? -0.622 -2.384 17.451 1.00 91.31 289 SER A O 1
ATOM 2291 N N . ALA A 1 290 ? -1.184 -1.741 15.388 1.00 91.94 290 ALA A N 1
ATOM 2292 C CA . ALA A 1 290 ? -1.471 -3.094 14.908 1.00 91.94 290 ALA A CA 1
ATOM 2293 C C . ALA A 1 290 ? -0.248 -3.808 14.313 1.00 91.94 290 ALA A C 1
ATOM 2295 O O . ALA A 1 290 ? -0.153 -5.036 14.418 1.00 91.94 290 ALA A O 1
ATOM 2296 N N . TYR A 1 291 ? 0.687 -3.064 13.714 1.00 94.38 291 TYR A N 1
ATOM 2297 C CA . TYR A 1 291 ? 1.849 -3.628 13.028 1.00 94.38 291 TYR A CA 1
ATOM 2298 C C . TYR A 1 291 ? 3.066 -2.708 13.107 1.00 94.38 291 TYR A C 1
ATOM 2300 O O . TYR A 1 291 ? 2.961 -1.493 12.972 1.00 94.38 291 TYR A O 1
ATOM 2308 N N . GLN A 1 292 ? 4.233 -3.306 13.320 1.00 94.00 292 GLN A N 1
ATOM 2309 C CA . GLN A 1 292 ? 5.523 -2.640 13.265 1.00 94.00 292 GLN A CA 1
ATOM 2310 C C . GLN A 1 292 ? 6.316 -3.202 12.086 1.00 94.00 292 GLN A C 1
ATOM 2312 O O . GLN A 1 292 ? 6.646 -4.392 12.036 1.00 94.00 292 GLN A O 1
ATOM 2317 N N . SER A 1 293 ? 6.603 -2.325 11.126 1.00 93.38 293 SER A N 1
ATOM 2318 C CA . SER A 1 293 ? 7.316 -2.687 9.904 1.00 93.38 293 SER A CA 1
ATOM 2319 C C . SER A 1 293 ? 8.814 -2.893 10.173 1.00 93.38 293 SER A C 1
ATOM 2321 O O . SER A 1 293 ? 9.410 -2.118 10.925 1.00 93.38 293 SER A O 1
ATOM 2323 N N . PRO A 1 294 ? 9.466 -3.870 9.519 1.00 92.12 294 PRO A N 1
ATOM 2324 C CA . PRO A 1 294 ? 10.922 -3.921 9.431 1.00 92.12 294 PRO A CA 1
ATOM 2325 C C . PRO A 1 294 ? 11.508 -2.639 8.823 1.00 92.12 294 PRO A C 1
ATOM 2327 O O . PRO A 1 294 ? 10.880 -1.995 7.973 1.00 92.12 294 PRO A O 1
ATOM 2330 N N . GLY A 1 295 ? 12.757 -2.324 9.181 1.00 88.62 295 GLY A N 1
ATOM 2331 C CA . GLY A 1 295 ? 13.470 -1.150 8.674 1.00 88.62 295 GLY A CA 1
ATOM 2332 C C . GLY A 1 295 ? 13.741 -1.215 7.169 1.00 88.62 295 GLY A C 1
ATOM 2333 O O . GLY A 1 295 ? 13.739 -0.185 6.495 1.00 88.62 295 GLY A O 1
ATOM 2334 N N . LYS A 1 296 ? 13.901 -2.422 6.604 1.00 88.19 296 LYS A N 1
ATOM 2335 C CA . LYS A 1 296 ? 14.011 -2.602 5.151 1.00 88.19 296 LYS A CA 1
ATOM 2336 C C . LYS A 1 296 ? 12.708 -2.183 4.466 1.00 88.19 296 LYS A C 1
ATOM 2338 O O . LYS A 1 296 ? 11.668 -2.825 4.636 1.00 88.19 296 LYS A O 1
ATOM 2343 N N . GLN A 1 297 ? 12.797 -1.151 3.635 1.00 87.56 297 GLN A N 1
ATOM 2344 C CA . GLN A 1 297 ? 11.717 -0.706 2.761 1.00 87.56 297 GLN A CA 1
ATOM 2345 C C . GLN A 1 297 ? 11.516 -1.739 1.644 1.00 87.56 297 GLN A C 1
ATOM 2347 O O . GLN A 1 297 ? 12.378 -1.919 0.787 1.00 87.56 297 GLN A O 1
ATOM 2352 N N . HIS A 1 298 ? 10.408 -2.475 1.708 1.00 86.81 298 HIS A N 1
ATOM 2353 C CA . HIS A 1 298 ? 10.017 -3.465 0.708 1.00 86.81 298 HIS A CA 1
ATOM 2354 C C . HIS A 1 298 ? 8.505 -3.677 0.754 1.00 86.81 298 HIS A C 1
ATOM 2356 O O . HIS A 1 298 ? 7.927 -3.573 1.837 1.00 86.81 298 HIS A O 1
ATOM 2362 N N . LEU A 1 299 ? 7.871 -4.021 -0.371 1.00 83.94 299 LEU A N 1
ATOM 2363 C CA . LEU A 1 299 ? 6.418 -4.241 -0.414 1.00 83.94 299 LEU A CA 1
ATOM 2364 C C . LEU A 1 299 ? 5.984 -5.362 0.547 1.00 83.94 299 LEU A C 1
ATOM 2366 O O . LEU A 1 299 ? 5.029 -5.197 1.293 1.00 83.94 299 LEU A O 1
ATOM 2370 N N . SER A 1 300 ? 6.771 -6.438 0.647 1.00 84.62 300 SER A N 1
ATOM 2371 C CA . SER A 1 300 ? 6.560 -7.558 1.581 1.00 84.62 300 SER A CA 1
ATOM 2372 C C . SER A 1 300 ? 6.670 -7.185 3.068 1.00 84.62 300 SER A C 1
ATOM 2374 O O . SER A 1 300 ? 6.517 -8.034 3.947 1.00 84.62 300 SER A O 1
ATOM 2376 N N . ASN A 1 301 ? 7.055 -5.941 3.366 1.00 89.62 301 ASN A N 1
ATOM 2377 C CA . ASN A 1 301 ? 7.263 -5.401 4.711 1.00 89.62 301 ASN A CA 1
ATOM 2378 C C . ASN A 1 301 ? 6.290 -4.269 5.027 1.00 89.62 301 ASN A C 1
ATOM 2380 O O . ASN A 1 301 ? 6.498 -3.546 6.003 1.00 89.62 301 ASN A O 1
ATOM 2384 N N . ARG A 1 302 ? 5.290 -4.058 4.173 1.00 91.19 302 ARG A N 1
ATOM 2385 C CA . ARG A 1 302 ? 4.244 -3.061 4.345 1.00 91.19 302 ARG A CA 1
ATOM 2386 C C . ARG A 1 302 ? 2.914 -3.783 4.314 1.00 91.19 302 ARG A C 1
ATOM 2388 O O . ARG A 1 302 ? 2.616 -4.477 3.353 1.00 91.19 302 ARG A O 1
ATOM 2395 N N . ARG A 1 303 ? 2.146 -3.650 5.391 1.00 93.94 303 ARG A N 1
ATOM 2396 C CA . ARG A 1 303 ? 0.868 -4.340 5.553 1.00 93.94 303 ARG A CA 1
ATOM 2397 C C . ARG A 1 303 ? -0.141 -3.374 6.179 1.00 93.94 303 ARG A C 1
ATOM 2399 O O . ARG A 1 303 ? 0.126 -2.891 7.282 1.00 93.94 303 ARG A O 1
ATOM 2406 N N . PRO A 1 304 ? -1.248 -3.053 5.493 1.00 94.69 304 PRO A N 1
ATOM 2407 C CA . PRO A 1 304 ? -2.312 -2.225 6.039 1.00 94.69 304 PRO A CA 1
ATOM 2408 C C . PRO A 1 304 ? -3.093 -2.986 7.116 1.00 94.69 304 PRO A C 1
ATOM 2410 O O . PRO A 1 304 ? -3.228 -4.206 7.063 1.00 94.69 304 PRO A O 1
ATOM 2413 N N . PHE A 1 305 ? -3.637 -2.250 8.081 1.00 95.88 305 PHE A N 1
ATOM 2414 C CA . PHE A 1 305 ? -4.521 -2.768 9.127 1.00 95.88 305 PHE A CA 1
ATOM 2415 C C . PHE A 1 305 ? -5.663 -1.779 9.349 1.00 95.88 305 PHE A C 1
ATOM 2417 O O . PHE A 1 305 ? -5.506 -0.579 9.122 1.00 95.88 305 PHE A O 1
ATOM 2424 N N . LEU A 1 306 ? -6.811 -2.269 9.820 1.00 94.56 306 LEU A N 1
ATOM 2425 C CA . LEU A 1 306 ? -7.918 -1.395 10.207 1.00 94.56 306 LEU A CA 1
ATOM 2426 C C . LEU A 1 306 ? -7.548 -0.552 11.446 1.00 94.56 306 LEU A C 1
ATOM 2428 O O . LEU A 1 306 ? -6.890 -1.050 12.363 1.00 94.56 306 LEU A O 1
ATOM 2432 N N . HIS A 1 307 ? -7.977 0.710 11.480 1.00 93.69 307 HIS A N 1
ATOM 2433 C CA . HIS A 1 307 ? -7.879 1.631 12.618 1.00 93.69 307 HIS A CA 1
ATOM 2434 C C . HIS A 1 307 ? -9.068 2.601 12.622 1.00 93.69 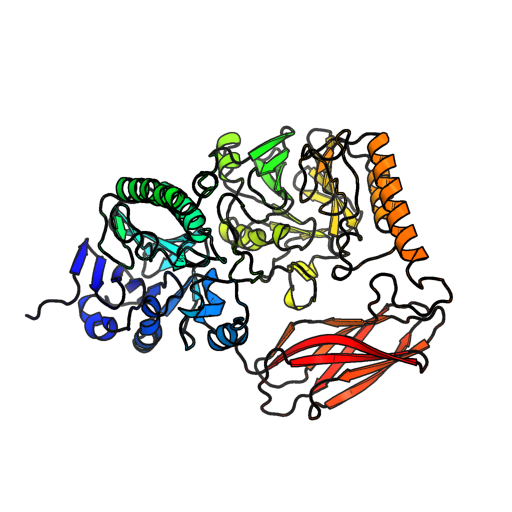307 HIS A C 1
ATOM 2436 O O . HIS A 1 307 ? -9.738 2.785 11.609 1.00 93.69 307 HIS A O 1
ATOM 2442 N N . GLY A 1 308 ? -9.398 3.151 13.788 1.00 94.62 308 GLY A N 1
ATOM 2443 C CA . GLY A 1 308 ? -10.520 4.070 14.001 1.00 94.62 308 GLY A CA 1
ATOM 2444 C C . GLY A 1 308 ? -11.901 3.402 14.060 1.00 94.62 308 GLY A C 1
ATOM 2445 O O . GLY A 1 308 ? -12.822 3.933 14.678 1.00 94.62 308 GLY A O 1
ATOM 2446 N N . ILE A 1 309 ? -12.073 2.216 13.460 1.00 94.25 309 ILE A N 1
ATOM 2447 C CA . ILE A 1 309 ? -13.366 1.507 13.403 1.00 94.25 309 ILE A CA 1
ATOM 2448 C C . ILE A 1 309 ? -13.892 1.135 14.798 1.00 94.25 309 ILE A C 1
ATOM 2450 O O . ILE A 1 309 ? -15.104 1.170 15.023 1.00 94.25 309 ILE A O 1
ATOM 2454 N N . LYS A 1 310 ? -13.017 0.781 15.751 1.00 93.50 310 LYS A N 1
ATOM 2455 C CA . LYS A 1 310 ? -13.451 0.416 17.113 1.00 93.50 310 LYS A CA 1
ATOM 2456 C C . LYS A 1 310 ? -14.037 1.624 17.840 1.00 93.50 310 LYS A C 1
ATOM 2458 O O . LYS A 1 310 ? -15.129 1.532 18.403 1.00 93.50 310 LYS A O 1
ATOM 2463 N N . GLY A 1 311 ? -13.362 2.763 17.747 1.00 95.88 311 GLY A N 1
ATOM 2464 C CA . GLY A 1 311 ? -13.786 4.036 18.300 1.00 95.88 311 GLY A CA 1
ATOM 2465 C C . GLY A 1 311 ? -15.063 4.561 17.646 1.00 95.88 311 GLY A C 1
ATOM 2466 O O . GLY A 1 311 ? -15.995 4.929 18.362 1.00 95.88 311 GLY A O 1
ATOM 2467 N N . LEU A 1 312 ? -15.166 4.506 16.312 1.00 96.94 312 LEU A N 1
ATOM 2468 C CA . LEU A 1 312 ? -16.389 4.858 15.575 1.00 96.94 312 LEU A CA 1
ATOM 2469 C C . LEU A 1 312 ? -17.586 4.006 16.023 1.00 96.94 312 LEU A C 1
ATOM 2471 O O . LEU A 1 312 ? -18.656 4.541 16.320 1.00 96.94 312 LEU A O 1
ATOM 2475 N N . ARG A 1 313 ? -17.399 2.689 16.173 1.00 96.31 313 ARG A N 1
ATOM 2476 C CA . ARG A 1 313 ? -18.439 1.785 16.685 1.00 96.31 313 ARG A CA 1
ATOM 2477 C C . ARG A 1 313 ? -18.839 2.147 18.106 1.00 96.31 313 ARG A C 1
ATOM 2479 O O . ARG A 1 313 ? -20.025 2.233 18.410 1.00 96.31 313 ARG A O 1
ATOM 2486 N N . LYS A 1 314 ? -17.855 2.340 18.983 1.00 95.62 314 LYS A N 1
ATOM 2487 C CA . LYS A 1 314 ? -18.071 2.574 20.412 1.00 95.62 314 LYS A CA 1
ATOM 2488 C C . LYS A 1 314 ? -18.739 3.920 20.696 1.00 95.62 314 LYS A C 1
ATOM 2490 O O . LYS A 1 314 ? -19.615 3.970 21.555 1.00 95.62 314 LYS A O 1
ATOM 2495 N N . LYS A 1 315 ? -18.332 4.993 20.010 1.00 95.62 315 LYS A N 1
ATOM 2496 C CA . LYS A 1 315 ? -18.858 6.352 20.234 1.00 95.62 315 LYS A CA 1
ATOM 2497 C C . LYS A 1 315 ? -20.119 6.651 19.442 1.00 95.62 315 LYS A C 1
ATOM 2499 O O . LYS A 1 315 ? -21.006 7.313 19.967 1.00 95.62 315 LYS A O 1
ATOM 2504 N N . LEU A 1 316 ? -20.178 6.190 18.194 1.00 95.44 316 LEU A N 1
ATOM 2505 C CA . LEU A 1 316 ? -21.176 6.637 17.219 1.00 95.44 316 LEU A CA 1
ATOM 2506 C C . LEU A 1 316 ? -22.051 5.492 16.687 1.00 95.44 316 LEU A C 1
ATOM 2508 O O . LEU A 1 316 ? -22.991 5.740 15.940 1.00 95.44 316 LEU A O 1
ATOM 2512 N N . GLY A 1 317 ? -21.770 4.234 17.048 1.00 96.19 317 GLY A N 1
ATOM 2513 C CA . GLY A 1 317 ? -22.493 3.071 16.520 1.00 96.19 317 GLY A CA 1
ATOM 2514 C C . GLY A 1 317 ? -22.170 2.748 15.056 1.00 96.19 317 GLY A C 1
ATOM 2515 O O . GLY A 1 317 ? -22.872 1.946 14.441 1.00 96.19 317 GLY A O 1
ATOM 2516 N N . ILE A 1 318 ? -21.115 3.349 14.496 1.00 96.62 318 ILE A N 1
ATOM 2517 C CA . ILE A 1 318 ? -20.750 3.238 13.080 1.00 96.62 318 ILE A CA 1
ATOM 2518 C C . ILE A 1 318 ? -19.750 2.096 12.869 1.00 96.62 318 ILE A C 1
ATOM 2520 O O . ILE A 1 318 ? -18.766 1.975 13.591 1.00 96.62 318 ILE A O 1
ATOM 2524 N N . ASN A 1 319 ? -19.983 1.258 11.855 1.00 95.19 319 ASN A N 1
ATOM 2525 C CA . ASN A 1 319 ? -19.198 0.040 11.604 1.00 95.19 319 ASN A CA 1
ATOM 2526 C C . ASN A 1 319 ? -18.471 0.011 10.256 1.00 95.19 319 ASN A C 1
ATOM 2528 O O . ASN A 1 319 ? -17.877 -1.013 9.923 1.00 95.19 319 ASN A O 1
ATOM 2532 N N . GLN A 1 320 ? -18.537 1.096 9.489 1.00 95.94 320 GLN A N 1
ATOM 2533 C CA . GLN A 1 320 ? -17.993 1.175 8.139 1.00 95.94 320 GLN A CA 1
ATOM 2534 C C . GLN A 1 320 ? -17.470 2.580 7.838 1.00 95.94 320 GLN A C 1
ATOM 2536 O O . GLN A 1 320 ? -17.791 3.534 8.546 1.00 95.94 320 GLN A O 1
ATOM 2541 N N . ILE A 1 321 ? -16.683 2.683 6.770 1.00 98.38 321 ILE A N 1
ATOM 2542 C CA . ILE A 1 321 ? -16.249 3.947 6.173 1.00 98.38 321 ILE A CA 1
ATOM 2543 C C . ILE A 1 321 ? -16.839 3.986 4.764 1.00 98.38 321 ILE A C 1
ATOM 2545 O O . ILE A 1 321 ? -16.536 3.116 3.949 1.00 98.38 321 ILE A O 1
ATOM 2549 N N . ASP A 1 322 ? -17.695 4.962 4.480 1.00 98.69 322 ASP A N 1
ATOM 2550 C CA . ASP A 1 322 ? -18.438 5.041 3.218 1.00 98.69 322 ASP A CA 1
ATOM 2551 C C . ASP A 1 322 ? -17.591 5.637 2.093 1.00 98.69 322 ASP A C 1
ATOM 2553 O O . ASP A 1 322 ? -17.714 5.251 0.930 1.00 98.69 322 ASP A O 1
ATOM 2557 N N . THR A 1 323 ? -16.722 6.592 2.424 1.00 98.81 323 THR A N 1
ATOM 2558 C CA . THR A 1 323 ? -15.901 7.307 1.443 1.00 98.81 323 THR A CA 1
ATOM 2559 C C . THR A 1 323 ? -14.500 7.570 1.984 1.00 98.81 323 THR A C 1
ATOM 2561 O O . THR A 1 323 ? -14.332 7.845 3.168 1.00 98.81 323 THR A O 1
ATOM 2564 N N . VAL A 1 324 ? -13.489 7.520 1.120 1.00 98.88 324 VAL A N 1
ATOM 2565 C CA . VAL A 1 324 ? -12.160 8.084 1.387 1.00 98.88 324 VAL A CA 1
ATOM 2566 C C . VAL A 1 324 ? -11.911 9.221 0.407 1.00 98.88 324 VAL A C 1
ATOM 2568 O O . VAL A 1 324 ? -11.954 9.005 -0.804 1.00 98.88 324 VAL A O 1
ATOM 2571 N N . LEU A 1 325 ? -11.622 10.412 0.922 1.00 98.81 325 LEU A N 1
ATOM 2572 C CA . LEU A 1 325 ? -11.113 11.536 0.146 1.00 98.81 325 LEU A CA 1
ATOM 2573 C C . LEU A 1 325 ? -9.591 11.599 0.284 1.00 98.81 325 LEU A C 1
ATOM 2575 O O . LEU A 1 325 ? -9.065 11.770 1.381 1.00 98.81 325 LEU A O 1
ATOM 2579 N N . VAL A 1 326 ? -8.882 11.448 -0.829 1.00 98.69 326 VAL A N 1
ATOM 2580 C CA . VAL A 1 326 ? -7.419 11.341 -0.832 1.00 98.69 326 VAL A CA 1
ATOM 2581 C C . VAL A 1 326 ? -6.780 12.721 -0.959 1.00 98.69 326 VAL A C 1
ATOM 2583 O O . VAL A 1 326 ? -7.129 13.493 -1.854 1.00 98.69 326 VAL A O 1
ATOM 2586 N N . SER A 1 327 ? -5.812 13.023 -0.095 1.00 97.94 327 SER A N 1
ATOM 2587 C CA . SER A 1 327 ? -5.023 14.253 -0.156 1.00 97.94 327 SER A CA 1
ATOM 2588 C C . SER A 1 327 ? -3.867 14.147 -1.156 1.00 97.94 327 SER A C 1
ATOM 2590 O O . SER A 1 327 ? -3.634 15.082 -1.927 1.00 97.94 327 SER A O 1
ATOM 2592 N N . HIS A 1 328 ? -3.158 13.011 -1.166 1.00 97.56 328 HIS A N 1
ATOM 2593 C CA . HIS A 1 328 ? -2.077 12.679 -2.098 1.00 97.56 328 HIS A CA 1
ATOM 2594 C C . HIS A 1 328 ? -1.736 11.174 -2.073 1.00 97.56 328 HIS A C 1
ATOM 2596 O O . HIS A 1 328 ? -2.315 10.410 -1.310 1.00 97.56 328 HIS A O 1
ATOM 2602 N N . PHE A 1 329 ? -0.823 10.725 -2.941 1.00 97.31 329 PHE A N 1
ATOM 2603 C CA . PHE A 1 329 ? -0.644 9.299 -3.267 1.00 97.31 329 PHE A CA 1
ATOM 2604 C C . PHE A 1 329 ? 0.332 8.497 -2.387 1.00 97.31 329 PHE A C 1
ATOM 2606 O O . PHE A 1 329 ? 0.519 7.308 -2.657 1.00 97.31 329 PHE A O 1
ATOM 2613 N N . HIS A 1 330 ? 1.013 9.112 -1.417 1.00 97.19 330 HIS A N 1
ATOM 2614 C CA . HIS A 1 330 ? 2.070 8.416 -0.678 1.00 97.19 330 HIS A CA 1
ATOM 2615 C C . HIS A 1 330 ? 1.540 7.221 0.116 1.00 97.19 330 HIS A C 1
ATOM 2617 O O . HIS A 1 330 ? 0.413 7.222 0.610 1.00 97.19 330 HIS A O 1
ATOM 2623 N N . ASP A 1 331 ? 2.349 6.164 0.187 1.00 96.31 331 ASP A N 1
ATOM 2624 C CA . ASP A 1 331 ? 1.937 4.854 0.675 1.00 96.31 331 ASP A CA 1
ATOM 2625 C C . ASP A 1 331 ? 1.401 4.907 2.099 1.00 96.31 331 ASP A C 1
ATOM 2627 O O . ASP A 1 331 ? 0.386 4.284 2.388 1.00 96.31 331 ASP A O 1
ATOM 2631 N N . ASP A 1 332 ? 2.018 5.678 2.981 1.00 95.62 332 ASP A N 1
ATOM 2632 C CA . ASP A 1 332 ? 1.571 5.880 4.352 1.00 95.62 332 ASP A CA 1
ATOM 2633 C C . ASP A 1 332 ? 0.244 6.630 4.488 1.00 95.62 332 ASP A C 1
ATOM 2635 O O . ASP A 1 332 ? -0.365 6.501 5.546 1.00 95.62 332 ASP A O 1
ATOM 2639 N N . HIS A 1 333 ? -0.251 7.278 3.430 1.00 97.75 333 HIS A N 1
ATOM 2640 C CA . HIS A 1 333 ? -1.591 7.868 3.341 1.00 97.75 333 HIS A CA 1
ATOM 2641 C C . HIS A 1 333 ? -2.623 6.963 2.665 1.00 97.75 333 HIS A C 1
ATOM 2643 O O . HIS A 1 333 ? -3.812 7.098 2.940 1.00 97.75 333 HIS A O 1
ATOM 2649 N N . VAL A 1 334 ? -2.212 6.058 1.767 1.00 98.31 334 VAL A N 1
ATOM 2650 C CA . VAL A 1 334 ? -3.163 5.354 0.880 1.00 98.31 334 VAL A CA 1
ATOM 2651 C C . VAL A 1 334 ? -3.156 3.831 0.991 1.00 98.31 334 VAL A C 1
ATOM 2653 O O . VAL A 1 334 ? -4.042 3.181 0.433 1.00 98.31 334 VAL A O 1
ATOM 2656 N N . ASN A 1 335 ? -2.194 3.229 1.701 1.00 96.62 335 ASN A N 1
ATOM 2657 C CA . ASN A 1 335 ? -2.012 1.772 1.702 1.00 96.62 335 ASN A CA 1
ATOM 2658 C C . ASN A 1 335 ? -3.237 0.979 2.178 1.00 96.62 335 ASN A C 1
ATOM 2660 O O . ASN A 1 335 ? -3.431 -0.158 1.747 1.00 96.62 335 ASN A O 1
ATOM 2664 N N . GLY A 1 336 ? -4.066 1.547 3.057 1.00 97.31 336 GLY A N 1
ATOM 2665 C CA . GLY A 1 336 ? -5.237 0.858 3.586 1.00 97.31 336 GLY A CA 1
ATOM 2666 C C . GLY A 1 336 ? -6.493 1.038 2.735 1.00 97.31 336 GLY A C 1
ATOM 2667 O O . GLY A 1 336 ? -7.475 0.334 2.966 1.00 97.31 336 GLY A O 1
ATOM 2668 N N . ILE A 1 337 ? -6.475 1.908 1.721 1.00 98.56 337 ILE A N 1
ATOM 2669 C CA . ILE A 1 337 ? -7.644 2.183 0.876 1.00 98.56 337 ILE A CA 1
ATOM 2670 C C . ILE A 1 337 ? -8.117 0.932 0.112 1.00 98.56 337 ILE A C 1
ATOM 2672 O O . ILE A 1 337 ? -9.305 0.619 0.221 1.00 98.56 337 ILE A O 1
ATOM 2676 N N . PRO A 1 338 ? -7.257 0.145 -0.577 1.00 97.94 338 PRO A N 1
ATOM 2677 C CA . PRO A 1 338 ? -7.704 -1.081 -1.249 1.00 97.94 338 PRO A CA 1
ATOM 2678 C C . PRO A 1 338 ? -8.392 -2.071 -0.302 1.00 97.94 338 PRO A C 1
ATOM 2680 O O . PRO A 1 338 ? -9.348 -2.748 -0.681 1.00 97.94 338 PRO A O 1
ATOM 2683 N N . MET A 1 339 ? -7.934 -2.145 0.952 1.00 97.38 339 MET A N 1
ATOM 2684 C CA . MET A 1 339 ? -8.568 -2.967 1.981 1.00 97.38 339 MET A CA 1
ATOM 2685 C C . MET A 1 339 ? -9.966 -2.443 2.329 1.00 97.38 339 MET A C 1
ATOM 2687 O O . MET A 1 339 ? -10.894 -3.245 2.385 1.00 97.38 339 MET A O 1
ATOM 2691 N N . LEU A 1 340 ? -10.150 -1.131 2.505 1.00 98.31 340 LEU A N 1
ATOM 2692 C CA . LEU A 1 340 ? -11.475 -0.553 2.762 1.00 98.31 340 LEU A CA 1
ATOM 2693 C C . LEU A 1 340 ? -12.458 -0.811 1.610 1.00 98.31 340 LEU A C 1
ATOM 2695 O O . LEU A 1 340 ? -13.596 -1.204 1.863 1.00 98.31 340 LEU A O 1
ATOM 2699 N N . GLN A 1 341 ? -12.012 -0.695 0.353 1.00 98.06 341 GLN A N 1
ATOM 2700 C CA . GLN A 1 341 ? -12.849 -1.008 -0.814 1.00 98.06 341 GLN A CA 1
ATOM 2701 C C . GLN A 1 341 ? -13.345 -2.460 -0.786 1.00 98.06 341 GLN A C 1
ATOM 2703 O O . GLN A 1 341 ? -14.516 -2.718 -1.050 1.00 98.06 341 GLN A O 1
ATOM 2708 N N . ARG A 1 342 ? -12.477 -3.412 -0.418 1.00 96.62 342 ARG A N 1
ATOM 2709 C CA . ARG A 1 342 ? -12.843 -4.836 -0.318 1.00 96.62 342 ARG A CA 1
ATOM 2710 C C . ARG A 1 342 ? -13.749 -5.144 0.873 1.00 96.62 342 ARG A C 1
ATOM 2712 O O . ARG A 1 342 ? -14.665 -5.945 0.734 1.00 96.62 342 ARG A O 1
ATOM 2719 N N . VAL A 1 343 ? -13.470 -4.557 2.038 1.00 96.25 343 VAL A N 1
ATOM 2720 C CA . VAL A 1 343 ? -14.142 -4.908 3.303 1.00 96.25 343 VAL A CA 1
ATOM 2721 C C . VAL A 1 343 ? -15.477 -4.178 3.466 1.00 96.25 343 VAL A C 1
ATOM 2723 O O . VAL A 1 343 ? -16.432 -4.771 3.962 1.00 96.25 343 VAL A O 1
ATOM 2726 N N . PHE A 1 344 ? -15.562 -2.914 3.047 1.00 97.00 344 PHE A N 1
ATOM 2727 C CA . PHE A 1 344 ? -16.736 -2.062 3.267 1.00 97.00 344 PHE A CA 1
ATOM 2728 C C . PHE A 1 344 ? -17.400 -1.565 1.979 1.00 97.00 344 PHE A C 1
ATOM 2730 O O . PHE A 1 344 ? -18.457 -0.946 2.053 1.00 97.00 344 PHE A O 1
ATOM 2737 N N . GLY A 1 345 ? -16.809 -1.802 0.802 1.00 97.50 345 GLY A N 1
ATOM 2738 C CA . GLY A 1 345 ? -17.304 -1.208 -0.444 1.00 97.50 345 GLY A CA 1
ATOM 2739 C C . GLY A 1 345 ? -17.081 0.307 -0.523 1.00 97.50 345 GLY A C 1
ATOM 2740 O O . GLY A 1 345 ? -17.800 0.986 -1.248 1.00 97.50 345 GLY A O 1
ATOM 2741 N N . THR A 1 346 ? -16.113 0.835 0.234 1.00 98.69 346 THR A N 1
ATOM 2742 C CA . THR A 1 346 ? -15.807 2.268 0.341 1.00 98.69 346 THR A CA 1
ATOM 2743 C C . THR A 1 346 ? -15.564 2.918 -1.025 1.00 98.69 346 THR A C 1
ATOM 2745 O O . THR A 1 346 ? -14.745 2.438 -1.814 1.00 98.69 346 THR A O 1
ATOM 2748 N N . GLU A 1 347 ? -16.229 4.044 -1.296 1.00 98.69 347 GLU A N 1
ATOM 2749 C CA . GLU A 1 347 ? -15.938 4.871 -2.472 1.00 98.69 347 GLU A CA 1
ATOM 2750 C C . GLU A 1 347 ? -14.633 5.652 -2.284 1.00 98.69 347 GLU A C 1
ATOM 2752 O O . GLU A 1 347 ? -14.331 6.122 -1.188 1.00 98.69 347 GLU A O 1
ATOM 2757 N N . VAL A 1 348 ? -13.877 5.860 -3.362 1.00 98.81 348 VAL A N 1
ATOM 2758 C CA . VAL A 1 348 ? -12.660 6.688 -3.325 1.00 98.81 348 VAL A CA 1
ATOM 2759 C C . VAL A 1 348 ? -12.864 7.942 -4.155 1.00 98.81 348 VAL A C 1
ATOM 2761 O O . VAL A 1 348 ? -13.203 7.874 -5.339 1.00 98.81 348 VAL A O 1
ATOM 2764 N N . TRP A 1 349 ? -12.673 9.093 -3.525 1.00 98.69 349 TRP A N 1
ATOM 2765 C CA . TRP A 1 349 ? -12.735 10.405 -4.147 1.00 98.69 349 TRP A CA 1
ATOM 2766 C C . TRP A 1 349 ? -11.323 11.002 -4.142 1.00 98.69 349 TRP A C 1
ATOM 2768 O O . TRP A 1 349 ? -10.613 10.945 -3.138 1.00 98.69 349 TRP A O 1
ATOM 2778 N N . ALA A 1 350 ? -10.887 11.557 -5.267 1.00 98.56 350 ALA A N 1
ATOM 2779 C CA . ALA A 1 350 ? -9.565 12.169 -5.395 1.00 98.56 350 ALA A CA 1
ATOM 2780 C C . ALA A 1 350 ? -9.600 13.316 -6.408 1.00 98.56 350 ALA A C 1
ATOM 2782 O O . ALA A 1 350 ? -10.478 13.364 -7.269 1.00 98.56 350 ALA A O 1
ATOM 2783 N N . GLY A 1 351 ? -8.633 14.231 -6.326 1.00 97.94 351 GLY A N 1
ATOM 2784 C CA . GLY A 1 351 ? -8.474 15.285 -7.329 1.00 97.94 351 GLY A CA 1
ATOM 2785 C C . GLY A 1 351 ? -8.178 14.698 -8.711 1.00 97.94 351 GLY A C 1
ATOM 2786 O O . GLY A 1 351 ? -7.369 13.772 -8.857 1.00 97.94 351 GLY A O 1
ATOM 2787 N N . GLU A 1 352 ? -8.824 15.232 -9.746 1.00 96.69 352 GLU A N 1
ATOM 2788 C CA . GLU A 1 352 ? -8.681 14.742 -11.122 1.00 96.69 352 GLU A CA 1
ATOM 2789 C C . GLU A 1 352 ? -7.224 14.743 -11.616 1.00 96.69 352 GLU A C 1
ATOM 2791 O O . GLU A 1 352 ? -6.823 13.849 -12.363 1.00 96.69 352 GLU A O 1
ATOM 2796 N N . HIS A 1 353 ? -6.405 15.694 -11.151 1.00 94.94 353 HIS A N 1
ATOM 2797 C CA . HIS A 1 353 ? -5.027 15.902 -11.607 1.00 94.94 353 HIS A CA 1
ATOM 2798 C C . HIS A 1 353 ? -4.055 14.810 -11.160 1.00 94.94 353 HIS A C 1
ATOM 2800 O O . HIS A 1 353 ? -2.974 14.693 -11.739 1.00 94.94 353 HIS A O 1
ATOM 2806 N N . PHE A 1 354 ? -4.412 14.012 -10.150 1.00 95.88 354 PHE A N 1
ATOM 2807 C CA . PHE A 1 354 ? -3.559 12.932 -9.652 1.00 95.88 354 PHE A CA 1
ATOM 2808 C C . PHE A 1 354 ? -4.251 11.573 -9.522 1.00 95.88 354 PHE A C 1
ATOM 2810 O O . PHE A 1 354 ? -3.604 10.603 -9.143 1.00 95.88 354 PHE A O 1
ATOM 2817 N N . SER A 1 355 ? -5.522 11.450 -9.902 1.00 97.81 355 SER A N 1
ATOM 2818 C CA . SER A 1 355 ? -6.236 10.166 -9.823 1.00 97.81 355 SER A CA 1
ATOM 2819 C C . SER A 1 355 ? -5.519 9.033 -10.586 1.00 97.81 355 SER A C 1
ATOM 2821 O O . SER A 1 355 ? -5.426 7.920 -10.076 1.00 97.81 355 SER A O 1
ATOM 2823 N N . ASP A 1 356 ? -4.885 9.333 -11.732 1.00 97.31 356 ASP A N 1
ATOM 2824 C CA . ASP A 1 356 ? -4.155 8.324 -12.526 1.00 97.31 356 ASP A CA 1
ATOM 2825 C C . ASP A 1 356 ? -2.988 7.670 -11.764 1.00 97.31 356 ASP A C 1
ATOM 2827 O O . ASP A 1 356 ? -2.696 6.502 -12.004 1.00 97.31 356 ASP A O 1
ATOM 2831 N N . VAL A 1 357 ? -2.322 8.369 -10.828 1.00 97.25 357 VAL A N 1
ATOM 2832 C CA . VAL A 1 357 ? -1.228 7.745 -10.053 1.00 97.25 357 VAL A CA 1
ATOM 2833 C C . VAL A 1 357 ? -1.751 6.742 -9.021 1.00 97.25 357 VAL A C 1
ATOM 2835 O O . VAL A 1 357 ? -1.061 5.767 -8.731 1.00 97.25 357 VAL A O 1
ATOM 2838 N N . LEU A 1 358 ? -2.977 6.937 -8.525 1.00 98.44 358 LEU A N 1
ATOM 2839 C CA . LEU A 1 358 ? -3.652 5.993 -7.631 1.00 98.44 358 LEU A CA 1
ATOM 2840 C C . LEU A 1 358 ? -4.134 4.754 -8.398 1.00 98.44 358 LEU A C 1
ATOM 2842 O O . LEU A 1 358 ? -3.943 3.626 -7.948 1.00 98.44 358 LEU A O 1
ATOM 2846 N N . GLU A 1 359 ? -4.732 4.957 -9.573 1.00 98.31 359 GLU A N 1
ATOM 2847 C CA . GLU A 1 359 ? -5.295 3.876 -10.394 1.00 98.31 359 GLU A CA 1
ATOM 2848 C C . GLU A 1 359 ? -4.214 3.078 -11.131 1.00 98.31 359 GLU A C 1
ATOM 2850 O O . GLU A 1 359 ? -4.367 1.880 -11.356 1.00 98.31 359 GLU A O 1
ATOM 2855 N N . ASN A 1 360 ? -3.102 3.717 -11.500 1.00 97.25 360 ASN A N 1
ATOM 2856 C CA . ASN A 1 360 ? -2.064 3.121 -12.336 1.00 97.25 360 ASN A CA 1
ATOM 2857 C C . ASN A 1 360 ? -0.647 3.349 -11.771 1.00 97.25 360 ASN A C 1
ATOM 2859 O O . ASN A 1 360 ? 0.209 3.917 -12.458 1.00 97.25 360 ASN A O 1
ATOM 2863 N N . PRO A 1 361 ? -0.322 2.865 -10.557 1.00 95.88 361 PRO A N 1
ATOM 2864 C CA . PRO A 1 361 ? 0.947 3.178 -9.892 1.00 95.88 361 PRO A CA 1
ATOM 2865 C C . PRO A 1 361 ? 2.189 2.688 -10.655 1.00 95.88 361 PRO A C 1
ATOM 2867 O O . PRO A 1 361 ? 3.274 3.254 -10.530 1.00 95.88 361 PRO A O 1
ATOM 2870 N N . THR A 1 362 ? 2.076 1.652 -11.493 1.00 94.06 362 THR A N 1
ATOM 2871 C CA . THR A 1 362 ? 3.187 1.178 -12.343 1.00 94.06 362 THR A CA 1
ATOM 2872 C C . THR A 1 362 ? 3.532 2.141 -13.480 1.00 94.06 362 THR A C 1
ATOM 2874 O O . THR A 1 362 ? 4.641 2.066 -14.017 1.00 94.06 362 THR A O 1
ATOM 2877 N N . ARG A 1 363 ? 2.635 3.081 -13.825 1.00 96.06 363 ARG A N 1
ATOM 2878 C CA . ARG A 1 363 ? 2.908 4.119 -14.828 1.00 96.06 363 ARG A CA 1
ATOM 2879 C C . ARG A 1 363 ? 3.925 5.155 -14.349 1.00 96.06 363 ARG A C 1
ATOM 2881 O O . ARG A 1 363 ? 4.463 5.875 -15.185 1.00 96.06 363 ARG A O 1
ATOM 2888 N N . TYR A 1 364 ? 4.211 5.219 -13.050 1.00 95.25 364 TYR A N 1
ATOM 2889 C CA . TYR A 1 364 ? 4.971 6.296 -12.423 1.00 95.25 364 TYR A CA 1
ATOM 2890 C C . TYR A 1 364 ? 6.266 5.796 -11.764 1.00 95.25 364 TYR A C 1
ATOM 2892 O O . TYR A 1 364 ? 6.306 4.714 -11.185 1.00 95.25 364 TYR A O 1
ATOM 2900 N N . ASP A 1 365 ? 7.309 6.630 -11.816 1.00 92.81 365 ASP A N 1
ATOM 2901 C CA . ASP A 1 365 ? 8.499 6.540 -10.959 1.00 92.81 365 ASP A CA 1
ATOM 2902 C C . ASP A 1 365 ? 8.455 7.660 -9.928 1.00 92.81 365 ASP A C 1
ATOM 2904 O O . ASP A 1 365 ? 8.919 8.779 -10.177 1.00 92.81 365 ASP A O 1
ATOM 2908 N N . ARG A 1 366 ? 7.825 7.381 -8.792 1.00 92.81 366 ARG A N 1
ATOM 2909 C CA . ARG A 1 366 ? 7.756 8.294 -7.655 1.00 92.81 366 ARG A CA 1
ATOM 2910 C C . ARG A 1 366 ? 8.111 7.531 -6.376 1.00 92.81 366 ARG A C 1
ATOM 2912 O O . ARG A 1 366 ? 7.815 6.337 -6.282 1.00 92.81 366 ARG A O 1
ATOM 2919 N N . PRO A 1 367 ? 8.801 8.168 -5.416 1.00 93.06 367 PRO A N 1
ATOM 2920 C CA . PRO A 1 367 ? 9.006 7.569 -4.105 1.00 93.06 367 PRO A CA 1
ATOM 2921 C C . PRO A 1 367 ? 7.657 7.318 -3.419 1.00 93.06 367 PRO A C 1
ATOM 2923 O O . PRO A 1 367 ? 6.655 7.944 -3.759 1.00 93.06 367 PRO A O 1
ATOM 2926 N N . CYS A 1 368 ? 7.647 6.383 -2.469 1.00 93.88 368 CYS A N 1
ATOM 2927 C CA . CYS A 1 368 ? 6.477 6.080 -1.639 1.00 93.88 368 CYS A CA 1
ATOM 2928 C C . CYS A 1 368 ? 5.208 5.708 -2.437 1.00 93.88 368 CYS A C 1
ATOM 2930 O O . CYS A 1 368 ? 4.099 5.963 -1.990 1.00 93.88 368 CYS A O 1
ATOM 2932 N N . LEU A 1 369 ? 5.340 5.111 -3.630 1.00 94.50 369 LEU A N 1
ATOM 2933 C CA . LEU A 1 369 ? 4.190 4.606 -4.389 1.00 94.50 369 LEU A CA 1
ATOM 2934 C C . LEU A 1 369 ? 3.623 3.335 -3.751 1.00 94.50 369 LEU A C 1
ATOM 2936 O O . LEU A 1 369 ? 4.343 2.345 -3.584 1.00 94.50 369 LEU A O 1
ATOM 2940 N N . TRP A 1 370 ? 2.313 3.322 -3.501 1.00 95.94 370 TRP A N 1
ATOM 2941 C CA . TRP A 1 370 ? 1.610 2.083 -3.186 1.00 95.94 370 TRP A CA 1
ATOM 2942 C C . TRP A 1 370 ? 1.426 1.215 -4.436 1.00 95.94 370 TRP A C 1
ATOM 2944 O O . TRP A 1 370 ? 1.234 1.711 -5.543 1.00 95.94 370 TRP A O 1
ATOM 2954 N N . HIS A 1 371 ? 1.552 -0.100 -4.272 1.00 91.88 371 HIS A N 1
ATOM 2955 C CA . HIS A 1 371 ? 1.638 -1.036 -5.395 1.00 91.88 371 HIS A CA 1
ATOM 2956 C C . HIS A 1 371 ? 0.276 -1.547 -5.881 1.00 91.88 371 HIS A C 1
ATOM 2958 O O . HIS A 1 371 ? 0.145 -1.854 -7.067 1.00 91.88 371 HIS A O 1
ATOM 2964 N N . GLU A 1 372 ? -0.713 -1.661 -4.988 1.00 94.94 372 GLU A N 1
ATOM 2965 C CA . GLU A 1 372 ? -2.083 -2.021 -5.356 1.00 94.94 372 GLU A CA 1
ATOM 2966 C C . GLU A 1 372 ? -2.758 -0.817 -6.029 1.00 94.94 372 GLU A C 1
ATOM 2968 O O . GLU A 1 372 ? -2.803 0.257 -5.425 1.00 94.94 372 GLU A O 1
ATOM 2973 N N . PRO A 1 373 ? -3.306 -0.981 -7.247 1.00 96.94 373 PRO A N 1
ATOM 2974 C CA . PRO A 1 373 ? -4.203 -0.001 -7.845 1.00 96.94 373 PRO A CA 1
ATOM 2975 C C . PRO A 1 373 ? -5.376 0.341 -6.923 1.00 96.94 373 PRO A C 1
ATOM 2977 O O . PRO A 1 373 ? -6.018 -0.552 -6.367 1.00 96.94 373 PRO A O 1
ATOM 2980 N N . ILE A 1 374 ? -5.691 1.628 -6.816 1.00 98.69 374 ILE A N 1
ATOM 2981 C CA . ILE A 1 374 ? -6.847 2.141 -6.080 1.00 98.69 374 ILE A CA 1
ATOM 2982 C C . ILE A 1 374 ? -7.870 2.634 -7.099 1.00 98.69 374 ILE A C 1
ATOM 2984 O O . ILE A 1 374 ? -7.588 3.542 -7.877 1.00 98.69 374 ILE A O 1
ATOM 2988 N N . SER A 1 375 ? -9.066 2.042 -7.101 1.00 98.50 375 SER A N 1
ATOM 2989 C CA . SER A 1 375 ? -10.125 2.442 -8.037 1.00 98.50 375 SER A CA 1
ATOM 2990 C C . SER A 1 375 ? -10.783 3.734 -7.561 1.00 98.50 375 SER A C 1
ATOM 2992 O O . SER A 1 375 ? -11.453 3.725 -6.528 1.00 98.50 375 SER A O 1
ATOM 2994 N N . VAL A 1 376 ? -10.610 4.830 -8.304 1.00 98.62 376 VAL A N 1
ATOM 2995 C CA . VAL A 1 376 ? -11.173 6.143 -7.958 1.00 98.62 376 VAL A CA 1
ATOM 2996 C C . VAL A 1 376 ? -12.611 6.240 -8.468 1.00 98.62 376 VAL A C 1
ATOM 2998 O O . VAL A 1 376 ? -12.862 6.402 -9.659 1.00 98.62 376 VAL A O 1
ATOM 3001 N N . SER A 1 377 ? -13.571 6.156 -7.547 1.00 98.44 377 SER A N 1
ATOM 3002 C CA . SER A 1 377 ? -15.010 6.245 -7.827 1.00 98.44 377 SER A CA 1
ATOM 3003 C C . SER A 1 377 ? -15.421 7.628 -8.334 1.00 98.44 377 SER A C 1
ATOM 3005 O O . SER A 1 377 ? -16.292 7.731 -9.199 1.00 98.44 377 SER A O 1
ATOM 3007 N N . ARG A 1 378 ? -14.802 8.699 -7.814 1.00 98.06 378 ARG A N 1
ATOM 3008 C CA . ARG A 1 378 ? -15.038 10.076 -8.273 1.00 98.06 378 ARG A CA 1
ATOM 3009 C C . ARG A 1 378 ? -13.745 10.867 -8.397 1.00 98.06 378 ARG A C 1
ATOM 3011 O O . ARG A 1 378 ? -13.029 11.075 -7.421 1.00 98.06 378 ARG A O 1
ATOM 3018 N N . ARG A 1 379 ? -13.499 11.367 -9.607 1.00 98.00 379 ARG A N 1
ATOM 3019 C CA . ARG A 1 379 ? -12.455 12.352 -9.893 1.00 98.00 379 ARG A CA 1
ATOM 3020 C C . ARG A 1 379 ? -13.062 13.738 -9.720 1.00 98.00 379 ARG A C 1
ATOM 3022 O O . ARG A 1 379 ? -13.934 14.121 -10.497 1.00 98.00 379 ARG A O 1
ATOM 3029 N N . LEU A 1 380 ? -12.676 14.438 -8.661 1.00 97.38 380 LEU A N 1
ATOM 3030 C CA . LEU A 1 380 ? -13.222 15.750 -8.342 1.00 97.38 380 LEU A CA 1
ATOM 3031 C C . LEU A 1 380 ? -12.502 16.832 -9.167 1.00 97.38 380 LEU A C 1
ATOM 3033 O O . LEU A 1 380 ? -11.268 16.796 -9.244 1.00 97.38 380 LEU A O 1
ATOM 3037 N N . PRO A 1 381 ? -13.246 17.777 -9.771 1.00 95.25 381 PRO A N 1
ATOM 3038 C CA . PRO A 1 381 ? -12.662 18.907 -10.480 1.00 95.25 381 PRO A CA 1
ATOM 3039 C C . PRO A 1 381 ? -11.883 19.812 -9.525 1.00 95.25 381 PRO A C 1
ATOM 3041 O O . PRO A 1 381 ? -12.173 19.899 -8.329 1.00 95.25 381 PRO A O 1
ATOM 3044 N N . ASN A 1 382 ? -10.899 20.510 -10.077 1.00 91.69 382 ASN A N 1
ATOM 3045 C CA . ASN A 1 382 ? -10.143 21.510 -9.338 1.00 91.69 382 ASN A CA 1
ATOM 3046 C C . ASN A 1 382 ? -10.909 22.831 -9.257 1.00 91.69 382 ASN A C 1
ATOM 3048 O O . ASN A 1 382 ? -11.539 23.249 -10.221 1.00 91.69 382 ASN A O 1
ATOM 3052 N N . GLU A 1 383 ? -10.802 23.504 -8.114 1.00 89.25 383 GLU A N 1
ATOM 3053 C CA . GLU A 1 383 ? -11.353 24.831 -7.807 1.00 89.25 383 GLU A CA 1
ATOM 3054 C C . GLU A 1 383 ? -12.889 24.936 -7.808 1.00 89.25 383 GLU A C 1
ATOM 3056 O O . GLU A 1 383 ? -13.427 25.896 -7.256 1.00 89.25 383 GLU A O 1
ATOM 3061 N N . ASP A 1 384 ? -13.612 23.941 -8.315 1.00 91.94 384 ASP A N 1
ATOM 3062 C CA . ASP A 1 384 ? -15.068 23.870 -8.231 1.00 91.94 384 ASP A CA 1
ATOM 3063 C C . ASP A 1 384 ? -15.536 23.286 -6.889 1.00 91.94 384 ASP A C 1
ATOM 3065 O O . ASP A 1 384 ? -14.921 22.386 -6.310 1.00 91.94 384 ASP A O 1
ATOM 3069 N N . VAL A 1 385 ? -16.663 23.798 -6.386 1.00 95.94 385 VAL A N 1
ATOM 3070 C CA . VAL A 1 385 ? -17.306 23.247 -5.188 1.00 95.94 385 VAL A CA 1
ATOM 3071 C C . VAL A 1 385 ? -18.068 21.981 -5.566 1.00 95.94 385 VAL A C 1
ATOM 3073 O O . VAL A 1 385 ? -18.956 21.986 -6.418 1.00 95.94 385 VAL A O 1
ATOM 3076 N N . THR A 1 386 ? -17.744 20.903 -4.869 1.00 96.25 386 THR A N 1
ATOM 3077 C CA . THR A 1 386 ? -18.459 19.629 -4.882 1.00 96.25 386 THR A CA 1
ATOM 3078 C C . THR A 1 386 ? -19.088 19.386 -3.514 1.00 96.25 386 THR A C 1
ATOM 3080 O O . THR A 1 386 ? -18.799 20.102 -2.559 1.00 96.25 386 THR A O 1
ATOM 3083 N N . TYR A 1 387 ? -19.974 18.400 -3.408 1.00 96.69 387 TYR A N 1
ATOM 3084 C CA . TYR A 1 387 ? -20.638 18.080 -2.147 1.00 96.69 387 TYR A CA 1
ATOM 3085 C C . TYR A 1 387 ? -20.491 16.598 -1.848 1.00 96.69 387 TYR A C 1
ATOM 3087 O O . TYR A 1 387 ? -20.788 15.756 -2.702 1.00 96.69 387 TYR A O 1
ATOM 3095 N N . TRP A 1 388 ? -20.062 16.294 -0.628 1.00 97.56 388 TRP A N 1
ATOM 3096 C CA . TRP A 1 388 ? -20.208 14.972 -0.040 1.00 97.56 388 TRP A CA 1
ATOM 3097 C C . TRP A 1 388 ? -21.330 15.046 0.991 1.00 97.56 388 TRP A C 1
ATOM 3099 O O . TRP A 1 388 ? -21.235 15.798 1.959 1.00 97.56 388 TRP A O 1
ATOM 3109 N N . GLU A 1 389 ? -22.427 14.329 0.743 1.00 96.12 389 GLU A N 1
ATOM 3110 C CA . GLU A 1 389 ? -23.698 14.560 1.442 1.00 96.12 389 GLU A CA 1
ATOM 3111 C C . GLU A 1 389 ? -24.093 16.054 1.378 1.00 96.12 389 GLU A C 1
ATOM 3113 O O . GLU A 1 389 ? -24.305 16.590 0.288 1.00 96.12 389 GLU A O 1
ATOM 3118 N N . ASN A 1 390 ? -24.177 16.742 2.518 1.00 93.19 390 ASN A N 1
ATOM 3119 C CA . ASN A 1 390 ? -24.439 18.178 2.639 1.00 93.19 390 ASN A CA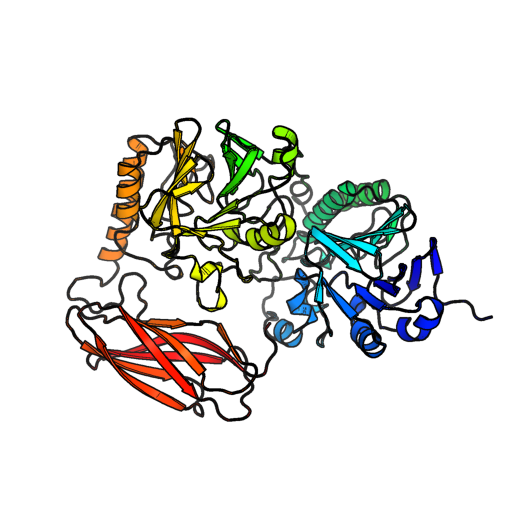 1
ATOM 3120 C C . ASN A 1 390 ? -23.176 19.025 2.888 1.00 93.19 390 ASN A C 1
ATOM 3122 O O . ASN A 1 390 ? -23.288 20.240 3.054 1.00 93.19 390 ASN A O 1
ATOM 3126 N N . ILE A 1 391 ? -21.989 18.415 2.905 1.00 97.38 391 ILE A N 1
ATOM 3127 C CA . ILE A 1 391 ? -20.724 19.078 3.236 1.00 97.38 391 ILE A CA 1
ATOM 3128 C C . ILE A 1 391 ? -20.071 19.602 1.947 1.00 97.38 391 ILE A C 1
ATOM 3130 O O . ILE A 1 391 ? -19.737 18.798 1.068 1.00 97.38 391 ILE A O 1
ATOM 3134 N N . PRO A 1 392 ? -19.882 20.930 1.801 1.00 97.19 392 PRO A N 1
ATOM 3135 C CA . PRO A 1 392 ? -19.189 21.494 0.650 1.00 97.19 392 PRO A CA 1
ATOM 3136 C C . PRO A 1 392 ? -17.696 21.160 0.716 1.00 97.19 392 PRO A C 1
ATOM 3138 O O . PRO A 1 392 ? -17.051 21.358 1.745 1.00 97.19 392 PRO A O 1
ATOM 3141 N N . ILE A 1 393 ? -17.148 20.687 -0.400 1.00 98.00 393 ILE A N 1
ATOM 3142 C CA . ILE A 1 393 ? -15.740 20.330 -0.578 1.00 98.00 393 ILE A CA 1
ATOM 3143 C C . ILE A 1 393 ? -15.206 21.060 -1.803 1.00 98.00 393 ILE A C 1
ATOM 3145 O O . ILE A 1 393 ? -15.767 20.963 -2.894 1.00 98.00 393 ILE A O 1
ATOM 3149 N N . GLN A 1 394 ? -14.084 21.746 -1.638 1.00 97.88 394 GLN A N 1
ATOM 3150 C CA . GLN A 1 394 ? -13.361 22.398 -2.719 1.00 97.88 394 GLN A CA 1
ATOM 3151 C C . GLN A 1 394 ? -11.904 21.946 -2.703 1.00 97.88 394 GLN A C 1
ATOM 3153 O O . GLN A 1 394 ? -11.259 21.937 -1.652 1.00 97.88 394 GLN A O 1
ATOM 3158 N N . LEU A 1 395 ? -11.388 21.568 -3.869 1.00 98.12 395 LEU A N 1
ATOM 3159 C CA . LEU A 1 395 ? -10.021 21.086 -4.028 1.00 98.12 395 LEU A CA 1
ATOM 3160 C C . LEU A 1 395 ? -9.163 22.119 -4.751 1.00 98.12 395 LEU A C 1
ATOM 3162 O O . LEU A 1 395 ? -9.582 22.657 -5.771 1.00 98.12 395 LEU A O 1
ATOM 3166 N N . TYR A 1 396 ? -7.947 22.360 -4.265 1.00 97.00 396 TYR A N 1
ATOM 3167 C CA . TYR A 1 396 ? -6.957 23.161 -4.984 1.00 97.00 396 TYR A CA 1
ATOM 3168 C C . TYR A 1 396 ? -5.680 22.349 -5.209 1.00 97.00 396 TYR A C 1
ATOM 3170 O O . TYR A 1 396 ? -5.096 21.880 -4.227 1.00 97.00 396 TYR A O 1
ATOM 3178 N N . PRO A 1 397 ? -5.186 22.217 -6.454 1.00 94.25 397 PRO A N 1
ATOM 3179 C CA . PRO A 1 397 ? -3.914 21.563 -6.717 1.00 94.25 397 PRO A CA 1
ATOM 3180 C C . PRO A 1 397 ? -2.787 22.171 -5.888 1.00 94.25 397 PRO A C 1
ATOM 3182 O O . PRO A 1 397 ? -2.623 23.393 -5.822 1.00 94.25 397 PRO A O 1
ATOM 3185 N N . MET A 1 398 ? -1.979 21.308 -5.285 1.00 92.56 398 MET A N 1
ATOM 3186 C CA . MET A 1 398 ? -0.738 21.695 -4.635 1.00 92.56 398 MET A CA 1
ATOM 3187 C C . MET A 1 398 ? 0.446 21.062 -5.354 1.00 92.56 398 MET A C 1
ATOM 3189 O O . MET A 1 398 ? 0.379 19.980 -5.934 1.00 92.56 398 MET A O 1
ATOM 3193 N N . SER A 1 399 ? 1.548 21.793 -5.307 1.00 85.50 399 SER A N 1
ATOM 3194 C CA . SER A 1 399 ? 2.880 21.349 -5.689 1.00 85.50 399 SER A CA 1
ATOM 3195 C C . SER A 1 399 ? 3.800 21.801 -4.552 1.00 85.50 399 SER A C 1
ATOM 3197 O O . SER A 1 399 ? 3.492 22.783 -3.875 1.00 85.50 399 SER A O 1
ATOM 3199 N N . GLY A 1 400 ? 4.858 21.067 -4.229 1.00 85.50 400 GLY A N 1
ATOM 3200 C CA . GLY A 1 400 ? 5.660 21.333 -3.027 1.00 85.50 400 GLY A CA 1
ATOM 3201 C C . GLY A 1 400 ? 6.183 20.047 -2.419 1.00 85.50 400 GLY A C 1
ATOM 3202 O O . GLY A 1 400 ? 7.305 19.650 -2.726 1.00 85.50 400 GLY A O 1
ATOM 3203 N N . HIS A 1 401 ? 5.372 19.377 -1.596 1.00 93.06 401 HIS A N 1
ATOM 3204 C CA . HIS A 1 401 ? 5.679 18.007 -1.170 1.00 93.06 401 HIS A CA 1
ATOM 3205 C C . HIS A 1 401 ? 5.628 17.034 -2.353 1.00 93.06 401 HIS A C 1
ATOM 3207 O O . HIS A 1 401 ? 6.544 16.239 -2.577 1.00 93.06 401 HIS A O 1
ATOM 3213 N N . THR A 1 402 ? 4.570 17.155 -3.156 1.00 94.00 402 THR A N 1
ATOM 3214 C CA . THR A 1 402 ? 4.433 16.493 -4.449 1.00 94.00 402 THR A CA 1
ATOM 3215 C C . THR A 1 402 ? 3.510 17.273 -5.377 1.00 94.00 402 THR A C 1
ATOM 3217 O O . THR A 1 402 ? 2.535 17.872 -4.928 1.00 94.00 402 THR A O 1
ATOM 3220 N N . ARG A 1 403 ? 3.770 17.208 -6.687 1.00 91.81 403 ARG A N 1
ATOM 3221 C CA . ARG A 1 403 ? 2.866 17.713 -7.736 1.00 91.81 403 ARG A CA 1
ATOM 3222 C C . ARG A 1 403 ? 1.519 16.970 -7.799 1.00 91.81 403 ARG A C 1
ATOM 3224 O O . ARG A 1 403 ? 0.592 17.420 -8.462 1.00 91.81 403 ARG A O 1
ATOM 3231 N N . PHE A 1 404 ? 1.417 15.825 -7.127 1.00 94.75 404 PHE A N 1
ATOM 3232 C CA . PHE A 1 404 ? 0.247 14.946 -7.090 1.00 94.75 404 PHE A CA 1
ATOM 3233 C C . PHE A 1 404 ? -0.502 15.067 -5.755 1.00 94.75 404 PHE A C 1
ATOM 3235 O O . PHE A 1 404 ? -0.802 14.061 -5.115 1.00 94.75 404 PHE A O 1
ATOM 3242 N N . SER A 1 405 ? -0.734 16.301 -5.301 1.00 95.12 405 SER A N 1
ATOM 3243 C CA . SER A 1 405 ? -1.420 16.588 -4.038 1.00 95.12 405 SER A CA 1
ATOM 3244 C C . SER A 1 405 ? -2.504 17.646 -4.206 1.00 95.12 405 SER A C 1
ATOM 3246 O O . SER A 1 405 ? -2.495 18.426 -5.165 1.00 95.12 405 SER A O 1
ATOM 3248 N N . THR A 1 406 ? -3.454 17.674 -3.275 1.00 96.38 406 THR A N 1
ATOM 3249 C CA . THR A 1 406 ? -4.520 18.674 -3.231 1.00 96.38 406 THR A CA 1
ATOM 3250 C C . THR A 1 406 ? -4.677 19.259 -1.834 1.00 96.38 406 THR A C 1
ATOM 3252 O O . THR A 1 406 ? -4.610 18.550 -0.833 1.00 96.38 406 THR A O 1
ATOM 3255 N N . LEU A 1 407 ? -4.903 20.569 -1.765 1.00 97.88 407 LEU A N 1
ATOM 3256 C CA . LEU A 1 407 ? -5.479 21.208 -0.592 1.00 97.88 407 LEU A CA 1
ATOM 3257 C C . LEU A 1 407 ? -6.960 20.843 -0.590 1.00 97.88 407 LEU A C 1
ATOM 3259 O O . LEU A 1 407 ? -7.655 21.115 -1.572 1.00 97.88 407 LEU A O 1
ATOM 3263 N N . ILE A 1 408 ? -7.429 20.220 0.483 1.00 98.56 408 ILE A N 1
ATOM 3264 C CA . ILE A 1 408 ? -8.849 19.917 0.664 1.00 98.56 408 ILE A CA 1
ATOM 3265 C C . ILE A 1 408 ? -9.428 21.009 1.550 1.00 98.56 408 ILE A C 1
ATOM 3267 O O . ILE A 1 408 ? -8.974 21.168 2.679 1.00 98.56 408 ILE A O 1
ATOM 3271 N N . CYS A 1 409 ? -10.420 21.743 1.065 1.00 98.62 409 CYS A N 1
ATOM 3272 C CA . CYS A 1 409 ? -11.144 22.761 1.819 1.00 98.62 409 CYS A CA 1
ATOM 3273 C C . CYS A 1 409 ? -12.583 22.290 2.040 1.00 98.62 409 CYS A C 1
ATOM 3275 O O . CYS A 1 409 ? -13.253 21.927 1.075 1.00 98.62 409 CYS A O 1
ATOM 3277 N N . PHE A 1 410 ? -13.073 22.315 3.277 1.00 98.44 410 PHE A N 1
ATOM 3278 C CA . PHE A 1 410 ? -14.458 21.961 3.591 1.00 98.44 410 PHE A CA 1
ATOM 3279 C C . PHE A 1 410 ? -14.989 22.733 4.800 1.00 98.44 410 PHE A C 1
ATOM 3281 O O . PHE A 1 410 ? -14.223 23.347 5.548 1.00 98.44 410 PHE A O 1
ATOM 3288 N N . GLU A 1 411 ? -16.308 22.729 4.984 1.00 97.94 411 GLU A N 1
ATOM 3289 C CA . GLU A 1 411 ? -16.962 23.360 6.133 1.00 97.94 411 GLU A CA 1
ATOM 3290 C C . GLU A 1 411 ? -17.781 22.334 6.916 1.00 97.94 411 GLU A C 1
ATOM 3292 O O . GLU A 1 411 ? -18.640 21.656 6.358 1.00 97.94 411 GLU A O 1
ATOM 3297 N N . VAL A 1 412 ? -17.511 22.226 8.216 1.00 97.31 412 VAL A N 1
ATOM 3298 C CA . VAL A 1 412 ? -18.209 21.324 9.140 1.00 97.31 412 VAL A CA 1
ATOM 3299 C C . VAL A 1 412 ? -18.393 22.032 10.479 1.00 97.31 412 VAL A C 1
ATOM 3301 O O . VAL A 1 412 ? -17.528 22.803 10.889 1.00 97.31 412 VAL A O 1
ATOM 3304 N N . ASP A 1 413 ? -19.530 21.837 11.150 1.00 97.25 413 ASP A N 1
ATOM 3305 C CA . ASP A 1 413 ? -19.845 22.492 12.435 1.00 97.25 413 ASP A CA 1
ATOM 3306 C C . ASP A 1 413 ? -19.727 24.034 12.413 1.00 97.25 413 ASP A C 1
ATOM 3308 O O . ASP A 1 413 ? -19.387 24.673 13.413 1.00 97.25 413 ASP A O 1
ATOM 3312 N N . GLY A 1 414 ? -19.976 24.653 11.251 1.00 96.75 414 GLY A N 1
ATOM 3313 C CA . GLY A 1 414 ? -19.793 26.095 11.037 1.00 96.75 414 GLY A CA 1
ATOM 3314 C C . GLY A 1 414 ? -18.333 26.557 11.136 1.00 96.75 414 GLY A C 1
ATOM 3315 O O . GLY A 1 414 ? -18.072 27.723 11.449 1.00 96.75 414 GLY A O 1
ATOM 3316 N N . LYS A 1 415 ? -17.376 25.642 10.942 1.00 98.31 415 LYS A N 1
ATOM 3317 C CA . LYS A 1 415 ? -15.933 25.891 10.912 1.00 98.31 415 LYS A CA 1
ATOM 3318 C C . LYS A 1 415 ? -15.367 25.562 9.546 1.00 98.31 415 LYS A C 1
ATOM 3320 O O . LYS A 1 415 ? -15.653 24.510 8.978 1.00 98.31 415 LYS A O 1
ATOM 3325 N N . ARG A 1 416 ? -14.496 26.439 9.053 1.00 98.50 416 ARG A N 1
ATOM 3326 C CA . ARG A 1 416 ? -13.727 26.210 7.830 1.00 98.50 416 ARG A CA 1
ATOM 3327 C C . ARG A 1 416 ? -12.501 25.377 8.163 1.00 98.50 416 ARG A C 1
ATOM 3329 O O . ARG A 1 416 ? -11.655 25.800 8.954 1.00 98.50 416 ARG A O 1
ATOM 3336 N N . VAL A 1 417 ? -12.391 24.211 7.548 1.00 98.75 417 VAL A N 1
ATOM 3337 C CA . VAL A 1 417 ? -11.312 23.252 7.786 1.00 98.75 417 VAL A CA 1
ATOM 3338 C C . VAL A 1 417 ? -10.547 23.035 6.489 1.00 98.75 417 VAL A C 1
ATOM 3340 O O . VAL A 1 417 ? -11.138 22.922 5.414 1.00 98.75 417 VAL A O 1
ATOM 3343 N N . VAL A 1 418 ? -9.219 22.987 6.583 1.00 98.50 418 VAL A N 1
ATOM 3344 C CA . VAL A 1 418 ? -8.366 22.556 5.471 1.00 98.50 418 VAL A CA 1
ATOM 3345 C C . VAL A 1 418 ? -7.571 21.318 5.834 1.00 98.50 418 VAL A C 1
ATOM 3347 O O . VAL A 1 418 ? -7.085 21.210 6.955 1.00 98.50 418 VAL A O 1
ATOM 3350 N N . HIS A 1 419 ? -7.361 20.430 4.869 1.00 98.00 419 HIS A N 1
ATOM 3351 C CA . HIS A 1 419 ? -6.338 19.395 4.933 1.00 98.00 419 HIS A CA 1
ATOM 3352 C C . HIS A 1 419 ? -5.216 19.747 3.962 1.00 98.00 419 HIS A C 1
ATOM 3354 O O . HIS A 1 419 ? -5.423 19.803 2.749 1.00 98.00 419 HIS A O 1
ATOM 3360 N N . THR A 1 420 ? -4.026 20.005 4.498 1.00 95.81 420 THR A N 1
ATOM 3361 C CA . THR A 1 420 ? -2.861 20.434 3.705 1.00 95.81 420 THR A CA 1
ATOM 3362 C C . THR A 1 420 ? -2.001 19.264 3.229 1.00 95.81 420 THR A C 1
ATOM 3364 O O . THR A 1 420 ? -1.001 19.485 2.548 1.00 95.81 420 THR A O 1
ATOM 3367 N N . GLY A 1 421 ? -2.381 18.028 3.579 1.00 94.94 421 GLY A N 1
ATOM 3368 C CA . GLY A 1 421 ? -1.536 16.854 3.382 1.00 94.94 421 GLY A CA 1
ATOM 3369 C C . GLY A 1 421 ? -0.179 17.110 4.024 1.00 94.94 421 GLY A C 1
ATOM 3370 O O . GLY A 1 421 ? -0.102 17.569 5.166 1.00 94.94 421 GLY A O 1
ATOM 3371 N N . ASP A 1 422 ? 0.865 16.931 3.230 1.00 94.31 422 ASP A N 1
ATOM 3372 C CA . ASP A 1 422 ? 2.250 17.086 3.659 1.00 94.31 422 ASP A CA 1
ATOM 3373 C C . ASP A 1 422 ? 2.889 18.423 3.259 1.00 94.31 422 ASP A C 1
ATOM 3375 O O . ASP A 1 422 ? 4.110 18.599 3.249 1.00 94.31 422 ASP A O 1
ATOM 3379 N N . GLN A 1 423 ? 2.064 19.409 2.923 1.00 91.38 423 GLN A N 1
ATOM 3380 C CA . GLN A 1 423 ? 2.555 20.688 2.432 1.00 91.38 423 GLN A CA 1
ATOM 3381 C C . GLN A 1 423 ? 3.110 21.583 3.551 1.00 91.38 423 GLN A C 1
ATOM 3383 O O . GLN A 1 423 ? 4.042 22.350 3.316 1.00 91.38 423 GLN A O 1
ATOM 3388 N N . ILE A 1 424 ? 2.551 21.530 4.765 1.00 89.81 424 ILE A N 1
ATOM 3389 C CA . ILE A 1 424 ? 2.925 22.432 5.865 1.00 89.81 424 ILE A CA 1
ATOM 3390 C C . ILE A 1 424 ? 3.414 21.629 7.064 1.00 89.81 424 ILE A C 1
ATOM 3392 O O . ILE A 1 424 ? 2.660 20.869 7.660 1.00 89.81 424 ILE A O 1
ATOM 3396 N N . PHE A 1 425 ? 4.669 21.870 7.451 1.00 87.19 425 PHE A N 1
ATOM 3397 C CA . PHE A 1 425 ? 5.308 21.194 8.572 1.00 87.19 425 PHE A CA 1
ATOM 3398 C C . PHE A 1 425 ? 5.929 22.152 9.580 1.00 87.19 425 PHE A C 1
ATOM 3400 O O . PHE A 1 425 ? 6.406 23.246 9.250 1.00 87.19 425 PHE A O 1
ATOM 3407 N N . PHE A 1 426 ? 5.976 21.671 10.820 1.00 87.62 426 PHE A N 1
ATOM 3408 C CA . PHE A 1 426 ? 6.635 22.313 11.944 1.00 87.62 426 PHE A CA 1
ATOM 3409 C C . PHE A 1 426 ? 7.498 21.304 12.696 1.00 87.62 426 PHE A C 1
ATOM 3411 O O . PHE A 1 426 ? 7.065 20.196 12.989 1.00 87.62 426 PHE A O 1
ATOM 3418 N N . SER A 1 427 ? 8.710 21.716 13.053 1.00 82.69 427 SER A N 1
ATOM 3419 C CA . SER A 1 427 ? 9.553 21.013 14.016 1.00 82.69 427 SER A CA 1
ATOM 3420 C C . SER A 1 427 ? 9.440 21.710 15.365 1.00 82.69 427 SER A C 1
ATOM 3422 O O . SER A 1 427 ? 9.722 22.904 15.456 1.00 82.69 427 SER A O 1
ATOM 3424 N N . THR A 1 428 ? 9.095 20.978 16.418 1.00 80.25 428 THR A N 1
ATOM 3425 C CA . THR A 1 428 ? 8.992 21.490 17.796 1.00 80.25 428 THR A CA 1
ATOM 3426 C C . THR A 1 428 ? 9.430 20.420 18.795 1.00 80.25 428 THR A C 1
ATOM 3428 O O . THR A 1 428 ? 9.303 19.225 18.526 1.00 80.25 428 THR A O 1
ATOM 3431 N N . SER A 1 429 ? 9.942 20.842 19.953 1.00 79.31 429 SER A N 1
ATOM 3432 C CA . SER A 1 429 ? 10.252 19.930 21.055 1.00 79.31 429 SER A CA 1
ATOM 3433 C C . SER A 1 429 ? 9.009 19.405 21.784 1.00 79.31 429 SER A C 1
ATOM 3435 O O . SER A 1 429 ? 9.076 18.330 22.376 1.00 79.31 429 SER A O 1
ATOM 3437 N N . SER A 1 430 ? 7.879 20.122 21.729 1.00 76.94 430 SER A N 1
ATOM 3438 C CA . SER A 1 430 ? 6.623 19.714 22.376 1.00 76.94 430 SER A CA 1
ATOM 3439 C C . SER A 1 430 ? 5.797 18.736 21.537 1.00 76.94 430 SER A C 1
ATOM 3441 O O . SER A 1 430 ? 4.852 18.135 22.045 1.00 76.94 430 SER A O 1
ATOM 3443 N N . GLY A 1 431 ? 6.131 18.581 20.252 1.00 74.19 431 GLY A N 1
ATOM 3444 C CA . GLY A 1 431 ? 5.348 17.803 19.289 1.00 74.19 431 GLY A CA 1
ATOM 3445 C C . GLY A 1 431 ? 4.043 18.480 18.844 1.00 74.19 431 GLY A C 1
ATOM 3446 O O . GLY A 1 431 ? 3.328 17.918 18.017 1.00 74.19 431 GLY A O 1
ATOM 3447 N N . LEU A 1 432 ? 3.727 19.677 19.356 1.00 79.56 432 LEU A N 1
ATOM 3448 C CA . LEU A 1 432 ? 2.583 20.474 18.921 1.00 79.56 432 LEU A CA 1
ATOM 3449 C C . LEU A 1 432 ? 2.960 21.409 17.757 1.00 79.56 432 LEU A C 1
ATOM 3451 O O . LEU A 1 432 ? 3.841 22.264 17.901 1.00 79.56 432 LEU A O 1
ATOM 3455 N N . PRO A 1 433 ? 2.299 21.295 16.594 1.00 79.75 433 PRO A N 1
ATOM 3456 C CA . PRO A 1 433 ? 2.577 22.190 15.480 1.00 79.75 433 PRO A CA 1
ATOM 3457 C C . PRO A 1 433 ? 2.274 23.640 15.868 1.00 79.75 433 PRO A C 1
ATOM 3459 O O . PRO A 1 433 ? 1.314 23.926 16.578 1.00 79.75 433 PRO A O 1
ATOM 3462 N N . PHE A 1 434 ? 3.117 24.555 15.387 1.00 82.12 434 PHE A N 1
ATOM 3463 C CA . PHE A 1 434 ? 2.985 25.995 15.618 1.00 82.12 434 PHE A CA 1
ATOM 3464 C C . PHE A 1 434 ? 2.991 26.450 17.104 1.00 82.12 434 PHE A C 1
ATOM 3466 O O . PHE A 1 434 ? 2.514 27.536 17.425 1.00 82.12 434 PHE A O 1
ATOM 3473 N N . ASP A 1 435 ? 3.581 25.664 18.015 1.00 80.25 435 ASP A N 1
ATOM 3474 C CA . ASP A 1 435 ? 3.895 26.087 19.393 1.00 80.25 435 ASP A CA 1
ATOM 3475 C C . ASP A 1 435 ? 5.013 27.165 19.433 1.00 80.25 435 ASP A C 1
ATOM 3477 O O . ASP A 1 435 ? 5.664 27.464 18.430 1.00 80.25 435 ASP A O 1
ATOM 3481 N N . LYS A 1 436 ? 5.282 27.763 20.599 1.00 80.00 436 LYS A N 1
ATOM 3482 C CA . LYS A 1 436 ? 6.219 28.891 20.797 1.00 80.00 436 LYS A CA 1
ATOM 3483 C C . LYS A 1 436 ? 7.642 28.658 20.266 1.00 80.00 436 LYS A C 1
ATOM 3485 O O . LYS A 1 436 ? 8.342 29.621 19.961 1.00 80.00 436 LYS A O 1
ATOM 3490 N N . ASP A 1 437 ? 8.098 27.407 20.223 1.00 84.00 437 ASP A N 1
ATOM 3491 C CA . ASP A 1 437 ? 9.421 26.996 19.739 1.00 84.00 437 ASP A CA 1
ATOM 3492 C C . ASP A 1 437 ? 9.367 26.335 18.352 1.00 84.00 437 ASP A C 1
ATOM 3494 O O . ASP A 1 437 ? 10.409 25.935 17.822 1.00 84.00 437 ASP A O 1
ATOM 3498 N N . ALA A 1 438 ? 8.172 26.228 17.764 1.00 84.56 438 ALA A N 1
ATOM 3499 C CA . ALA A 1 438 ? 7.958 25.565 16.497 1.00 84.56 438 ALA A CA 1
ATOM 3500 C C . ALA A 1 438 ? 8.642 26.324 15.358 1.00 84.56 438 ALA A C 1
ATOM 3502 O O . ALA A 1 438 ? 8.476 27.531 15.163 1.00 84.56 438 ALA A O 1
ATOM 3503 N N . LYS A 1 439 ? 9.403 25.585 14.556 1.00 86.19 439 LYS A N 1
ATOM 3504 C CA . LYS A 1 439 ? 10.070 26.095 13.361 1.00 86.19 439 LYS A CA 1
ATOM 3505 C C . LYS A 1 439 ? 9.433 25.476 12.135 1.00 86.19 439 LYS A C 1
ATOM 3507 O O . LYS A 1 439 ? 9.456 24.257 11.981 1.00 86.19 439 LYS A O 1
ATOM 3512 N N . SER A 1 440 ? 8.884 26.319 11.266 1.00 88.06 440 SER A N 1
ATOM 3513 C CA . SER A 1 440 ? 8.393 25.862 9.970 1.00 88.06 440 SER A CA 1
ATOM 3514 C C . SER A 1 440 ? 9.556 25.439 9.075 1.00 88.06 440 SER A C 1
ATOM 3516 O O . SER A 1 440 ? 10.620 26.065 9.083 1.00 88.06 440 SER A O 1
ATOM 3518 N N . PHE A 1 441 ? 9.334 24.386 8.300 1.00 87.94 441 PHE A N 1
ATOM 3519 C CA . PHE A 1 441 ? 10.201 23.961 7.212 1.00 87.94 441 PHE A CA 1
ATOM 3520 C C . PHE A 1 441 ? 9.340 23.426 6.064 1.00 87.94 441 PHE A C 1
ATOM 3522 O O . PHE A 1 441 ? 8.166 23.107 6.249 1.00 87.94 441 PHE A O 1
ATOM 3529 N N . THR A 1 442 ? 9.915 23.347 4.867 1.00 86.25 442 THR A N 1
ATOM 3530 C CA . THR A 1 442 ? 9.237 22.791 3.693 1.00 86.25 442 THR A CA 1
ATOM 3531 C C . THR A 1 442 ? 9.574 21.311 3.554 1.00 86.25 442 THR A C 1
ATOM 3533 O O . THR A 1 442 ? 10.744 20.954 3.416 1.00 86.25 442 THR A O 1
ATOM 3536 N N . ASN A 1 443 ? 8.563 20.444 3.552 1.00 88.75 443 ASN A N 1
ATOM 3537 C CA . ASN A 1 443 ? 8.743 19.004 3.358 1.00 88.75 443 ASN A CA 1
ATOM 3538 C C . ASN A 1 443 ? 8.773 18.646 1.861 1.00 88.75 443 ASN A C 1
ATOM 3540 O O . ASN A 1 443 ? 7.993 17.835 1.393 1.00 88.75 443 ASN A O 1
ATOM 3544 N N . HIS A 1 444 ? 9.610 19.299 1.056 1.00 90.44 444 HIS A N 1
ATOM 3545 C CA . HIS A 1 444 ? 9.662 19.037 -0.386 1.00 90.44 444 HIS A CA 1
ATOM 3546 C C . HIS A 1 444 ? 10.535 17.821 -0.714 1.00 90.44 444 HIS A C 1
ATOM 3548 O O . HIS A 1 444 ? 11.590 17.617 -0.114 1.00 90.44 444 HIS A O 1
ATOM 3554 N N . VAL A 1 445 ? 10.137 17.055 -1.730 1.00 90.31 445 VAL A N 1
ATOM 3555 C CA . VAL A 1 445 ? 10.928 15.940 -2.264 1.00 90.31 445 VAL A CA 1
ATOM 3556 C C . VAL A 1 445 ? 11.099 16.146 -3.764 1.00 90.31 445 VAL A C 1
ATOM 3558 O O . VAL A 1 445 ? 10.136 16.083 -4.519 1.00 90.31 445 VAL A O 1
ATOM 3561 N N . TYR A 1 446 ? 12.330 16.362 -4.231 1.00 89.88 446 TYR A N 1
ATOM 3562 C CA . TYR A 1 446 ? 12.593 16.674 -5.646 1.00 89.88 446 TYR A CA 1
ATOM 3563 C C . TYR A 1 446 ? 12.034 15.619 -6.610 1.00 89.88 446 TYR A C 1
ATOM 3565 O O . TYR A 1 446 ? 11.420 15.957 -7.618 1.00 89.88 446 TYR A O 1
ATOM 3573 N N . LYS A 1 447 ? 12.157 14.331 -6.262 1.00 89.75 447 LYS A N 1
ATOM 3574 C CA . LYS A 1 447 ? 11.643 13.220 -7.080 1.00 89.75 447 LYS A CA 1
ATOM 3575 C C . LYS A 1 447 ? 10.105 13.168 -7.144 1.00 89.75 447 LYS A C 1
ATOM 3577 O O . LYS A 1 447 ? 9.564 12.398 -7.933 1.00 89.75 447 LYS A O 1
ATOM 3582 N N . ASN A 1 448 ? 9.381 13.983 -6.376 1.00 90.50 448 ASN A N 1
ATOM 3583 C CA . ASN A 1 448 ? 7.917 14.015 -6.351 1.00 90.50 448 ASN A CA 1
ATOM 3584 C C . ASN A 1 448 ? 7.266 15.021 -7.306 1.00 90.50 448 ASN A C 1
ATOM 3586 O O . ASN A 1 448 ? 6.035 15.136 -7.326 1.00 90.50 448 ASN A O 1
ATOM 3590 N N . GLY A 1 449 ? 8.055 15.701 -8.137 1.00 87.25 449 GLY A N 1
ATOM 3591 C CA . GLY A 1 449 ? 7.579 16.830 -8.926 1.00 87.25 449 GLY A CA 1
ATOM 3592 C C . GLY A 1 449 ? 7.621 18.108 -8.101 1.00 87.25 449 GLY A C 1
ATOM 3593 O O . GLY A 1 449 ? 7.060 18.162 -7.006 1.00 87.25 449 GLY A O 1
ATOM 3594 N N . LEU A 1 450 ? 8.303 19.119 -8.633 1.00 85.19 450 LEU A N 1
ATOM 3595 C CA . LEU A 1 450 ? 8.573 20.367 -7.931 1.00 85.19 450 LEU A CA 1
ATOM 3596 C C . LEU A 1 450 ? 8.439 21.551 -8.887 1.00 85.19 450 LEU A C 1
ATOM 3598 O O . LEU A 1 450 ? 9.148 21.629 -9.891 1.00 85.19 450 LEU A O 1
ATOM 3602 N N . ASP A 1 451 ? 7.569 22.491 -8.525 1.00 87.88 451 ASP A N 1
ATOM 3603 C CA . ASP A 1 451 ? 7.386 23.756 -9.232 1.00 87.88 451 ASP A CA 1
ATOM 3604 C C . ASP A 1 451 ? 7.820 24.929 -8.337 1.00 87.88 451 ASP A C 1
ATOM 3606 O O . ASP A 1 451 ? 7.552 24.940 -7.133 1.00 87.88 451 ASP A O 1
ATOM 3610 N N . LEU A 1 452 ? 8.474 25.944 -8.908 1.00 91.81 452 LEU A N 1
ATOM 3611 C CA . LEU A 1 452 ? 8.728 27.196 -8.184 1.00 91.81 452 LEU A CA 1
ATOM 3612 C C . LEU A 1 452 ? 7.418 27.947 -7.920 1.00 91.81 452 LEU A C 1
ATOM 3614 O O . LEU A 1 452 ? 6.460 27.844 -8.685 1.00 91.81 452 LEU A O 1
ATOM 3618 N N . GLY A 1 453 ? 7.369 28.718 -6.834 1.00 94.12 453 GLY A N 1
ATOM 3619 C CA . GLY A 1 453 ? 6.190 29.486 -6.431 1.00 94.12 453 GLY A CA 1
ATOM 3620 C C . GLY A 1 453 ? 5.063 28.641 -5.836 1.00 94.12 453 GLY A C 1
ATOM 3621 O O . GLY A 1 453 ? 4.042 29.187 -5.416 1.00 94.12 453 GLY A O 1
ATOM 3622 N N . CYS A 1 454 ? 5.237 27.325 -5.746 1.00 93.31 454 CYS A N 1
ATOM 3623 C CA . CYS A 1 454 ? 4.187 26.401 -5.346 1.00 93.31 454 CYS A CA 1
ATOM 3624 C C . CYS A 1 454 ? 3.668 26.649 -3.914 1.00 93.31 454 CYS A C 1
ATOM 3626 O O . CYS A 1 454 ? 2.461 26.743 -3.698 1.00 93.31 454 CYS A O 1
ATOM 3628 N N . TYR A 1 455 ? 4.556 26.924 -2.954 1.00 94.81 455 TYR A N 1
ATOM 3629 C CA . TYR A 1 455 ? 4.167 27.302 -1.590 1.00 94.81 455 TYR A CA 1
ATOM 3630 C C . TYR A 1 455 ? 3.468 28.669 -1.519 1.00 94.81 455 TYR A C 1
ATOM 3632 O O . TYR A 1 455 ? 2.551 28.854 -0.716 1.00 94.81 455 TYR A O 1
ATOM 3640 N N . LYS A 1 456 ? 3.851 29.632 -2.373 1.00 95.81 456 LYS A N 1
ATOM 3641 C CA . LYS A 1 456 ? 3.163 30.934 -2.464 1.00 95.81 456 LYS A CA 1
ATOM 3642 C C . LYS A 1 456 ? 1.746 30.765 -3.004 1.00 95.81 456 LYS A C 1
ATOM 3644 O O . LYS A 1 456 ? 0.825 31.429 -2.530 1.00 95.81 456 LYS A O 1
ATOM 3649 N N . GLN A 1 457 ? 1.566 29.857 -3.960 1.00 95.56 457 GLN A N 1
ATOM 3650 C CA . GLN A 1 457 ? 0.256 29.515 -4.497 1.00 95.56 457 GLN A CA 1
ATOM 3651 C C . GLN A 1 457 ? -0.632 28.862 -3.427 1.00 95.56 457 GLN A C 1
ATOM 3653 O O . GLN A 1 457 ? -1.759 29.317 -3.230 1.00 95.56 457 GLN A O 1
ATOM 3658 N N . THR A 1 458 ? -0.119 27.893 -2.657 1.00 95.00 458 THR A N 1
ATOM 3659 C CA . THR A 1 458 ? -0.847 27.331 -1.503 1.00 95.00 458 THR A CA 1
ATOM 3660 C C . THR A 1 458 ? -1.247 28.425 -0.510 1.00 95.00 458 THR A C 1
ATOM 3662 O O . THR A 1 458 ? -2.398 28.484 -0.084 1.00 95.00 458 THR A O 1
ATOM 3665 N N . LEU A 1 459 ? -0.334 29.344 -0.173 1.00 95.94 459 LEU A N 1
ATOM 3666 C CA . LEU A 1 459 ? -0.629 30.459 0.729 1.00 95.94 459 LEU A CA 1
ATOM 3667 C C . LEU A 1 459 ? -1.743 31.372 0.194 1.00 95.94 459 LEU A C 1
ATOM 3669 O O . LEU A 1 459 ? -2.577 31.837 0.971 1.00 95.94 459 LEU A O 1
ATOM 3673 N N . LYS A 1 460 ? -1.780 31.627 -1.119 1.00 97.00 460 LYS A N 1
ATOM 3674 C CA . LYS A 1 460 ? -2.858 32.393 -1.760 1.00 97.00 460 LYS A CA 1
ATOM 3675 C C . LYS A 1 460 ? -4.211 31.706 -1.561 1.00 97.00 460 LYS A C 1
ATOM 3677 O O . LYS A 1 460 ? -5.165 32.381 -1.180 1.00 97.00 460 LYS A O 1
ATOM 3682 N N . PHE A 1 461 ? -4.283 30.390 -1.765 1.00 96.94 461 PHE A N 1
ATOM 3683 C CA . PHE A 1 461 ? -5.507 29.614 -1.539 1.00 96.94 461 PHE A CA 1
ATOM 3684 C C . PHE A 1 461 ? -5.933 29.628 -0.067 1.00 96.94 461 PHE A C 1
ATOM 3686 O O . PHE A 1 461 ? -7.088 29.919 0.235 1.00 96.94 461 PHE A O 1
ATOM 3693 N N . LEU A 1 462 ? -4.990 29.437 0.860 1.00 97.19 462 LEU A N 1
ATOM 3694 C CA . LEU A 1 462 ? -5.255 29.514 2.300 1.00 97.19 462 LEU A CA 1
ATOM 3695 C C . LEU A 1 462 ? -5.790 30.890 2.715 1.00 97.19 462 LEU A C 1
ATOM 3697 O O . LEU A 1 462 ? -6.764 30.969 3.456 1.00 97.19 462 LEU A O 1
ATOM 3701 N N . ARG A 1 463 ? -5.204 31.983 2.209 1.00 97.31 463 ARG A N 1
ATOM 3702 C CA . ARG A 1 463 ? -5.673 33.352 2.490 1.00 97.31 463 ARG A CA 1
ATOM 3703 C C . ARG A 1 463 ? -7.062 33.631 1.912 1.00 97.31 463 ARG A C 1
ATOM 3705 O O . ARG A 1 463 ? -7.792 34.422 2.501 1.00 97.31 463 ARG A O 1
ATOM 3712 N N . ALA A 1 464 ? -7.412 33.018 0.781 1.00 97.06 464 ALA A N 1
ATOM 3713 C CA . ALA A 1 464 ? -8.736 33.149 0.179 1.00 97.06 464 ALA A CA 1
ATOM 3714 C C . ALA A 1 464 ? -9.802 32.378 0.975 1.00 97.06 464 ALA A C 1
ATOM 3716 O O . ALA A 1 464 ? -10.873 32.917 1.239 1.00 97.06 464 ALA A O 1
ATOM 3717 N N . PHE A 1 465 ? -9.491 31.150 1.401 1.00 97.69 465 PHE A N 1
ATOM 3718 C CA . PHE A 1 465 ? -10.420 30.303 2.152 1.00 97.69 465 PHE A CA 1
ATOM 3719 C C . PHE A 1 465 ? -10.538 30.697 3.634 1.00 97.69 465 PHE A C 1
ATOM 3721 O O . PHE A 1 465 ? -11.617 30.592 4.207 1.00 97.69 465 PHE A O 1
ATOM 3728 N N . GLN A 1 466 ? -9.453 31.203 4.236 1.00 97.38 466 GLN A N 1
ATOM 3729 C CA . GLN A 1 466 ? -9.327 31.599 5.646 1.00 97.38 466 GLN A CA 1
ATOM 3730 C C . GLN A 1 466 ? -9.760 30.500 6.648 1.00 97.38 466 GLN A C 1
ATOM 3732 O O . GLN A 1 466 ? -10.698 30.707 7.419 1.00 97.38 466 GLN A O 1
ATOM 3737 N N . PRO A 1 467 ? -9.097 29.332 6.669 1.00 98.00 467 PRO A N 1
ATOM 3738 C CA . PRO A 1 467 ? -9.466 28.238 7.568 1.00 98.00 467 PRO A CA 1
ATOM 3739 C C . PRO A 1 467 ? -9.374 28.604 9.051 1.00 98.00 467 PRO A C 1
ATOM 3741 O O . PRO A 1 467 ? -8.422 29.260 9.473 1.00 98.00 467 PRO A O 1
ATOM 3744 N N . ASP A 1 468 ? -10.313 28.094 9.844 1.00 97.94 468 ASP A N 1
ATOM 3745 C CA . ASP A 1 468 ? -10.240 28.087 11.306 1.00 97.94 468 ASP A CA 1
ATOM 3746 C C . ASP A 1 468 ? -9.292 26.983 11.796 1.00 97.94 468 ASP A C 1
ATOM 3748 O O . ASP A 1 468 ? -8.516 27.199 12.727 1.00 97.94 468 ASP A O 1
ATOM 3752 N N . TRP A 1 469 ? -9.337 25.818 11.140 1.00 97.69 469 TRP A N 1
ATOM 3753 C CA . TRP A 1 469 ? -8.570 24.621 11.490 1.00 97.69 469 TRP A CA 1
ATOM 3754 C C . TRP A 1 469 ? -7.728 24.110 10.326 1.00 97.69 469 TRP A C 1
ATOM 3756 O O . TRP A 1 469 ? -8.170 24.095 9.175 1.00 97.69 469 TRP A O 1
ATOM 3766 N N . VAL A 1 470 ? -6.533 23.626 10.656 1.00 96.81 470 VAL A N 1
ATOM 3767 C CA . VAL A 1 470 ? -5.626 22.949 9.733 1.00 96.81 470 VAL A CA 1
ATOM 3768 C C . VAL A 1 470 ? -5.420 21.512 10.189 1.00 96.81 470 VAL A C 1
ATOM 3770 O O . VAL A 1 470 ? -4.996 21.251 11.315 1.00 96.81 470 VAL A O 1
ATOM 3773 N N . LEU A 1 471 ? -5.706 20.596 9.274 1.00 96.25 471 LEU A N 1
ATOM 3774 C CA . LEU A 1 471 ? -5.330 19.193 9.307 1.00 96.25 471 LEU A CA 1
ATOM 3775 C C . LEU A 1 471 ? -4.086 19.009 8.421 1.00 96.25 471 LEU A C 1
ATOM 3777 O O . LEU A 1 471 ? -3.906 19.697 7.404 1.00 96.25 471 LEU A O 1
ATOM 3781 N N . THR A 1 472 ? -3.213 18.090 8.812 1.00 93.00 472 THR A N 1
ATOM 3782 C CA . THR A 1 472 ? -1.957 17.778 8.112 1.00 93.00 472 THR A CA 1
ATOM 3783 C C . THR A 1 472 ? -1.754 16.275 8.098 1.00 93.00 472 THR A C 1
ATOM 3785 O O . THR A 1 472 ? -2.372 15.591 8.907 1.00 93.00 472 THR A O 1
ATOM 3788 N N . GLY A 1 473 ? -0.837 15.786 7.271 1.00 92.25 473 GLY A N 1
ATOM 3789 C CA . GLY A 1 473 ? -0.510 14.370 7.206 1.00 92.25 473 GLY A CA 1
ATOM 3790 C C . GLY A 1 473 ? 0.233 13.806 8.411 1.00 92.25 473 GLY A C 1
ATOM 3791 O O . GLY A 1 473 ? 0.099 12.627 8.691 1.00 92.25 473 GLY A O 1
ATOM 3792 N N . HIS A 1 474 ? 0.987 14.610 9.165 1.00 91.94 474 HIS A N 1
ATOM 3793 C CA . HIS A 1 474 ? 1.879 14.078 10.213 1.00 91.94 474 HIS A CA 1
ATOM 3794 C C . HIS A 1 474 ? 1.960 14.927 11.487 1.00 91.94 474 HIS A C 1
ATOM 3796 O O . HIS A 1 474 ? 2.873 14.767 12.299 1.00 91.94 474 HIS A O 1
ATOM 3802 N N . THR A 1 475 ? 1.026 15.855 11.685 1.00 89.19 475 THR A N 1
ATOM 3803 C CA . THR A 1 475 ? 0.924 16.639 12.921 1.00 89.19 475 THR A CA 1
ATOM 3804 C C . THR A 1 475 ? -0.518 16.726 13.401 1.00 89.19 475 THR A C 1
ATOM 3806 O O . THR A 1 475 ? -1.455 16.671 12.602 1.00 89.19 475 THR A O 1
ATOM 3809 N N . LYS A 1 476 ? -0.694 16.893 14.718 1.00 89.88 476 LYS A N 1
ATOM 3810 C CA . LYS A 1 476 ? -2.020 17.064 15.320 1.00 89.88 476 LYS A CA 1
ATOM 3811 C C . LYS A 1 476 ? -2.749 18.279 14.723 1.00 89.88 476 LYS A C 1
ATOM 3813 O O . LYS A 1 476 ? -2.093 19.275 14.433 1.00 89.88 476 LYS A O 1
ATOM 3818 N N . PRO A 1 477 ? -4.088 18.254 14.621 1.00 92.94 477 PRO A N 1
ATOM 3819 C CA . PRO A 1 477 ? -4.875 19.415 14.211 1.00 92.94 477 PRO A CA 1
ATOM 3820 C C . PRO A 1 477 ? -4.575 20.665 15.043 1.00 92.94 477 PRO A C 1
ATOM 3822 O O . PRO A 1 477 ? -4.398 20.579 16.260 1.00 92.94 477 PRO A O 1
ATOM 3825 N N . TYR A 1 478 ? -4.573 21.833 14.403 1.00 93.31 478 TYR A N 1
ATOM 3826 C CA . TYR A 1 478 ? -4.343 23.113 15.077 1.00 93.31 478 TYR A CA 1
ATOM 3827 C C . TYR A 1 478 ? -5.130 24.258 14.434 1.00 93.31 478 TYR A C 1
ATOM 3829 O O . TYR A 1 478 ? -5.586 24.168 13.293 1.00 93.31 478 TYR A O 1
ATOM 3837 N N . GLN A 1 479 ? -5.294 25.347 15.184 1.00 93.81 479 GLN A N 1
ATOM 3838 C CA . GLN A 1 479 ? -6.007 26.540 14.729 1.00 93.81 479 GLN A CA 1
ATOM 3839 C C . GLN A 1 479 ? -5.068 27.543 14.062 1.00 93.81 479 GLN A C 1
ATOM 3841 O O . GLN A 1 479 ? -3.894 27.650 14.422 1.00 93.81 479 GLN A O 1
ATOM 3846 N N . THR A 1 480 ? -5.589 28.305 13.101 1.00 93.31 480 THR A N 1
ATOM 3847 C CA . THR A 1 480 ? -4.808 29.363 12.449 1.00 93.31 480 THR A CA 1
ATOM 3848 C C . THR A 1 480 ? -4.806 30.665 13.250 1.00 93.31 480 THR A C 1
ATOM 3850 O O . THR A 1 480 ? -5.677 30.931 14.078 1.00 93.31 480 THR A O 1
ATOM 3853 N N . SER A 1 481 ? -3.809 31.510 12.982 1.00 92.81 481 SER A N 1
ATOM 3854 C CA . SER A 1 481 ? -3.731 32.882 13.484 1.00 92.81 481 SER A CA 1
ATOM 3855 C C . SER A 1 481 ? -3.088 33.804 12.444 1.00 92.81 481 SER A C 1
ATOM 3857 O O . SER A 1 481 ? -2.554 33.350 11.428 1.00 92.81 481 SER A O 1
ATOM 3859 N N . SER A 1 482 ? -3.097 35.114 12.689 1.00 92.44 482 SER A N 1
ATOM 3860 C CA . SER A 1 482 ? -2.401 36.085 11.831 1.00 92.44 482 SER A CA 1
ATOM 3861 C C . SER A 1 482 ? -0.893 35.816 11.757 1.00 92.44 482 SER A C 1
ATOM 3863 O O . SER A 1 482 ? -0.284 35.955 10.696 1.00 92.44 482 SER A O 1
ATOM 3865 N N . GLU A 1 483 ? -0.290 35.403 12.870 1.00 92.25 483 GLU A N 1
ATOM 3866 C CA . GLU A 1 483 ? 1.124 35.039 12.979 1.00 92.25 483 GLU A CA 1
ATOM 3867 C C . GLU A 1 483 ? 1.435 33.778 12.167 1.00 92.25 483 GLU A C 1
ATOM 3869 O O . GLU A 1 483 ? 2.490 33.695 11.538 1.00 92.25 483 GLU A O 1
ATOM 3874 N N . TRP A 1 484 ? 0.504 32.819 12.117 1.00 93.00 484 TRP A N 1
ATOM 3875 C CA . TRP A 1 484 ? 0.668 31.596 11.332 1.00 93.00 484 TRP A CA 1
ATOM 3876 C C . TRP A 1 484 ? 0.877 31.902 9.847 1.00 93.00 484 TRP A C 1
ATOM 3878 O O . TRP A 1 484 ? 1.843 31.426 9.247 1.00 93.00 484 TRP A O 1
ATOM 3888 N N . TYR A 1 485 ? 0.056 32.787 9.271 1.00 94.44 485 TYR A N 1
ATOM 3889 C CA . TYR A 1 485 ? 0.219 33.209 7.876 1.00 94.44 485 TYR A CA 1
ATOM 3890 C C . TYR A 1 485 ? 1.584 33.849 7.607 1.00 94.44 485 TYR A C 1
ATOM 3892 O O . TYR A 1 485 ? 2.167 33.599 6.555 1.00 94.44 485 TYR A O 1
ATOM 3900 N N . GLN A 1 486 ? 2.118 34.636 8.549 1.00 93.81 486 GLN A N 1
ATOM 3901 C CA . GLN A 1 486 ? 3.443 35.254 8.405 1.00 93.81 486 GLN A CA 1
ATOM 3902 C C . GLN A 1 486 ? 4.557 34.201 8.374 1.00 93.81 486 GLN A C 1
ATOM 3904 O O . GLN A 1 486 ? 5.511 34.321 7.601 1.00 93.81 486 GLN A O 1
ATOM 3909 N N . VAL A 1 487 ? 4.439 33.153 9.193 1.00 92.31 487 VAL A N 1
ATOM 3910 C CA . VAL A 1 487 ? 5.423 32.065 9.236 1.00 92.31 487 VAL A CA 1
ATOM 3911 C C . VAL A 1 487 ? 5.407 31.251 7.944 1.00 92.31 487 VAL A C 1
ATOM 3913 O O . VAL A 1 487 ? 6.473 31.023 7.366 1.00 92.31 487 VAL A O 1
ATOM 3916 N N . ILE A 1 488 ? 4.226 30.876 7.445 1.00 92.94 488 ILE A N 1
ATOM 3917 C CA . ILE A 1 488 ? 4.105 30.140 6.177 1.00 92.94 488 ILE A CA 1
ATOM 3918 C C . ILE A 1 488 ? 4.579 30.991 4.994 1.00 92.94 488 ILE A C 1
ATOM 3920 O O . ILE A 1 488 ? 5.290 30.492 4.124 1.00 92.94 488 ILE A O 1
ATOM 3924 N N . GLU A 1 489 ? 4.275 32.290 4.982 1.00 95.19 489 GLU A N 1
ATOM 3925 C CA . GLU A 1 489 ? 4.761 33.225 3.961 1.00 95.19 489 GLU A CA 1
ATOM 3926 C C . GLU A 1 489 ? 6.282 33.332 3.932 1.00 95.19 489 GLU A C 1
ATOM 3928 O O . GLU A 1 489 ? 6.893 33.299 2.861 1.00 95.19 489 GLU A O 1
ATOM 3933 N N . LYS A 1 490 ? 6.918 33.390 5.105 1.00 94.25 490 LYS A N 1
ATOM 3934 C CA . LYS A 1 490 ? 8.377 33.367 5.202 1.00 94.25 490 LYS A CA 1
ATOM 3935 C C . LYS A 1 490 ? 8.956 32.072 4.625 1.00 94.25 490 LYS A C 1
ATOM 3937 O O . LYS A 1 490 ? 9.930 32.141 3.879 1.00 94.25 490 LYS A O 1
ATOM 3942 N N . GLY A 1 491 ? 8.358 30.920 4.938 1.00 93.31 491 GLY A N 1
ATOM 3943 C CA . GLY A 1 491 ? 8.764 29.623 4.387 1.00 93.31 491 GLY A CA 1
ATOM 3944 C C . GLY A 1 491 ? 8.612 29.555 2.865 1.00 93.31 491 GLY A C 1
ATOM 3945 O O . GLY A 1 491 ? 9.545 29.157 2.170 1.00 93.31 491 GLY A O 1
ATOM 3946 N N . ALA A 1 492 ? 7.479 30.029 2.342 1.00 94.31 492 ALA A N 1
ATOM 3947 C CA . ALA A 1 492 ? 7.201 30.078 0.909 1.00 94.31 492 ALA A CA 1
ATOM 3948 C C . ALA A 1 492 ? 8.200 30.962 0.142 1.00 94.31 492 ALA A C 1
ATOM 3950 O O . ALA A 1 492 ? 8.673 30.587 -0.929 1.00 94.31 492 ALA A O 1
ATOM 3951 N N . ASN A 1 493 ? 8.558 32.121 0.700 1.00 95.81 493 ASN A N 1
ATOM 3952 C CA . ASN A 1 493 ? 9.560 33.010 0.110 1.00 95.81 493 ASN A CA 1
ATOM 3953 C C . ASN A 1 493 ? 10.966 32.401 0.151 1.00 95.81 493 ASN A C 1
ATOM 3955 O O . ASN A 1 493 ? 11.672 32.438 -0.856 1.00 95.81 493 ASN A O 1
ATOM 3959 N N . ALA A 1 494 ? 11.349 31.814 1.288 1.00 94.94 494 ALA A N 1
ATOM 3960 C CA . ALA A 1 494 ? 12.655 31.187 1.457 1.00 94.94 494 ALA A CA 1
ATOM 3961 C C . ALA A 1 494 ? 12.854 29.999 0.505 1.00 94.94 494 ALA A C 1
ATOM 3963 O O . ALA A 1 494 ? 13.949 29.820 -0.023 1.00 94.94 494 ALA A O 1
ATOM 3964 N N . PHE A 1 495 ? 11.803 29.210 0.255 1.00 94.62 495 PHE A N 1
ATOM 3965 C CA . PHE A 1 495 ? 11.853 28.096 -0.687 1.00 94.62 495 PHE A CA 1
ATOM 3966 C C . PHE A 1 495 ? 12.266 28.556 -2.090 1.00 94.62 495 PHE A C 1
ATOM 3968 O O . PHE A 1 495 ? 13.263 28.067 -2.619 1.00 94.62 495 PHE A O 1
ATOM 3975 N N . ASP A 1 496 ? 11.562 29.534 -2.664 1.00 94.88 496 ASP A N 1
ATOM 3976 C CA . ASP A 1 496 ? 11.900 30.064 -3.990 1.00 94.88 496 ASP A CA 1
ATOM 3977 C C . ASP A 1 496 ? 13.293 30.707 -4.004 1.00 94.88 496 ASP A C 1
ATOM 3979 O O . ASP A 1 496 ? 14.063 30.507 -4.941 1.00 94.88 496 ASP A O 1
ATOM 3983 N N . GLU A 1 497 ? 13.636 31.461 -2.956 1.00 95.88 497 GLU A N 1
ATOM 3984 C CA . GLU A 1 497 ? 14.924 32.147 -2.842 1.00 95.88 497 GLU A CA 1
ATOM 3985 C C . GLU A 1 497 ? 16.107 31.172 -2.868 1.00 95.88 497 GLU A C 1
ATOM 3987 O O . GLU A 1 497 ? 17.088 31.425 -3.567 1.00 95.88 497 GLU A O 1
ATOM 3992 N N . VAL A 1 498 ? 16.020 30.054 -2.142 1.00 95.25 498 VAL A N 1
ATOM 3993 C CA . VAL A 1 498 ? 17.067 29.023 -2.131 1.00 95.25 498 VAL A CA 1
ATOM 3994 C C . VAL A 1 498 ? 17.279 28.457 -3.533 1.00 95.25 498 VAL A C 1
ATOM 3996 O O . VAL A 1 498 ? 18.416 28.404 -3.997 1.00 95.25 498 VAL A O 1
ATOM 3999 N N . HIS A 1 499 ? 16.206 28.089 -4.234 1.00 94.94 499 HIS A N 1
ATOM 4000 C CA . HIS A 1 499 ? 16.316 27.505 -5.571 1.00 94.94 499 HIS A CA 1
ATOM 4001 C C . HIS A 1 499 ? 16.856 28.516 -6.587 1.00 94.94 499 HIS A C 1
ATOM 4003 O O . HIS A 1 499 ? 17.801 28.209 -7.306 1.00 94.94 499 HIS A O 1
ATOM 4009 N N . LEU A 1 500 ? 16.326 29.742 -6.604 1.00 94.88 500 LEU A N 1
ATOM 4010 C CA . LEU A 1 500 ? 16.765 30.791 -7.532 1.00 94.88 500 LEU A CA 1
ATOM 4011 C C . LEU A 1 500 ? 18.215 31.238 -7.293 1.00 94.88 500 LEU A C 1
ATOM 4013 O O . LEU A 1 500 ? 18.873 31.683 -8.228 1.00 94.88 500 LEU A O 1
ATOM 4017 N N . ARG A 1 501 ? 18.725 31.142 -6.058 1.00 96.00 501 ARG A N 1
ATOM 4018 C CA . ARG A 1 501 ? 20.121 31.492 -5.741 1.00 96.00 501 ARG A CA 1
ATOM 4019 C C . ARG A 1 501 ? 21.106 30.357 -5.997 1.00 96.00 501 ARG A C 1
ATOM 4021 O O . ARG A 1 501 ? 22.260 30.637 -6.308 1.00 96.00 501 ARG A O 1
ATOM 4028 N N . LEU A 1 502 ? 20.697 29.106 -5.786 1.00 95.88 502 LEU A N 1
ATOM 4029 C CA . LEU A 1 502 ? 21.597 27.950 -5.865 1.00 95.88 502 LEU A CA 1
ATOM 4030 C C . LEU A 1 502 ? 21.570 27.247 -7.225 1.00 95.88 502 LEU A C 1
ATOM 4032 O O . LEU A 1 502 ? 22.505 26.511 -7.535 1.00 95.88 502 LEU A O 1
ATOM 4036 N N . MET A 1 503 ? 20.528 27.453 -8.030 1.00 94.94 503 MET A N 1
ATOM 4037 C CA . MET A 1 503 ? 20.349 26.794 -9.322 1.00 94.94 503 MET A CA 1
ATOM 4038 C C . MET A 1 503 ? 20.364 27.802 -10.475 1.00 94.94 503 MET A C 1
ATOM 4040 O O . MET A 1 503 ? 19.905 28.933 -10.339 1.00 94.94 503 MET A O 1
ATOM 4044 N N . SER A 1 504 ? 20.836 27.360 -11.642 1.00 94.19 504 SER A N 1
ATOM 4045 C CA . SER A 1 504 ? 20.751 28.115 -12.900 1.00 94.19 504 SER A CA 1
ATOM 4046 C C . SER A 1 504 ? 19.330 28.061 -13.462 1.00 94.19 504 SER A C 1
ATOM 4048 O O . SER A 1 504 ? 19.028 27.250 -14.336 1.00 94.19 504 SER A O 1
ATOM 4050 N N . LEU A 1 505 ? 18.439 28.869 -12.890 1.00 94.38 505 LEU A N 1
ATOM 4051 C CA . LEU A 1 505 ? 17.024 28.974 -13.263 1.00 94.38 505 LEU A CA 1
ATOM 4052 C C . LEU A 1 505 ? 16.674 30.358 -13.831 1.00 94.38 505 LEU A C 1
ATOM 4054 O O . LEU A 1 505 ? 15.505 30.741 -13.830 1.00 94.38 505 LEU A O 1
ATOM 4058 N N . GLY A 1 506 ? 17.674 31.132 -14.262 1.00 91.38 506 GLY A N 1
ATOM 4059 C CA . GLY A 1 506 ? 17.452 32.423 -14.903 1.00 91.38 506 GLY A CA 1
ATOM 4060 C C . GLY A 1 506 ? 16.765 32.282 -16.261 1.00 91.38 506 GLY A C 1
ATOM 4061 O O . GLY A 1 506 ? 16.870 31.251 -16.926 1.00 91.38 506 GLY A O 1
ATOM 4062 N N . ASP A 1 507 ? 16.100 33.348 -16.709 1.00 89.06 507 ASP A N 1
ATOM 4063 C CA . ASP A 1 507 ? 15.334 33.340 -17.963 1.00 89.06 507 ASP A CA 1
ATOM 4064 C C . ASP A 1 507 ? 16.182 32.905 -19.175 1.00 89.06 507 ASP A C 1
ATOM 4066 O O . ASP A 1 507 ? 15.703 32.148 -20.024 1.00 89.06 507 ASP A O 1
ATOM 4070 N N . ASP A 1 508 ? 17.459 33.301 -19.206 1.00 91.31 508 ASP A N 1
ATOM 4071 C CA . ASP A 1 508 ? 18.426 32.977 -20.265 1.00 91.31 508 ASP A CA 1
ATOM 4072 C C . ASP A 1 508 ? 19.222 31.679 -20.022 1.00 91.31 508 ASP A C 1
ATOM 4074 O O . ASP A 1 508 ? 19.937 31.210 -20.914 1.00 91.31 508 ASP A O 1
ATOM 4078 N N . ASP A 1 509 ? 19.100 31.067 -18.841 1.00 95.19 509 ASP A N 1
ATOM 4079 C CA . ASP A 1 509 ? 19.830 29.849 -18.495 1.00 95.19 509 ASP A CA 1
ATOM 4080 C C . ASP A 1 509 ? 19.254 28.628 -19.223 1.00 95.19 509 ASP A C 1
ATOM 4082 O O . ASP A 1 509 ? 18.044 28.486 -19.399 1.00 95.19 509 ASP A O 1
ATOM 4086 N N . VAL A 1 510 ? 20.105 27.669 -19.591 1.00 96.56 510 VAL A N 1
ATOM 4087 C CA . VAL A 1 510 ? 19.645 26.386 -20.147 1.00 96.56 510 VAL A CA 1
ATOM 4088 C C . VAL A 1 510 ? 19.382 25.405 -19.008 1.00 96.56 510 VAL A C 1
ATOM 4090 O O . VAL A 1 510 ? 20.333 24.893 -18.419 1.00 96.56 510 VAL A O 1
ATOM 4093 N N . HIS A 1 511 ? 18.111 25.119 -18.711 1.00 95.56 511 HIS A N 1
ATOM 4094 C CA . HIS A 1 511 ? 17.725 24.282 -17.567 1.00 95.56 511 HIS A CA 1
ATOM 4095 C C . HIS A 1 511 ? 16.378 23.572 -17.756 1.00 95.56 511 HIS A C 1
ATOM 4097 O O . HIS A 1 511 ? 15.513 24.031 -18.502 1.00 95.56 511 HIS A O 1
ATOM 4103 N N . PHE A 1 512 ? 16.174 22.480 -17.017 1.00 95.00 512 PHE A N 1
ATOM 4104 C CA . PHE A 1 512 ? 14.949 21.669 -17.019 1.00 95.00 512 PHE A CA 1
ATOM 4105 C C . PHE A 1 512 ? 14.015 21.991 -15.837 1.00 95.00 512 PHE A C 1
ATOM 4107 O O . PHE A 1 512 ? 13.424 21.109 -15.219 1.00 95.00 512 PHE A O 1
ATOM 4114 N N . GLY A 1 513 ? 13.918 23.274 -15.485 1.00 92.19 513 GLY A N 1
ATOM 4115 C CA . GLY A 1 513 ? 13.205 23.717 -14.280 1.00 92.19 513 GLY A CA 1
ATOM 4116 C C . GLY A 1 513 ? 13.847 23.239 -12.969 1.00 92.19 513 GLY A C 1
ATOM 4117 O O . GLY A 1 513 ? 14.971 22.739 -12.956 1.00 92.19 513 GLY A O 1
ATOM 4118 N N . ALA A 1 514 ? 13.133 23.417 -11.857 1.00 90.44 514 ALA A N 1
ATOM 4119 C CA . ALA A 1 514 ? 13.649 23.126 -10.519 1.00 90.44 514 ALA A CA 1
ATOM 4120 C C . ALA A 1 514 ? 13.677 21.617 -10.178 1.00 90.44 514 ALA A C 1
ATOM 4122 O O . ALA A 1 514 ? 14.545 21.181 -9.429 1.00 90.44 514 ALA A O 1
ATOM 4123 N N . GLU A 1 515 ? 12.816 20.791 -10.793 1.00 90.00 515 GLU A N 1
ATOM 4124 C CA . GLU A 1 515 ? 12.923 19.316 -10.731 1.00 90.00 515 GLU A CA 1
ATOM 4125 C C . GLU A 1 515 ? 14.149 18.791 -11.513 1.00 90.00 515 GLU A C 1
ATOM 4127 O O . GLU A 1 515 ? 14.593 17.669 -11.289 1.00 90.00 515 GLU A O 1
ATOM 4132 N N . SER A 1 516 ? 14.738 19.605 -12.402 1.00 91.88 516 SER A N 1
ATOM 4133 C CA . SER A 1 516 ? 15.901 19.256 -13.237 1.00 91.88 516 SER A CA 1
ATOM 4134 C C . SER A 1 516 ? 15.694 18.039 -14.155 1.00 91.88 516 SER A C 1
ATOM 4136 O O . SER A 1 516 ? 16.662 17.406 -14.574 1.00 91.88 516 SER A O 1
ATOM 4138 N N . GLN A 1 517 ? 14.444 17.725 -14.511 1.00 92.75 517 GLN A N 1
ATOM 4139 C CA . GLN A 1 517 ? 14.094 16.553 -15.314 1.00 92.75 517 GLN A CA 1
ATOM 4140 C C . GLN A 1 517 ? 13.749 16.922 -16.764 1.00 92.75 517 GLN A C 1
ATOM 4142 O O . GLN A 1 517 ? 12.789 17.644 -17.025 1.00 92.75 517 GLN A O 1
ATOM 4147 N N . GLY A 1 518 ? 14.530 16.400 -17.717 1.00 95.81 518 GLY A N 1
ATOM 4148 C CA . GLY A 1 518 ? 14.377 16.702 -19.147 1.00 95.81 518 GLY A CA 1
ATOM 4149 C C . GLY A 1 518 ? 13.319 15.879 -19.882 1.00 95.81 518 GLY A C 1
ATOM 4150 O O . GLY A 1 518 ? 12.912 16.255 -20.982 1.00 95.81 518 GLY A O 1
ATOM 4151 N N . GLY A 1 519 ? 12.847 14.788 -19.280 1.00 95.94 519 GLY A N 1
ATOM 4152 C CA . GLY A 1 519 ? 11.754 13.985 -19.810 1.00 95.94 519 GLY A CA 1
ATOM 4153 C C . GLY A 1 519 ? 11.279 12.901 -18.847 1.00 95.94 519 GLY A C 1
ATOM 4154 O O . GLY A 1 519 ? 11.862 12.698 -17.780 1.00 95.94 519 GLY A O 1
ATOM 4155 N N . LYS A 1 520 ? 10.222 12.186 -19.237 1.00 95.94 520 LYS A N 1
ATOM 4156 C CA . LYS A 1 520 ? 9.730 10.970 -18.573 1.00 95.94 520 LYS A CA 1
ATOM 4157 C C . LYS A 1 520 ? 9.179 9.976 -19.581 1.00 95.94 520 LYS A C 1
ATOM 4159 O O . LYS A 1 520 ? 8.609 10.386 -20.588 1.00 95.94 520 LYS A O 1
ATOM 4164 N N . LEU A 1 521 ? 9.269 8.695 -19.231 1.00 97.31 521 LEU A N 1
ATOM 4165 C CA . LEU A 1 521 ? 8.606 7.588 -19.914 1.00 97.31 521 LEU A CA 1
ATOM 4166 C C . LEU A 1 521 ? 7.481 7.023 -19.036 1.00 97.31 521 LEU A C 1
ATOM 4168 O O . LEU A 1 521 ? 7.601 6.966 -17.810 1.00 97.31 521 LEU A O 1
ATOM 4172 N N . LYS A 1 522 ? 6.380 6.621 -19.671 1.00 96.44 522 LYS A N 1
ATOM 4173 C CA . LYS A 1 522 ? 5.224 5.956 -19.069 1.00 96.44 522 LYS A CA 1
ATOM 4174 C C . LYS A 1 522 ? 4.769 4.790 -19.973 1.00 96.44 522 LYS A C 1
ATOM 4176 O O . LYS A 1 522 ? 4.627 4.999 -21.175 1.00 96.44 522 LYS A O 1
ATOM 4181 N N . PRO A 1 523 ? 4.463 3.607 -19.415 1.00 96.88 523 PRO A N 1
ATOM 4182 C CA . PRO A 1 523 ? 4.612 3.270 -18.005 1.00 96.88 523 PRO A CA 1
ATOM 4183 C C . PRO A 1 523 ? 6.086 3.159 -17.589 1.00 96.88 523 PRO A C 1
ATOM 4185 O O . PRO A 1 523 ? 6.917 2.709 -18.369 1.00 96.88 523 PRO A O 1
ATOM 4188 N N . TYR A 1 524 ? 6.409 3.548 -16.350 1.00 97.25 524 TYR A N 1
ATOM 4189 C CA . TYR A 1 524 ? 7.767 3.366 -15.826 1.00 97.25 524 TYR A CA 1
ATOM 4190 C C . TYR A 1 524 ? 8.126 1.888 -15.669 1.00 97.25 524 TYR A C 1
ATOM 4192 O O . TYR A 1 524 ? 9.257 1.495 -15.923 1.00 97.25 524 TYR A O 1
ATOM 4200 N N . ARG A 1 525 ? 7.164 1.057 -15.254 1.00 95.62 525 ARG A N 1
ATOM 4201 C CA . ARG A 1 525 ? 7.308 -0.401 -15.197 1.00 95.62 525 ARG A CA 1
ATOM 4202 C C . ARG A 1 525 ? 6.383 -1.025 -16.228 1.00 95.62 525 ARG A C 1
ATOM 4204 O O . ARG A 1 525 ? 5.173 -1.088 -16.006 1.00 95.62 525 ARG A O 1
ATOM 4211 N N . LEU A 1 526 ? 6.960 -1.487 -17.331 1.00 95.44 526 LEU A N 1
ATOM 4212 C CA . LEU A 1 526 ? 6.257 -2.221 -18.374 1.00 95.44 526 LEU A CA 1
ATOM 4213 C C . LEU A 1 526 ? 6.518 -3.721 -18.218 1.00 95.44 526 LEU A C 1
ATOM 4215 O O . LEU A 1 526 ? 7.659 -4.158 -18.053 1.00 95.44 526 LEU A O 1
ATOM 4219 N N . HIS A 1 527 ? 5.450 -4.508 -18.266 1.00 94.50 527 HIS A N 1
ATOM 4220 C CA . HIS A 1 527 ? 5.506 -5.962 -18.191 1.00 94.50 527 HIS A CA 1
ATOM 4221 C C . HIS A 1 527 ? 4.736 -6.544 -19.373 1.00 94.50 527 HIS A C 1
ATOM 4223 O O . HIS A 1 527 ? 3.556 -6.240 -19.541 1.00 94.50 527 HIS A O 1
ATOM 4229 N N . LEU A 1 528 ? 5.426 -7.328 -20.196 1.00 93.62 528 LEU A N 1
ATOM 4230 C CA . LEU A 1 528 ? 4.894 -7.982 -21.385 1.00 93.62 528 LEU A CA 1
ATOM 4231 C C . LEU A 1 528 ? 5.033 -9.499 -21.222 1.00 93.62 528 LEU A C 1
ATOM 4233 O O . LEU A 1 528 ? 6.050 -10.000 -20.734 1.00 93.62 528 LEU A O 1
ATOM 4237 N N . LEU A 1 529 ? 4.005 -10.246 -21.625 1.00 87.94 529 LEU A N 1
ATOM 4238 C CA . LEU A 1 529 ? 4.039 -11.712 -21.576 1.00 87.94 529 LEU A CA 1
ATOM 4239 C C . LEU A 1 529 ? 4.859 -12.305 -22.722 1.00 87.94 529 LEU A C 1
ATOM 4241 O O . LEU A 1 529 ? 5.502 -13.335 -22.542 1.00 87.94 529 LEU A O 1
ATOM 4245 N N . THR A 1 530 ? 4.839 -11.640 -23.869 1.00 87.44 530 THR A N 1
ATOM 4246 C CA . THR A 1 530 ? 5.536 -12.015 -25.095 1.00 87.44 530 THR A CA 1
ATOM 4247 C C . THR A 1 530 ? 6.310 -10.821 -25.619 1.00 87.44 530 THR A C 1
ATOM 4249 O O . THR A 1 530 ? 6.049 -9.673 -25.252 1.00 87.44 530 THR A O 1
ATOM 4252 N N . GLU A 1 531 ? 7.293 -11.097 -26.456 1.00 81.44 531 GLU A N 1
ATOM 4253 C CA . GLU A 1 531 ? 8.049 -10.082 -27.154 1.00 81.44 531 GLU A CA 1
ATOM 4254 C C . GLU A 1 531 ? 7.172 -9.387 -28.201 1.00 81.44 531 GLU A C 1
ATOM 4256 O O . GLU A 1 531 ? 6.660 -9.989 -29.142 1.00 81.44 531 GLU A O 1
ATOM 4261 N N . GLU A 1 532 ? 6.966 -8.093 -27.992 1.00 90.25 532 GLU A N 1
ATOM 4262 C CA . GLU A 1 532 ? 6.199 -7.205 -28.858 1.00 90.25 532 GLU A CA 1
ATOM 4263 C C . GLU A 1 532 ? 6.909 -5.846 -28.909 1.00 90.25 532 GLU A C 1
ATOM 4265 O O . GLU A 1 532 ? 7.896 -5.615 -28.200 1.00 90.25 532 GLU A O 1
ATOM 4270 N N . GLU A 1 533 ? 6.422 -4.937 -29.756 1.00 92.69 533 GLU A N 1
ATOM 4271 C CA . GLU A 1 533 ? 6.922 -3.564 -29.773 1.00 92.69 533 GLU A CA 1
ATOM 4272 C C . GLU A 1 533 ? 6.733 -2.918 -28.394 1.00 92.69 533 GLU A C 1
ATOM 4274 O O . GLU A 1 533 ? 5.625 -2.822 -27.869 1.00 92.69 533 GLU A O 1
ATOM 4279 N N . VAL A 1 534 ? 7.837 -2.471 -27.794 1.00 95.25 534 VAL A N 1
ATOM 4280 C CA . VAL A 1 534 ? 7.826 -1.818 -26.487 1.00 95.25 534 VAL A CA 1
ATOM 4281 C C . VAL A 1 534 ? 7.535 -0.342 -26.719 1.00 95.25 534 VAL A C 1
ATOM 4283 O O . VAL A 1 534 ? 8.424 0.422 -27.103 1.00 95.25 534 VAL A O 1
ATOM 4286 N N . GLU A 1 535 ? 6.286 0.055 -26.498 1.00 95.62 535 GLU A N 1
ATOM 4287 C CA . GLU A 1 535 ? 5.830 1.435 -26.649 1.00 95.62 535 GLU A CA 1
ATOM 4288 C C . GLU A 1 535 ? 5.800 2.186 -25.316 1.00 95.62 535 GLU A C 1
ATOM 4290 O O . GLU A 1 535 ? 5.355 1.675 -24.285 1.00 95.62 535 GLU A O 1
ATOM 4295 N N . PHE A 1 536 ? 6.218 3.449 -25.360 1.00 97.12 536 PHE A N 1
ATOM 4296 C CA . PHE A 1 536 ? 6.101 4.381 -24.250 1.00 97.12 536 PHE A CA 1
ATOM 4297 C C . PHE A 1 536 ? 5.393 5.659 -24.686 1.00 97.12 536 PHE A C 1
ATOM 4299 O O . PHE A 1 536 ? 5.676 6.240 -25.738 1.00 97.12 536 PHE A O 1
ATOM 4306 N N . GLU A 1 537 ? 4.522 6.141 -23.809 1.00 96.81 537 GLU A N 1
ATOM 4307 C CA . GLU A 1 537 ? 4.114 7.539 -23.765 1.00 96.81 537 GLU A CA 1
ATOM 4308 C C . GLU A 1 537 ? 5.071 8.305 -22.846 1.00 96.81 537 GLU A C 1
ATOM 4310 O O . GLU A 1 537 ? 5.879 7.723 -22.120 1.00 96.81 537 GLU A O 1
ATOM 4315 N N . GLY A 1 538 ? 4.995 9.628 -22.833 1.00 95.88 538 GLY A N 1
ATOM 4316 C CA . GLY A 1 538 ? 5.879 10.406 -21.983 1.00 95.88 538 GLY A CA 1
ATOM 4317 C C . GLY A 1 538 ? 5.811 11.887 -22.256 1.00 95.88 538 GLY A C 1
ATOM 4318 O O . GLY A 1 538 ? 4.887 12.374 -22.901 1.00 95.88 538 GLY A O 1
ATOM 4319 N N . TRP A 1 539 ? 6.823 12.602 -21.788 1.00 96.88 539 TRP A N 1
ATOM 4320 C CA . TRP A 1 539 ? 7.036 13.992 -22.160 1.00 96.88 539 TRP A CA 1
ATOM 4321 C C . TRP A 1 539 ? 8.522 14.325 -22.205 1.00 96.88 539 TRP A C 1
ATOM 4323 O O . TRP A 1 539 ? 9.330 13.675 -21.544 1.00 96.88 539 TRP A O 1
ATOM 4333 N N . ILE A 1 540 ? 8.863 15.360 -22.968 1.00 98.31 540 ILE A N 1
ATOM 4334 C CA . ILE A 1 540 ? 10.180 16.007 -22.973 1.00 98.31 540 ILE A CA 1
ATOM 4335 C C . ILE A 1 540 ? 10.022 17.508 -22.762 1.00 98.31 540 ILE A C 1
ATOM 4337 O O . ILE A 1 540 ? 8.973 18.074 -23.073 1.00 98.31 540 ILE A O 1
ATOM 4341 N N . LEU A 1 541 ? 11.064 18.149 -22.242 1.00 97.75 541 LEU A N 1
ATOM 4342 C CA . LEU A 1 541 ? 11.087 19.579 -21.955 1.00 97.75 541 LEU A CA 1
ATOM 4343 C C . LEU A 1 541 ? 12.142 20.285 -22.812 1.00 97.75 541 LEU A C 1
ATOM 4345 O O . LEU A 1 541 ? 13.287 19.843 -22.884 1.00 97.75 541 LEU A O 1
ATOM 4349 N N . ASN A 1 542 ? 11.782 21.413 -23.429 1.00 97.94 542 ASN A N 1
ATOM 4350 C CA . ASN A 1 542 ? 12.759 22.314 -24.037 1.00 97.94 542 ASN A CA 1
ATOM 4351 C C . ASN A 1 542 ? 13.477 23.126 -22.942 1.00 97.94 542 ASN A C 1
ATOM 4353 O O . ASN A 1 542 ? 12.839 23.975 -22.316 1.00 97.94 542 ASN A O 1
ATOM 4357 N N . PRO A 1 543 ? 14.794 22.952 -22.726 1.00 97.50 543 PRO A N 1
ATOM 4358 C CA . PRO A 1 543 ? 15.508 23.690 -21.693 1.00 97.50 543 PRO A CA 1
ATOM 4359 C C . PRO A 1 543 ? 15.894 25.110 -22.118 1.00 97.50 543 PRO A C 1
ATOM 4361 O O . PRO A 1 543 ? 16.570 25.797 -21.362 1.00 97.50 543 PRO A O 1
ATOM 4364 N N . PHE A 1 544 ? 15.532 25.552 -23.325 1.00 97.88 544 PHE A N 1
ATOM 4365 C CA . PHE A 1 544 ? 15.845 26.883 -23.837 1.00 97.88 544 PHE A CA 1
ATOM 4366 C C . PHE A 1 544 ? 14.633 27.821 -23.743 1.00 97.88 544 PHE A C 1
ATOM 4368 O O . PHE A 1 544 ? 13.484 27.415 -23.935 1.00 97.88 544 PHE A O 1
ATOM 4375 N N . SER A 1 545 ? 14.900 29.113 -23.544 1.00 96.62 545 SER A N 1
ATOM 4376 C CA . SER A 1 545 ? 13.915 30.206 -23.589 1.00 96.62 545 SER A CA 1
ATOM 4377 C C . SER A 1 545 ? 13.471 30.601 -25.001 1.00 96.62 545 SER A C 1
ATOM 4379 O O . SER A 1 545 ? 12.693 31.535 -25.178 1.00 96.62 545 SER A O 1
ATOM 4381 N N . VAL A 1 546 ? 13.919 29.869 -26.022 1.00 97.00 546 VAL A N 1
ATOM 4382 C CA . VAL A 1 546 ? 13.528 30.053 -27.423 1.00 97.00 546 VAL A CA 1
ATOM 4383 C C . VAL A 1 546 ? 13.077 28.721 -28.025 1.00 97.00 546 VAL A C 1
ATOM 4385 O O . VAL A 1 546 ? 13.506 27.665 -27.547 1.00 97.00 546 VAL A O 1
ATOM 4388 N N . PRO A 1 547 ? 12.240 28.733 -29.078 1.00 98.31 547 PRO A N 1
ATOM 4389 C CA . PRO A 1 547 ? 11.872 27.514 -29.785 1.00 98.31 547 PRO A CA 1
ATOM 4390 C C . PRO A 1 547 ? 13.102 26.755 -30.292 1.00 98.31 547 PRO A C 1
ATOM 4392 O O . PRO A 1 547 ? 14.042 27.357 -30.823 1.00 98.31 547 PRO A O 1
ATOM 4395 N N . LYS A 1 548 ? 13.098 25.434 -30.118 1.00 98.38 548 LYS A N 1
ATOM 4396 C CA . LYS A 1 548 ? 14.169 24.532 -30.545 1.00 98.38 548 LYS A CA 1
ATOM 4397 C C . LYS A 1 548 ? 13.586 23.204 -31.010 1.00 98.38 548 LYS A C 1
ATOM 4399 O O . LYS A 1 548 ? 12.595 22.718 -30.475 1.00 98.38 548 LYS A O 1
ATOM 4404 N N . LYS A 1 549 ? 14.290 22.580 -31.947 1.00 98.50 549 LYS A N 1
ATOM 4405 C CA . LYS A 1 549 ? 14.052 21.202 -32.360 1.00 98.50 549 LYS A CA 1
ATOM 4406 C C . LYS A 1 549 ? 14.710 20.233 -31.380 1.00 98.50 549 LYS A C 1
ATOM 4408 O O . LYS A 1 549 ? 15.892 20.397 -31.061 1.00 98.50 549 LYS A O 1
ATOM 4413 N N . ALA A 1 550 ? 13.962 19.239 -30.927 1.00 98.56 550 ALA A N 1
ATOM 4414 C CA . ALA A 1 550 ? 14.448 18.107 -30.156 1.00 98.56 550 ALA A CA 1
ATOM 4415 C C . ALA A 1 550 ? 14.629 16.872 -31.048 1.00 98.56 550 ALA A C 1
ATOM 4417 O O . ALA A 1 550 ? 13.870 16.663 -31.993 1.00 98.56 550 ALA A O 1
ATOM 4418 N N . VAL A 1 551 ? 15.625 16.055 -30.724 1.00 98.62 551 VAL A N 1
ATOM 4419 C CA . VAL A 1 551 ? 15.870 14.729 -31.295 1.00 98.62 551 VAL A CA 1
ATOM 4420 C C . VAL A 1 551 ? 15.878 13.744 -30.136 1.00 98.62 551 VAL A C 1
ATOM 4422 O O . VAL A 1 551 ? 16.622 13.947 -29.173 1.00 98.62 551 VAL A O 1
ATOM 4425 N N . ILE A 1 552 ? 15.041 12.713 -30.223 1.00 98.50 552 ILE A N 1
ATOM 4426 C CA . ILE A 1 552 ? 14.898 11.688 -29.188 1.00 98.50 552 ILE A CA 1
ATOM 4427 C C . ILE A 1 552 ? 15.086 10.283 -29.752 1.00 98.50 552 ILE A C 1
ATOM 4429 O O . ILE A 1 552 ? 14.767 10.021 -30.917 1.00 98.50 552 ILE A O 1
ATOM 4433 N N . LYS A 1 553 ? 15.584 9.378 -28.909 1.00 97.94 553 LYS A N 1
ATOM 4434 C CA . LYS A 1 553 ? 15.754 7.953 -29.213 1.00 97.94 553 LYS A CA 1
ATOM 4435 C C . LYS A 1 553 ? 15.691 7.135 -27.921 1.00 97.94 553 LYS A C 1
ATOM 4437 O O . LYS A 1 553 ? 16.218 7.578 -26.902 1.00 97.94 553 LYS A O 1
ATOM 4442 N N . LEU A 1 554 ? 15.110 5.936 -27.964 1.00 98.44 554 LEU A N 1
ATOM 4443 C CA . LEU A 1 554 ? 15.251 4.987 -26.859 1.00 98.44 554 LEU A CA 1
ATOM 4444 C C . LEU A 1 554 ? 16.570 4.219 -26.966 1.00 98.44 554 LEU A C 1
ATOM 4446 O O . LEU A 1 554 ? 16.991 3.798 -28.048 1.00 98.44 554 LEU A O 1
ATOM 4450 N N . ILE A 1 555 ? 17.213 4.020 -25.825 1.00 98.12 555 ILE A N 1
ATOM 4451 C CA . ILE A 1 555 ? 18.466 3.289 -25.681 1.00 98.12 555 ILE A CA 1
ATOM 4452 C C . ILE A 1 555 ? 18.190 2.052 -24.829 1.00 98.12 555 ILE A C 1
ATOM 4454 O O . ILE A 1 555 ? 17.844 2.169 -23.656 1.00 98.12 555 ILE A O 1
ATOM 4458 N N . GLY A 1 556 ? 18.331 0.878 -25.435 1.00 96.81 556 GLY A N 1
ATOM 4459 C CA . GLY A 1 556 ? 18.262 -0.423 -24.773 1.00 96.81 556 GLY A CA 1
ATOM 4460 C C . GLY A 1 556 ? 19.502 -1.260 -25.104 1.00 96.81 556 GLY A C 1
ATOM 4461 O O . GLY A 1 556 ? 20.519 -0.687 -25.504 1.00 96.81 556 GLY A O 1
ATOM 4462 N N . PRO A 1 557 ? 19.431 -2.593 -24.954 1.00 96.62 557 PRO A N 1
ATOM 4463 C CA . PRO A 1 557 ? 20.458 -3.511 -25.450 1.00 96.62 557 PRO A CA 1
ATOM 4464 C C . PRO A 1 557 ? 20.792 -3.292 -26.936 1.00 96.62 557 PRO A C 1
ATOM 4466 O O . PRO A 1 557 ? 19.947 -2.839 -27.708 1.00 96.62 557 PRO A O 1
ATOM 4469 N N . ASP A 1 558 ? 22.022 -3.621 -27.342 1.00 94.12 558 ASP A N 1
ATOM 4470 C CA . ASP A 1 558 ? 22.556 -3.311 -28.682 1.00 94.12 558 ASP A CA 1
ATOM 4471 C C . ASP A 1 558 ? 21.753 -3.932 -29.840 1.00 94.12 558 ASP A C 1
ATOM 4473 O O . ASP A 1 558 ? 21.735 -3.403 -30.954 1.00 94.12 558 ASP A O 1
ATOM 4477 N N . ASP A 1 559 ? 21.091 -5.058 -29.591 1.00 94.88 559 ASP A N 1
ATOM 4478 C CA . ASP A 1 559 ? 20.259 -5.788 -30.545 1.00 94.88 559 ASP A CA 1
ATOM 4479 C C . ASP A 1 559 ? 18.802 -5.291 -30.605 1.00 94.88 559 ASP A C 1
ATOM 4481 O O . ASP A 1 559 ? 18.045 -5.716 -31.484 1.00 94.88 559 ASP A O 1
ATOM 4485 N N . TRP A 1 560 ? 18.414 -4.345 -29.741 1.00 96.81 560 TRP A N 1
ATOM 4486 C CA . TRP A 1 560 ? 17.094 -3.718 -29.754 1.00 96.81 560 TRP A CA 1
ATOM 4487 C C . TRP A 1 560 ? 17.054 -2.538 -30.731 1.00 96.81 560 TRP A C 1
ATOM 4489 O O . TRP A 1 560 ? 17.907 -1.646 -30.738 1.00 96.81 560 TRP A O 1
ATOM 4499 N N . LYS A 1 561 ? 16.017 -2.489 -31.568 1.00 96.50 561 LYS A N 1
ATOM 4500 C CA . LYS A 1 561 ? 15.898 -1.493 -32.641 1.00 96.50 561 LYS A CA 1
ATOM 4501 C C . LYS A 1 561 ? 14.991 -0.347 -32.212 1.00 96.50 561 LYS A C 1
ATOM 4503 O O . LYS A 1 561 ? 13.785 -0.528 -32.104 1.00 96.50 561 LYS A O 1
ATOM 4508 N N . SER A 1 562 ? 15.555 0.843 -32.014 1.00 96.00 562 SER A N 1
ATOM 4509 C CA . SER A 1 562 ? 14.787 2.066 -31.729 1.00 96.00 562 SER A CA 1
ATOM 4510 C C . SER A 1 562 ? 14.772 3.024 -32.919 1.00 96.00 562 SER A C 1
ATOM 4512 O O . SER A 1 562 ? 15.751 3.125 -33.666 1.00 96.00 562 SER A O 1
ATOM 4514 N N . GLN A 1 563 ? 13.668 3.753 -33.066 1.00 91.00 563 GLN A N 1
ATOM 4515 C CA . GLN A 1 563 ? 13.512 4.820 -34.048 1.00 91.00 563 GLN A CA 1
ATOM 4516 C C . GLN A 1 563 ? 13.961 6.170 -33.472 1.00 91.00 563 GLN A C 1
ATOM 4518 O O . GLN A 1 563 ? 13.777 6.457 -32.290 1.00 91.00 563 GLN A O 1
ATOM 4523 N N . VAL A 1 564 ? 14.537 7.017 -34.327 1.00 96.62 564 VAL A N 1
ATOM 4524 C CA . VAL A 1 564 ? 14.845 8.411 -33.984 1.00 96.62 564 VAL A CA 1
ATOM 4525 C C . VAL A 1 564 ? 13.648 9.274 -34.358 1.00 96.62 564 VAL A C 1
ATOM 4527 O O . VAL A 1 564 ? 13.167 9.194 -35.486 1.00 96.62 564 VAL A O 1
ATOM 4530 N N . SER A 1 565 ? 13.195 10.112 -33.429 1.00 96.75 565 SER A N 1
ATOM 4531 C CA . SER A 1 565 ? 12.104 11.060 -33.664 1.00 96.75 565 SER A CA 1
ATOM 4532 C C . SER A 1 565 ? 12.577 12.496 -33.492 1.00 96.75 565 SER A C 1
ATOM 4534 O O . SER A 1 565 ? 13.355 12.810 -32.591 1.00 96.75 565 SER A O 1
ATOM 4536 N N . GLU A 1 566 ? 12.082 13.378 -34.354 1.00 97.88 566 GLU A N 1
ATOM 4537 C CA . GLU A 1 566 ? 12.374 14.807 -34.333 1.00 97.88 566 GLU A CA 1
ATOM 4538 C C . GLU A 1 566 ? 11.111 15.601 -33.993 1.00 97.88 566 GLU A C 1
ATOM 4540 O O . GLU A 1 566 ? 10.054 15.383 -34.583 1.00 97.88 566 GLU A O 1
ATOM 4545 N N . ILE A 1 567 ? 11.208 16.524 -33.036 1.00 97.88 567 ILE A N 1
ATOM 4546 C CA . ILE A 1 567 ? 10.045 17.205 -32.459 1.00 97.88 567 ILE A CA 1
ATOM 4547 C C . ILE A 1 567 ? 10.336 18.695 -32.306 1.00 97.88 567 ILE A C 1
ATOM 4549 O O . ILE A 1 567 ? 11.283 19.085 -31.631 1.00 97.88 567 ILE A O 1
ATOM 4553 N N . GLU A 1 568 ? 9.491 19.545 -32.886 1.00 98.19 568 GLU A N 1
ATOM 4554 C CA . GLU A 1 568 ? 9.543 20.989 -32.638 1.00 98.19 568 GLU A CA 1
ATOM 4555 C C . GLU A 1 568 ? 8.937 21.325 -31.270 1.00 98.19 568 GLU A C 1
ATOM 4557 O O . GLU A 1 568 ? 7.810 20.900 -30.968 1.00 98.19 568 GLU A O 1
ATOM 4562 N N . LEU A 1 569 ? 9.681 22.096 -30.470 1.00 98.38 569 LEU A N 1
ATOM 4563 C CA . LEU A 1 569 ? 9.289 22.568 -29.144 1.00 98.38 569 LEU A CA 1
ATOM 4564 C C . LEU A 1 569 ? 9.331 24.101 -29.080 1.00 98.38 569 LEU A C 1
ATOM 4566 O O . LEU A 1 569 ? 10.313 24.728 -29.491 1.00 98.38 569 LEU A O 1
ATOM 4570 N N . LYS A 1 570 ? 8.298 24.725 -28.509 1.00 98.38 570 LYS A N 1
ATOM 4571 C CA . LYS A 1 570 ? 8.312 26.155 -28.153 1.00 98.38 570 LYS A CA 1
ATOM 4572 C C . LYS A 1 570 ? 9.265 26.402 -26.980 1.00 98.38 570 LYS A C 1
ATOM 4574 O O . LYS A 1 570 ? 9.736 25.469 -26.329 1.00 98.38 570 LYS A O 1
ATOM 4579 N N . ALA A 1 571 ? 9.561 27.672 -26.713 1.00 96.75 571 ALA A N 1
ATOM 4580 C CA . ALA A 1 571 ? 10.334 28.086 -25.543 1.00 96.75 571 ALA A CA 1
ATOM 4581 C C . ALA A 1 571 ? 9.766 27.459 -24.260 1.00 96.75 571 ALA A C 1
ATOM 4583 O O . ALA A 1 571 ? 8.571 27.600 -24.003 1.00 96.75 571 ALA A O 1
ATOM 4584 N N . ARG A 1 572 ? 10.612 26.768 -23.484 1.00 95.25 572 ARG A N 1
ATOM 4585 C CA . ARG A 1 572 ? 10.239 26.100 -22.220 1.00 95.25 572 ARG A CA 1
ATOM 4586 C C . ARG A 1 572 ? 9.055 25.125 -22.313 1.00 95.25 572 ARG A C 1
ATOM 4588 O O . ARG A 1 572 ? 8.445 24.803 -21.299 1.00 95.25 572 ARG A O 1
ATOM 4595 N N . GLU A 1 573 ? 8.706 24.658 -23.510 1.00 97.12 573 GLU A N 1
ATOM 4596 C CA . GLU A 1 573 ? 7.559 23.771 -23.691 1.00 97.12 573 GLU A CA 1
ATOM 4597 C C . GLU A 1 573 ? 7.869 22.372 -23.164 1.00 97.12 573 GLU A C 1
ATOM 4599 O O . GLU A 1 573 ? 8.857 21.751 -23.566 1.00 97.12 573 GLU A O 1
ATOM 4604 N N . GLN A 1 574 ? 6.990 21.877 -22.294 1.00 96.75 574 GLN A N 1
ATOM 4605 C CA . GLN A 1 574 ? 6.862 20.457 -22.011 1.00 96.75 574 GLN A CA 1
ATOM 4606 C C . GLN A 1 574 ? 5.872 19.870 -23.018 1.00 96.75 574 GLN A C 1
ATOM 4608 O O . GLN A 1 574 ? 4.725 20.312 -23.083 1.00 96.75 574 GLN A O 1
ATOM 4613 N N . LYS A 1 575 ? 6.306 18.884 -23.800 1.00 97.81 575 LYS A N 1
ATOM 4614 C CA . LYS A 1 575 ? 5.487 18.273 -24.848 1.00 97.81 575 LYS A CA 1
ATOM 4615 C C . LYS A 1 575 ? 5.393 16.774 -24.659 1.00 97.81 575 LYS A C 1
ATOM 4617 O O . LYS A 1 575 ? 6.403 16.120 -24.401 1.00 97.81 575 LYS A O 1
ATOM 4622 N N . GLU A 1 576 ? 4.184 16.249 -24.807 1.00 98.06 576 GLU A N 1
ATOM 4623 C CA . GLU A 1 576 ? 3.939 14.813 -24.782 1.00 98.06 576 GLU A CA 1
ATOM 4624 C C . GLU A 1 576 ? 4.559 14.122 -25.999 1.00 98.06 576 GLU A C 1
ATOM 4626 O O . GLU A 1 576 ? 4.608 14.683 -27.099 1.00 98.06 576 GLU A O 1
ATOM 4631 N N . ILE A 1 577 ? 5.042 12.900 -25.791 1.00 97.50 577 ILE A N 1
ATOM 4632 C CA . ILE A 1 577 ? 5.695 12.089 -26.818 1.00 97.50 577 ILE A CA 1
ATOM 4633 C C . ILE A 1 577 ? 5.158 10.661 -26.816 1.00 97.50 577 ILE A C 1
ATOM 4635 O O . ILE A 1 577 ? 4.675 10.163 -25.799 1.00 97.50 577 ILE A O 1
ATOM 4639 N N . ARG A 1 578 ? 5.299 10.000 -27.966 1.00 97.25 578 ARG A N 1
ATOM 4640 C CA . ARG A 1 578 ? 5.180 8.550 -28.122 1.00 97.25 578 ARG A CA 1
ATOM 4641 C C . ARG A 1 578 ? 6.421 8.043 -28.832 1.00 97.25 578 ARG A C 1
ATOM 4643 O O . ARG A 1 578 ? 6.852 8.661 -29.805 1.00 97.25 578 ARG A O 1
ATOM 4650 N N . ILE A 1 579 ? 7.012 6.974 -28.321 1.00 97.31 579 ILE A N 1
ATOM 4651 C CA . ILE A 1 579 ? 8.249 6.410 -28.857 1.00 97.31 579 ILE A CA 1
ATOM 4652 C C . ILE A 1 579 ? 8.333 4.922 -28.526 1.00 97.31 579 ILE A C 1
ATOM 4654 O O . ILE A 1 579 ? 7.843 4.489 -27.484 1.00 97.31 579 ILE A O 1
ATOM 4658 N N . SER A 1 580 ? 8.964 4.149 -29.406 1.00 97.06 580 SER A N 1
ATOM 4659 C CA . SER A 1 580 ? 9.060 2.702 -29.269 1.00 97.06 580 SER A CA 1
ATOM 4660 C C . SER A 1 580 ? 10.469 2.156 -29.499 1.00 97.06 580 SER A C 1
ATOM 4662 O O . SER A 1 580 ? 11.369 2.808 -30.057 1.00 97.06 580 SER A O 1
ATOM 4664 N N . ILE A 1 581 ? 10.675 0.939 -29.003 1.00 97.31 581 ILE A N 1
ATOM 4665 C CA . ILE A 1 581 ? 11.870 0.131 -29.221 1.00 97.31 581 ILE A CA 1
ATOM 4666 C C . ILE A 1 581 ? 11.458 -1.330 -29.425 1.00 97.31 581 ILE A C 1
ATOM 4668 O O . ILE A 1 581 ? 10.587 -1.845 -28.733 1.00 97.31 581 ILE A O 1
ATOM 4672 N N . MET A 1 582 ? 12.071 -1.999 -30.397 1.00 97.12 582 MET A N 1
ATOM 4673 C CA . MET A 1 582 ? 11.745 -3.375 -30.756 1.00 97.12 582 MET A CA 1
ATOM 4674 C C . MET A 1 582 ? 12.805 -4.342 -30.209 1.00 97.12 582 MET A C 1
ATOM 4676 O O . MET A 1 582 ? 13.952 -4.273 -30.673 1.00 97.12 582 MET A O 1
ATOM 4680 N N . PRO A 1 583 ? 12.456 -5.235 -29.266 1.00 96.81 583 PRO A N 1
ATOM 4681 C CA . PRO A 1 583 ? 13.325 -6.329 -28.848 1.00 96.81 583 PRO A CA 1
ATOM 4682 C C . PRO A 1 583 ? 13.422 -7.417 -29.942 1.00 96.81 583 PRO A C 1
ATOM 4684 O O . PRO A 1 583 ? 12.532 -7.525 -30.788 1.00 96.81 583 PRO A O 1
ATOM 4687 N N . PRO A 1 584 ? 14.488 -8.238 -29.965 1.00 95.56 584 PRO A N 1
ATOM 4688 C CA . PRO A 1 584 ? 14.539 -9.450 -30.783 1.00 95.56 584 PRO A CA 1
ATOM 4689 C C . PRO A 1 584 ? 13.426 -10.450 -30.439 1.00 95.56 584 PRO A C 1
ATOM 4691 O O . PRO A 1 584 ? 12.914 -10.460 -29.317 1.00 95.56 584 PRO A O 1
ATOM 4694 N N . ASN A 1 585 ? 13.122 -11.349 -31.379 1.00 92.38 585 ASN A N 1
ATOM 4695 C CA . ASN A 1 585 ? 12.257 -12.504 -31.118 1.00 92.38 585 ASN A CA 1
ATOM 4696 C C . ASN A 1 585 ? 12.797 -13.337 -29.941 1.00 92.38 585 ASN A C 1
ATOM 4698 O O . ASN A 1 585 ? 14.013 -13.384 -29.733 1.00 92.38 585 ASN A O 1
ATOM 4702 N N . ASP A 1 586 ? 11.908 -13.996 -29.196 1.00 90.50 586 ASP A N 1
ATOM 4703 C CA . ASP A 1 586 ? 12.244 -14.832 -28.035 1.00 90.50 586 ASP A CA 1
ATOM 4704 C C . ASP A 1 586 ? 12.959 -14.085 -26.882 1.00 90.50 586 ASP A C 1
ATOM 4706 O O . ASP A 1 586 ? 13.602 -14.702 -26.024 1.00 90.50 586 ASP A O 1
ATOM 4710 N N . THR A 1 587 ? 12.868 -12.749 -26.831 1.00 95.31 587 THR A N 1
ATOM 4711 C CA . THR A 1 587 ? 13.461 -11.965 -25.738 1.00 95.31 587 THR A CA 1
ATOM 4712 C C . THR A 1 587 ? 12.809 -12.322 -24.404 1.00 95.31 587 THR A C 1
ATOM 4714 O O . THR A 1 587 ? 11.617 -12.115 -24.199 1.00 95.31 587 THR A O 1
ATOM 4717 N N . CYS A 1 588 ? 13.624 -12.776 -23.452 1.00 94.81 588 CYS A N 1
ATOM 4718 C CA . CYS A 1 588 ? 13.230 -12.974 -22.062 1.00 94.81 588 CYS A CA 1
ATOM 4719 C C . CYS A 1 588 ? 14.137 -12.133 -21.165 1.00 94.81 588 CYS A C 1
ATOM 4721 O O . CYS A 1 588 ? 15.344 -12.371 -21.068 1.00 94.81 588 CYS A O 1
ATOM 4723 N N . CYS A 1 589 ? 13.570 -11.114 -20.526 1.00 93.88 589 CYS A N 1
ATOM 4724 C CA . CYS A 1 589 ? 14.329 -10.188 -19.695 1.00 93.88 589 CYS A CA 1
ATOM 4725 C C . CYS A 1 589 ? 13.511 -9.707 -18.503 1.00 93.88 589 CYS A C 1
ATOM 4727 O O . CYS A 1 589 ? 12.281 -9.716 -18.508 1.00 93.88 589 CYS A O 1
ATOM 4729 N N . ARG A 1 590 ? 14.205 -9.231 -17.469 1.00 92.12 590 ARG A N 1
ATOM 4730 C CA . ARG A 1 590 ? 13.567 -8.691 -16.272 1.00 92.12 590 ARG A CA 1
ATOM 4731 C C . ARG A 1 590 ? 14.156 -7.345 -15.909 1.00 92.12 590 ARG A C 1
ATOM 4733 O O . ARG A 1 590 ? 15.368 -7.235 -15.753 1.00 92.12 590 ARG A O 1
ATOM 4740 N N . ARG A 1 591 ? 13.272 -6.358 -15.728 1.00 93.31 591 ARG A N 1
ATOM 4741 C CA . ARG A 1 591 ? 13.611 -4.968 -15.387 1.00 93.31 591 ARG A CA 1
ATOM 4742 C C . ARG A 1 591 ? 14.773 -4.429 -16.232 1.00 93.31 591 ARG A C 1
ATOM 4744 O O . ARG A 1 591 ? 15.643 -3.738 -15.714 1.00 93.31 591 ARG A O 1
ATOM 4751 N N . GLN A 1 592 ? 14.780 -4.761 -17.523 1.00 96.81 592 GLN A N 1
ATOM 4752 C CA . GLN A 1 592 ? 15.725 -4.230 -18.494 1.00 96.81 592 GLN A CA 1
ATOM 4753 C C . GLN A 1 592 ? 15.532 -2.709 -18.559 1.00 96.81 592 GLN A C 1
ATOM 4755 O O . GLN A 1 592 ? 14.439 -2.269 -18.931 1.00 96.81 592 GLN A O 1
ATOM 4760 N N . PRO A 1 593 ? 16.537 -1.899 -18.182 1.00 97.69 593 PRO A N 1
ATOM 4761 C CA . PRO A 1 593 ? 16.430 -0.455 -18.294 1.00 97.69 593 PRO A CA 1
ATOM 4762 C C . PRO A 1 593 ? 16.425 -0.036 -19.765 1.00 97.69 593 PRO A C 1
ATOM 4764 O O . PRO A 1 593 ? 17.229 -0.530 -20.561 1.00 97.69 593 PRO A O 1
ATOM 4767 N N . ILE A 1 594 ? 15.530 0.893 -20.088 1.00 98.25 594 ILE A N 1
ATOM 4768 C CA . ILE A 1 594 ? 15.431 1.586 -21.370 1.00 98.25 594 ILE A CA 1
ATOM 4769 C C . ILE A 1 594 ? 15.550 3.082 -21.097 1.00 98.25 594 ILE A C 1
ATOM 4771 O O . ILE A 1 594 ? 14.703 3.651 -20.412 1.00 98.25 594 ILE A O 1
ATOM 4775 N N . GLY A 1 595 ? 16.606 3.711 -21.607 1.00 98.12 595 GLY A N 1
ATOM 4776 C CA . GLY A 1 595 ? 16.854 5.145 -21.465 1.00 98.12 595 GLY A CA 1
ATOM 4777 C C . GLY A 1 595 ? 16.219 5.961 -22.593 1.00 98.12 595 GLY A C 1
ATOM 4778 O O . GLY A 1 595 ? 16.151 5.500 -23.728 1.00 98.12 595 GLY A O 1
ATOM 4779 N N . LEU A 1 596 ? 15.798 7.191 -22.310 1.00 98.44 596 LEU A N 1
ATOM 4780 C CA . LEU A 1 596 ? 15.371 8.184 -23.298 1.00 98.44 596 LEU A CA 1
ATOM 4781 C C . LEU A 1 596 ? 16.505 9.182 -23.536 1.00 98.44 596 LEU A C 1
ATOM 4783 O O . LEU A 1 596 ? 16.726 10.069 -22.711 1.00 98.44 596 LEU A O 1
ATOM 4787 N N . ASP A 1 597 ? 17.212 9.051 -24.655 1.00 98.38 597 ASP A N 1
ATOM 4788 C CA . ASP A 1 597 ? 18.236 10.013 -25.067 1.00 98.38 597 ASP A CA 1
ATOM 4789 C C . ASP A 1 597 ? 17.589 11.278 -25.645 1.00 98.38 597 ASP A C 1
ATOM 4791 O O . ASP A 1 597 ? 16.638 11.191 -26.428 1.00 98.38 597 ASP A O 1
ATOM 4795 N N . LEU A 1 598 ? 18.092 12.450 -25.249 1.00 98.69 598 LEU A N 1
ATOM 4796 C CA . LEU A 1 598 ? 17.569 13.751 -25.657 1.00 98.69 598 LEU A CA 1
ATOM 4797 C C . LEU A 1 598 ? 18.687 14.680 -26.144 1.00 98.69 598 LEU A C 1
ATOM 4799 O O . LEU A 1 598 ? 19.652 14.982 -25.439 1.00 98.69 598 LEU A O 1
ATOM 4803 N N . THR A 1 599 ? 18.489 15.239 -27.333 1.00 98.69 599 THR A N 1
ATOM 4804 C CA . THR A 1 599 ? 19.255 16.370 -27.870 1.00 98.69 599 THR A CA 1
ATOM 4805 C C . THR A 1 599 ? 18.294 17.508 -28.190 1.00 98.69 599 THR A C 1
ATOM 4807 O O . THR A 1 599 ? 17.299 17.283 -28.870 1.00 98.69 599 THR A O 1
ATOM 4810 N N . VAL A 1 600 ? 18.575 18.741 -27.756 1.00 98.50 600 VAL A N 1
ATOM 4811 C CA . VAL A 1 600 ? 17.730 19.914 -28.063 1.00 98.50 600 VAL A CA 1
ATOM 4812 C C . VAL A 1 600 ? 18.572 21.033 -28.659 1.00 98.50 600 VAL A C 1
ATOM 4814 O O . VAL A 1 600 ? 19.599 21.421 -28.105 1.00 98.50 600 VAL A O 1
ATOM 4817 N N . GLY A 1 601 ? 18.157 21.557 -29.813 1.00 97.31 601 GLY A N 1
ATOM 4818 C CA . GLY A 1 601 ? 18.865 22.639 -30.498 1.00 97.31 601 GLY A CA 1
ATOM 4819 C C . GLY A 1 601 ? 20.297 22.281 -30.906 1.00 97.31 601 GLY A C 1
ATOM 4820 O O . GLY A 1 601 ? 21.148 23.166 -30.933 1.00 97.31 601 GLY A O 1
ATOM 4821 N N . GLY A 1 602 ? 20.570 20.997 -31.163 1.00 97.00 602 GLY A N 1
ATOM 4822 C CA . GLY A 1 602 ? 21.907 20.469 -31.461 1.00 97.00 602 GLY A CA 1
ATOM 4823 C C . GLY A 1 602 ? 22.798 20.226 -30.235 1.00 97.00 602 GLY A C 1
ATOM 4824 O O . GLY A 1 602 ? 23.908 19.726 -30.396 1.00 97.00 602 GLY A O 1
ATOM 4825 N N . ARG A 1 603 ? 22.337 20.544 -29.016 1.00 97.94 603 ARG A N 1
ATOM 4826 C CA . ARG A 1 603 ? 23.054 20.251 -27.767 1.00 97.94 603 ARG A CA 1
ATOM 4827 C C . ARG A 1 603 ? 22.594 18.902 -27.191 1.00 97.94 603 ARG A C 1
ATOM 4829 O O . ARG A 1 603 ? 21.399 18.775 -26.913 1.00 97.94 603 ARG A O 1
ATOM 4836 N N . PRO A 1 604 ? 23.494 17.927 -26.979 1.00 98.06 604 PRO A N 1
ATOM 4837 C CA . PRO A 1 604 ? 23.144 16.669 -26.327 1.00 98.06 604 PRO A CA 1
ATOM 4838 C C . PRO A 1 604 ? 22.954 16.864 -24.816 1.00 98.06 604 PRO A C 1
ATOM 4840 O O . PRO A 1 604 ? 23.728 17.580 -24.175 1.00 98.06 604 PRO A O 1
ATOM 4843 N N . PHE A 1 605 ? 21.937 16.206 -24.258 1.00 97.94 605 PHE A N 1
ATOM 4844 C CA . PHE A 1 605 ? 21.664 16.130 -22.817 1.00 97.94 605 PHE A CA 1
ATOM 4845 C C . PHE A 1 605 ? 21.774 14.697 -22.268 1.00 97.94 605 PHE A C 1
ATOM 4847 O O . PHE A 1 605 ? 21.699 14.511 -21.057 1.00 97.94 605 PHE A O 1
ATOM 4854 N N . GLY A 1 606 ? 22.019 13.710 -23.137 1.00 97.62 606 GLY A N 1
ATOM 4855 C CA . GLY A 1 606 ? 22.150 12.301 -22.772 1.00 97.62 606 GLY A CA 1
ATOM 4856 C C . GLY A 1 606 ? 20.805 11.647 -22.462 1.00 97.62 606 GLY A C 1
ATOM 4857 O O . GLY A 1 606 ? 19.754 12.138 -22.877 1.00 97.62 606 GLY A O 1
ATOM 4858 N N . GLN A 1 607 ? 20.846 10.546 -21.709 1.00 97.44 607 GLN A N 1
ATOM 4859 C CA . GLN A 1 607 ? 19.652 9.828 -21.263 1.00 97.44 607 GLN A CA 1
ATOM 4860 C C . GLN A 1 607 ? 18.992 10.584 -20.102 1.00 97.44 607 GLN A C 1
ATOM 4862 O O . GLN A 1 607 ? 19.499 10.579 -18.983 1.00 97.44 607 GLN A O 1
ATOM 4867 N N . VAL A 1 608 ? 17.880 11.266 -20.381 1.00 97.00 608 VAL A N 1
ATOM 4868 C CA . VAL A 1 608 ? 17.195 12.170 -19.433 1.00 97.00 608 VAL A CA 1
ATOM 4869 C C . VAL A 1 608 ? 16.068 11.505 -18.641 1.00 97.00 608 VAL A C 1
ATOM 4871 O O . VAL A 1 608 ? 15.497 12.126 -17.744 1.00 97.00 608 VAL A O 1
ATOM 4874 N N . ALA A 1 609 ? 15.721 10.272 -18.999 1.00 96.75 609 ALA A N 1
ATOM 4875 C CA . ALA A 1 609 ? 14.736 9.448 -18.314 1.00 96.75 609 ALA A CA 1
ATOM 4876 C C . ALA A 1 609 ? 15.010 7.971 -18.581 1.00 96.75 609 ALA A C 1
ATOM 4878 O O . ALA A 1 609 ? 15.673 7.628 -19.561 1.00 96.75 609 ALA A O 1
ATOM 4879 N N . GLU A 1 610 ? 14.419 7.112 -17.766 1.00 97.44 610 GLU A N 1
ATOM 4880 C CA . GLU A 1 610 ? 14.426 5.672 -17.947 1.00 97.44 610 GLU A CA 1
ATOM 4881 C C . GLU A 1 610 ? 13.049 5.044 -17.686 1.00 97.44 610 GLU A C 1
ATOM 4883 O O . GLU A 1 610 ? 12.169 5.648 -17.070 1.00 97.44 610 GLU A O 1
ATOM 4888 N N . ALA A 1 611 ? 12.874 3.816 -18.165 1.00 98.06 611 ALA A N 1
ATOM 4889 C CA . ALA A 1 611 ? 11.803 2.900 -17.793 1.00 98.06 611 ALA A CA 1
ATOM 4890 C C . ALA A 1 611 ? 12.359 1.472 -17.685 1.00 98.06 611 ALA A C 1
ATOM 4892 O O . ALA A 1 611 ? 13.420 1.160 -18.226 1.00 98.06 611 ALA A O 1
ATOM 4893 N N . LEU A 1 612 ? 11.645 0.599 -16.981 1.00 97.50 612 LEU A N 1
ATOM 4894 C CA . LEU A 1 612 ? 12.007 -0.794 -16.750 1.00 97.50 612 LEU A CA 1
ATOM 4895 C C . LEU A 1 612 ? 11.055 -1.714 -17.511 1.00 97.50 612 LEU A C 1
ATOM 4897 O O . LEU A 1 612 ? 9.843 -1.684 -17.286 1.00 97.50 612 LEU A O 1
ATOM 4901 N N . VAL A 1 613 ? 11.615 -2.576 -18.355 1.00 97.19 613 VAL A N 1
ATOM 4902 C CA . VAL A 1 613 ? 10.862 -3.531 -19.175 1.00 97.19 613 VAL A CA 1
ATOM 4903 C C . VAL A 1 613 ? 11.126 -4.956 -18.706 1.00 97.19 613 VAL A C 1
ATOM 4905 O O . VAL A 1 613 ? 12.269 -5.371 -18.521 1.00 97.19 613 VAL A O 1
ATOM 4908 N N . SER A 1 614 ? 10.066 -5.729 -18.507 1.00 95.56 614 SER A N 1
ATOM 4909 C CA . SER A 1 614 ? 10.150 -7.172 -18.270 1.00 95.56 614 SER A CA 1
ATOM 4910 C C . SER A 1 614 ? 9.347 -7.901 -19.340 1.00 95.56 614 SER A C 1
ATOM 4912 O O . SER A 1 614 ? 8.209 -7.519 -19.594 1.00 95.56 614 SER A O 1
ATOM 4914 N N . ILE A 1 615 ? 9.939 -8.919 -19.962 1.00 95.88 615 ILE A N 1
ATOM 4915 C CA . ILE A 1 615 ? 9.353 -9.689 -21.066 1.00 95.88 615 ILE A CA 1
ATOM 4916 C C . ILE A 1 615 ? 9.493 -11.173 -20.736 1.00 95.88 615 ILE A C 1
ATOM 4918 O O . ILE A 1 615 ? 10.588 -11.614 -20.382 1.00 95.88 615 ILE A O 1
ATOM 4922 N N . GLY A 1 616 ? 8.399 -11.933 -20.820 1.00 92.62 616 GLY A N 1
ATOM 4923 C CA . GLY A 1 616 ? 8.428 -13.396 -20.697 1.00 92.62 616 GLY A CA 1
ATOM 4924 C C . GLY A 1 616 ? 8.755 -13.930 -19.296 1.00 92.62 616 GLY A C 1
ATOM 4925 O O . GLY A 1 616 ? 9.152 -15.085 -19.151 1.00 92.62 616 GLY A O 1
ATOM 4926 N N . VAL A 1 617 ? 8.606 -13.107 -18.253 1.00 89.62 617 VAL A N 1
ATOM 4927 C CA . VAL A 1 617 ? 8.878 -13.472 -16.849 1.00 89.62 617 VAL A CA 1
ATOM 4928 C C . VAL A 1 617 ? 7.646 -13.239 -15.965 1.00 89.62 617 VAL A C 1
ATOM 4930 O O . VAL A 1 617 ? 6.801 -12.424 -16.330 1.00 89.62 617 VAL A O 1
ATOM 4933 N N . PRO A 1 618 ? 7.504 -13.895 -14.796 1.00 83.44 618 PRO A N 1
ATOM 4934 C CA . PRO A 1 618 ? 6.452 -13.561 -13.832 1.00 83.44 618 PRO A CA 1
ATOM 4935 C C . PRO A 1 618 ? 6.480 -12.084 -13.389 1.00 83.44 618 PRO A C 1
ATOM 4937 O O . PRO A 1 618 ? 7.485 -11.389 -13.534 1.00 83.44 618 PRO A O 1
ATOM 4940 N N . LYS A 1 619 ? 5.344 -11.586 -12.882 1.00 73.44 619 LYS A N 1
ATOM 4941 C CA . LYS A 1 619 ? 5.128 -10.156 -12.582 1.00 73.44 619 LYS A CA 1
ATOM 4942 C C . LYS A 1 619 ? 5.955 -9.620 -11.400 1.00 73.44 619 LYS A C 1
ATOM 4944 O O . LYS A 1 619 ? 6.237 -8.422 -11.388 1.00 73.44 619 LYS A O 1
ATOM 4949 N N . PHE A 1 620 ? 6.283 -10.458 -10.416 1.00 65.94 620 PHE A N 1
ATOM 4950 C CA . PHE A 1 620 ? 6.927 -10.039 -9.162 1.00 65.94 620 PHE A CA 1
ATOM 4951 C C . PHE A 1 620 ? 8.441 -10.155 -9.231 1.00 65.94 620 PHE A C 1
ATOM 4953 O O . PHE A 1 620 ? 8.910 -11.243 -9.605 1.00 65.94 620 PHE A O 1
#